Protein 5J1L (pdb70)

Organism: Helicobacter pylori (strain ATCC 700392 / 26695) (NCBI:txid85962)

Structure (mmCIF, N/CA/C/O backbone):
data_5J1L
#
_entry.id   5J1L
#
_cell.length_a   53.359
_cell.length_b   82.375
_cell.length_c   76.290
_cell.angle_alpha   90.00
_cell.angle_beta   106.03
_cell.angle_gamma   90.00
#
_symmetry.space_group_name_H-M   'P 1 21 1'
#
loop_
_entity.id
_entity.type
_entity.pdbx_description
1 polymer 'ToxR-activated gene (TagE)'
2 polymer 'ToxR-activated gene (TagE)'
3 non-polymer 'ZINC ION'
4 water water
#
loop_
_atom_site.group_PDB
_atom_site.id
_atom_site.type_symbol
_atom_site.label_atom_id
_atom_site.label_alt_id
_atom_site.label_comp_id
_atom_site.label_asym_id
_atom_site.label_entity_id
_atom_site.label_seq_id
_atom_site.pdbx_PDB_ins_code
_atom_site.Cartn_x
_atom_site.Cartn_y
_atom_site.Cartn_z
_atom_site.occupancy
_atom_site.B_iso_or_equiv
_atom_site.auth_seq_id
_atom_site.auth_comp_id
_atom_site.auth_asym_id
_atom_site.auth_atom_id
_atom_site.pdbx_PDB_model_num
ATOM 1 N N . GLY A 1 25 ? 25.260 11.583 287.006 1.00 71.23 129 GLY A N 1
ATOM 2 C CA . GLY A 1 25 ? 25.938 12.261 285.861 1.00 72.38 129 GLY A CA 1
ATOM 3 C C . GLY A 1 25 ? 27.113 11.468 285.317 1.00 74.89 129 GLY A C 1
ATOM 4 O O . GLY A 1 25 ? 26.975 10.288 284.965 1.00 74.23 129 GLY A O 1
ATOM 5 N N . LEU A 1 26 ? 28.270 12.127 285.234 1.00 75.25 130 LEU A N 1
ATOM 6 C CA . LEU A 1 26 ? 29.551 11.445 284.991 1.00 75.37 130 LEU A CA 1
ATOM 7 C C . LEU A 1 26 ? 29.808 10.398 286.079 1.00 73.47 130 LEU A C 1
ATOM 8 O O . LEU A 1 26 ? 30.388 9.340 285.808 1.00 72.48 130 LEU A O 1
ATOM 13 N N . GLN A 1 27 ? 29.368 10.731 287.297 1.00 69.71 131 GLN A N 1
ATOM 14 C CA . GLN A 1 27 ? 29.406 9.856 288.477 1.00 67.94 131 GLN A CA 1
ATOM 15 C C . GLN A 1 27 ? 28.977 8.427 288.132 1.00 63.84 131 GLN A C 1
ATOM 16 O O . GLN A 1 27 ? 29.734 7.489 288.357 1.00 63.38 131 GLN A O 1
ATOM 22 N N . LYS A 1 28 ? 27.787 8.293 287.543 1.00 56.66 132 LYS A N 1
ATOM 23 C CA . LYS A 1 28 ? 27.118 6.996 287.332 1.00 51.33 132 LYS A CA 1
ATOM 24 C C . LYS A 1 28 ? 27.932 5.981 286.536 1.00 44.56 132 LYS A C 1
ATOM 25 O O . LYS A 1 28 ? 28.215 4.886 287.005 1.00 38.77 132 LYS A O 1
ATOM 31 N N . SER A 1 29 ? 28.314 6.361 285.331 1.00 41.42 133 SER A N 1
ATOM 32 C CA . SER A 1 29 ? 29.060 5.483 284.446 1.00 37.69 133 SER A CA 1
ATOM 33 C C . SER A 1 29 ? 30.415 5.082 285.035 1.00 34.04 133 SER A C 1
ATOM 34 O O . SER A 1 29 ? 30.921 3.961 284.824 1.00 29.77 133 SER A O 1
ATOM 37 N N . PHE A 1 30 ? 30.999 6.020 285.764 1.00 31.20 134 PHE A N 1
ATOM 38 C CA . PHE A 1 30 ? 32.314 5.843 286.349 1.00 31.51 134 PHE A CA 1
ATOM 39 C C . PHE A 1 30 ? 32.257 4.737 287.408 1.00 29.32 134 PHE A C 1
ATOM 40 O O . PHE A 1 30 ? 33.066 3.801 287.406 1.00 29.60 134 PHE A O 1
ATOM 48 N N . ILE A 1 31 ? 31.253 4.836 288.263 1.00 28.40 135 ILE A N 1
ATOM 49 C CA . ILE A 1 31 ? 31.012 3.896 289.352 1.00 29.14 135 ILE A CA 1
ATOM 50 C C . ILE A 1 31 ? 30.736 2.492 288.833 1.00 27.24 135 ILE A C 1
ATOM 51 O O . ILE A 1 31 ? 31.138 1.507 289.456 1.00 23.72 135 ILE A O 1
ATOM 56 N N . MET A 1 32 ? 30.029 2.410 287.706 1.00 26.91 136 MET A N 1
ATOM 57 C CA . MET A 1 32 ? 29.677 1.135 287.095 1.00 27.38 136 MET A CA 1
ATOM 58 C C . MET A 1 32 ? 30.781 0.471 286.281 1.00 26.23 136 MET A C 1
ATOM 59 O O . MET A 1 32 ? 30.567 -0.638 285.792 1.00 26.86 136 MET A O 1
ATOM 64 N N . ARG A 1 33 ? 31.920 1.145 286.109 1.00 24.42 137 ARG A N 1
ATOM 65 C CA . ARG A 1 33 ? 33.120 0.511 285.594 1.00 26.31 137 ARG A CA 1
ATOM 66 C C . ARG A 1 33 ? 33.850 -0.271 286.675 1.00 26.36 137 ARG A C 1
ATOM 67 O O . ARG A 1 33 ? 34.530 -1.240 286.345 1.00 27.46 137 ARG A O 1
ATOM 75 N N . LEU A 1 34 ? 33.716 0.150 287.941 1.00 24.76 138 LEU A N 1
ATOM 76 C CA . LEU A 1 34 ? 34.541 -0.351 289.046 1.00 23.78 138 LEU A CA 1
ATOM 77 C C . LEU A 1 34 ? 33.840 -1.308 290.013 1.00 22.29 138 LEU A C 1
ATOM 78 O O . LEU A 1 34 ? 34.492 -2.098 290.674 1.00 20.81 138 LEU A O 1
ATOM 83 N N . ILE A 1 35 ? 32.520 -1.205 290.108 1.00 21.95 139 ILE A N 1
ATOM 84 C CA . ILE A 1 35 ? 31.722 -1.975 291.033 1.00 23.38 139 ILE A CA 1
ATOM 85 C C . ILE A 1 35 ? 30.861 -2.903 290.188 1.00 22.86 139 ILE A C 1
ATOM 86 O O . ILE A 1 35 ? 30.158 -2.419 289.304 1.00 23.97 139 ILE A O 1
ATOM 91 N N . PRO A 1 36 ? 30.864 -4.223 290.481 1.00 22.69 140 PRO A N 1
ATOM 92 C CA . PRO A 1 36 ? 30.165 -5.123 289.567 1.00 23.13 140 PRO A CA 1
ATOM 93 C C . PRO A 1 36 ? 28.708 -4.770 289.412 1.00 22.17 140 PRO A C 1
ATOM 94 O O . PRO A 1 36 ? 28.089 -4.344 290.366 1.00 23.83 140 PRO A O 1
ATOM 98 N N . ASN A 1 37 ? 28.197 -4.888 288.193 1.00 21.83 141 ASN A N 1
ATOM 99 C CA . ASN A 1 37 ? 26.778 -4.687 287.915 1.00 21.77 141 ASN A CA 1
ATOM 100 C C . ASN A 1 37 ? 26.390 -5.417 286.662 1.00 22.02 141 ASN A C 1
ATOM 101 O O . ASN A 1 37 ? 27.260 -5.782 285.877 1.00 21.39 141 ASN A O 1
ATOM 106 N N . ASP A 1 38 ? 25.083 -5.600 286.489 1.00 22.15 142 ASP A N 1
ATOM 107 C CA . ASP A 1 38 ? 24.492 -6.218 285.299 1.00 24.55 142 ASP A CA 1
ATOM 108 C C . ASP A 1 38 ? 24.688 -7.766 285.243 1.00 23.52 142 ASP A C 1
ATOM 109 O O . ASP A 1 38 ? 25.320 -8.370 286.122 1.00 23.47 142 ASP A O 1
ATOM 114 N N . TYR A 1 39 ? 24.078 -8.401 284.247 1.00 23.00 143 TYR A N 1
ATOM 115 C CA . TYR A 1 39 ? 24.243 -9.834 284.002 1.00 22.60 143 TYR A CA 1
ATOM 116 C C . TYR A 1 39 ? 25.525 -10.112 283.228 1.00 22.19 143 TYR A C 1
ATOM 117 O O . TYR A 1 39 ? 25.801 -9.446 282.220 1.00 21.67 143 TYR A O 1
ATOM 126 N N . PRO A 1 40 ? 26.311 -11.097 283.691 1.00 20.99 144 PRO A N 1
ATOM 127 C CA . PRO A 1 40 ? 27.537 -11.460 282.980 1.00 21.92 144 PRO A CA 1
ATOM 128 C C . PRO A 1 40 ? 27.354 -12.308 281.675 1.00 23.76 144 PRO A C 1
ATOM 129 O O . PRO A 1 40 ? 28.360 -12.702 281.068 1.00 25.87 144 PRO A O 1
ATOM 133 N N . LEU A 1 41 ? 26.113 -12.603 281.276 1.00 23.47 145 LEU A N 1
ATOM 134 C CA . LEU A 1 41 ? 25.790 -13.205 279.969 1.00 26.57 145 LEU A CA 1
ATOM 135 C C . LEU A 1 41 ? 24.873 -12.274 279.204 1.00 28.29 145 LEU A C 1
ATOM 136 O O . LEU A 1 41 ? 24.001 -11.631 279.796 1.00 29.16 145 LEU A O 1
ATOM 141 N N . GLU A 1 42 ? 25.033 -12.223 277.894 1.00 33.41 146 GLU A N 1
ATOM 142 C CA . GLU A 1 42 ? 24.283 -11.254 277.078 1.00 37.99 146 GLU A CA 1
ATOM 143 C C . GLU A 1 42 ? 22.753 -11.489 277.054 1.00 39.08 146 GLU A C 1
ATOM 144 O O . GLU A 1 42 ? 21.983 -10.531 277.184 1.00 38.57 146 GLU A O 1
ATOM 150 N N . SER A 1 43 ? 22.306 -12.740 276.912 1.00 37.78 147 SER A N 1
ATOM 151 C CA . SER A 1 43 ? 20.866 -13.001 276.743 1.00 39.04 147 SER A CA 1
ATOM 152 C C . SER A 1 43 ? 20.047 -12.710 278.000 1.00 40.54 147 SER A C 1
ATOM 153 O O . SER A 1 43 ? 18.832 -12.539 277.904 1.00 39.05 147 SER A O 1
ATOM 156 N N . TYR A 1 44 ? 20.702 -12.667 279.167 1.00 40.40 148 TYR A N 1
ATOM 157 C CA . TYR A 1 44 ? 20.055 -12.217 280.412 1.00 38.50 148 TYR A CA 1
ATOM 158 C C . TYR A 1 44 ? 19.967 -10.677 280.546 1.00 41.79 148 TYR A C 1
ATOM 159 O O . TYR A 1 44 ? 19.156 -10.172 281.338 1.00 38.43 148 TYR A O 1
ATOM 168 N N . ARG A 1 45 ? 20.803 -9.940 279.808 1.00 45.72 149 ARG A N 1
ATOM 169 C CA . ARG A 1 45 ? 20.666 -8.481 279.697 1.00 50.79 149 ARG A CA 1
ATOM 170 C C . ARG A 1 45 ? 19.525 -8.123 278.746 1.00 58.05 149 ARG A C 1
ATOM 171 O O . ARG A 1 45 ? 18.606 -7.406 279.142 1.00 63.58 149 ARG A O 1
ATOM 179 N N . ARG A 1 46 ? 19.599 -8.627 277.504 1.00 61.25 150 ARG A N 1
ATOM 180 C CA . ARG A 1 46 ? 18.551 -8.444 276.475 1.00 66.79 150 ARG A CA 1
ATOM 181 C C . ARG A 1 46 ? 17.129 -8.701 277.000 1.00 72.12 150 ARG A C 1
ATOM 182 O O . ARG A 1 46 ? 16.210 -7.935 276.701 1.00 75.75 150 ARG A O 1
ATOM 190 N N . VAL A 1 47 ? 16.967 -9.776 277.776 1.00 76.02 151 VAL A N 1
ATOM 191 C CA . VAL A 1 47 ? 15.699 -10.095 278.455 1.00 78.93 151 VAL A CA 1
ATOM 192 C C . VAL A 1 47 ? 15.382 -9.063 279.547 1.00 83.00 151 VAL A C 1
ATOM 193 O O . VAL A 1 47 ? 14.298 -8.482 279.548 1.00 86.36 151 VAL A O 1
ATOM 197 N N . SER A 1 48 ? 16.329 -8.851 280.466 1.00 86.05 152 SER A N 1
ATOM 198 C CA . SER A 1 48 ? 16.180 -7.887 281.581 1.00 85.89 152 SER A CA 1
ATOM 199 C C . SER A 1 48 ? 15.914 -6.437 281.152 1.00 87.31 152 SER A C 1
ATOM 200 O O . SER A 1 48 ? 15.325 -5.669 281.916 1.00 87.97 152 SER A O 1
ATOM 203 N N . ALA A 1 49 ? 16.369 -6.067 279.954 1.00 88.04 153 ALA A N 1
ATOM 204 C CA . ALA A 1 49 ? 16.127 -4.734 279.391 1.00 88.24 153 ALA A CA 1
ATOM 205 C C . ALA A 1 49 ? 14.651 -4.502 279.058 1.00 83.50 153 ALA A C 1
ATOM 206 O O . ALA A 1 49 ? 13.899 -5.447 278.820 1.00 80.76 153 ALA A O 1
ATOM 208 N N . VAL A 1 61 ? 17.136 -18.369 286.289 1.00 72.94 165 VAL A N 1
ATOM 209 C CA . VAL A 1 61 ? 17.808 -17.333 287.076 1.00 74.12 165 VAL A CA 1
ATOM 210 C C . VAL A 1 61 ? 17.625 -17.585 288.589 1.00 77.40 165 VAL A C 1
ATOM 211 O O . VAL A 1 61 ? 17.269 -16.673 289.339 1.00 82.92 165 VAL A O 1
ATOM 215 N N . LEU A 1 62 ? 17.890 -18.817 289.047 1.00 75.24 166 LEU A N 1
ATOM 216 C CA . LEU A 1 62 ? 17.647 -19.166 290.466 1.00 77.79 166 LEU A CA 1
ATOM 217 C C . LEU A 1 62 ? 18.855 -18.953 291.407 1.00 76.48 166 LEU A C 1
ATOM 218 O O . LEU A 1 62 ? 20.003 -19.268 291.082 1.00 66.04 166 LEU A O 1
ATOM 223 N N . HIS A 1 63 ? 18.543 -18.415 292.585 1.00 82.22 167 HIS A N 1
ATOM 224 C CA . HIS A 1 63 ? 19.508 -18.141 293.646 1.00 84.48 167 HIS A CA 1
ATOM 225 C C . HIS A 1 63 ? 20.094 -19.439 294.206 1.00 84.42 167 HIS A C 1
ATOM 226 O O . HIS A 1 63 ? 19.424 -20.471 294.249 1.00 80.41 167 HIS A O 1
ATOM 233 N N . ASN A 1 64 ? 21.350 -19.359 294.636 1.00 87.82 168 ASN A N 1
ATOM 234 C CA . ASN A 1 64 ? 22.035 -20.449 295.337 1.00 88.32 168 ASN A CA 1
ATOM 235 C C . ASN A 1 64 ? 21.996 -20.232 296.843 1.00 90.96 168 ASN A C 1
ATOM 236 O O . ASN A 1 64 ? 21.228 -19.420 297.359 1.00 90.61 168 ASN A O 1
ATOM 241 N N . HIS A 1 65 ? 22.798 -21.010 297.552 1.00 88.67 169 HIS A N 1
ATOM 242 C CA . HIS A 1 65 ? 23.094 -20.743 298.932 1.00 85.46 169 HIS A CA 1
ATOM 243 C C . HIS A 1 65 ? 24.631 -20.869 299.075 1.00 84.04 169 HIS A C 1
ATOM 244 O O . HIS A 1 65 ? 25.111 -21.838 299.684 1.00 79.50 169 HIS A O 1
ATOM 251 N N . THR A 1 66 ? 25.421 -19.927 298.516 1.00 76.64 170 THR A N 1
ATOM 252 C CA . THR A 1 66 ? 24.975 -18.641 297.901 1.00 71.77 170 THR A CA 1
ATOM 253 C C . THR A 1 66 ? 25.720 -18.250 296.608 1.00 65.75 170 THR A C 1
ATOM 254 O O . THR A 1 66 ? 26.859 -18.667 296.375 1.00 68.82 170 THR A O 1
ATOM 258 N N . GLY A 1 67 ? 25.065 -17.384 295.828 1.00 54.90 171 GLY A N 1
ATOM 259 C CA . GLY A 1 67 ? 25.440 -17.052 294.453 1.00 48.12 171 GLY A CA 1
ATOM 260 C C . GLY A 1 67 ? 24.237 -17.144 293.515 1.00 41.89 171 GLY A C 1
ATOM 261 O O . GLY A 1 67 ? 23.109 -17.316 293.964 1.00 39.64 171 GLY A O 1
ATOM 262 N N . LEU A 1 68 ? 24.480 -17.052 292.211 1.00 34.38 172 LEU A N 1
ATOM 263 C CA . LEU A 1 68 ? 23.426 -17.092 291.215 1.00 33.18 172 LEU A CA 1
ATOM 264 C C . LEU A 1 68 ? 23.764 -18.120 290.125 1.00 31.16 172 LEU A C 1
ATOM 265 O O . LEU A 1 68 ? 24.848 -18.065 289.556 1.00 32.95 172 LEU A O 1
ATOM 270 N N . ASP A 1 69 ? 22.863 -19.067 289.851 1.00 29.46 173 ASP A N 1
ATOM 271 C CA . ASP A 1 69 ? 23.018 -20.008 288.705 1.00 29.28 173 ASP A CA 1
ATOM 272 C C . ASP A 1 69 ? 22.200 -19.554 287.509 1.00 28.21 173 ASP A C 1
ATOM 273 O O . ASP A 1 69 ? 21.011 -19.319 287.639 1.00 30.23 173 ASP A O 1
ATOM 278 N N . LEU A 1 70 ? 22.832 -19.442 286.343 1.00 27.80 174 LEU A N 1
ATOM 279 C CA . LEU A 1 70 ? 22.161 -19.002 285.127 1.00 25.94 174 LEU A CA 1
ATOM 280 C C . LEU A 1 70 ? 22.329 -20.097 284.098 1.00 24.82 174 LEU A C 1
ATOM 281 O O . LEU A 1 70 ? 23.414 -20.290 283.556 1.00 25.24 174 LEU A O 1
ATOM 286 N N . SER A 1 71 ? 21.266 -20.836 283.832 1.00 25.02 175 SER A N 1
ATOM 287 C CA . SER A 1 71 ? 21.360 -21.941 282.910 1.00 26.06 175 SER A CA 1
ATOM 288 C C . SER A 1 71 ? 21.491 -21.428 281.471 1.00 25.05 175 SER A C 1
ATOM 289 O O . SER A 1 71 ? 20.868 -20.461 281.074 1.00 24.04 175 SER A O 1
ATOM 292 N N . THR A 1 72 ? 22.354 -22.075 280.716 1.00 24.28 176 THR A N 1
ATOM 293 C CA . THR A 1 72 ? 22.734 -21.600 279.402 1.00 24.53 176 THR A CA 1
ATOM 294 C C . THR A 1 72 ? 23.508 -22.728 278.706 1.00 23.40 176 THR A C 1
ATOM 295 O O . THR A 1 72 ? 24.157 -23.539 279.372 1.00 23.22 176 THR A O 1
ATOM 299 N N . ALA A 1 73 ? 23.417 -22.812 277.387 1.00 23.18 177 ALA A N 1
ATOM 300 C CA . ALA A 1 73 ? 24.187 -23.818 276.639 1.00 23.95 177 ALA A CA 1
ATOM 301 C C . ALA A 1 73 ? 25.712 -23.669 276.816 1.00 23.96 177 ALA A C 1
ATOM 302 O O . ALA A 1 73 ? 26.221 -22.588 277.141 1.00 25.00 177 ALA A O 1
ATOM 304 N N . ILE A 1 74 ? 26.427 -24.767 276.592 1.00 23.23 178 ILE A N 1
ATOM 305 C CA . ILE A 1 74 ? 27.894 -24.787 276.679 1.00 22.76 178 ILE A CA 1
ATOM 306 C C . ILE A 1 74 ? 28.488 -23.811 275.667 1.00 21.24 178 ILE A C 1
ATOM 307 O O . ILE A 1 74 ? 27.974 -23.650 274.586 1.00 21.52 178 ILE A O 1
ATOM 312 N N . ASN A 1 75 ? 29.572 -23.151 276.053 1.00 21.10 179 ASN A N 1
ATOM 313 C CA . ASN A 1 75 ? 30.210 -22.106 275.256 1.00 20.74 179 ASN A CA 1
ATOM 314 C C . ASN A 1 75 ? 29.394 -20.846 275.061 1.00 18.87 179 ASN A C 1
ATOM 315 O O . ASN A 1 75 ? 29.528 -20.223 274.059 1.00 18.60 179 ASN A O 1
ATOM 320 N N . THR A 1 76 ? 28.552 -20.462 276.021 1.00 18.60 180 THR A N 1
ATOM 321 C CA . THR A 1 76 ? 27.985 -19.123 276.010 1.00 18.39 180 THR A CA 1
ATOM 322 C C . THR A 1 76 ? 29.084 -18.138 276.506 1.00 18.01 180 THR A C 1
ATOM 323 O O . THR A 1 76 ? 29.779 -18.427 277.497 1.00 17.10 180 THR A O 1
ATOM 327 N N . PRO A 1 77 ? 29.269 -17.004 275.812 1.00 17.69 181 PRO A N 1
ATOM 328 C CA . PRO A 1 77 ? 30.341 -16.089 276.272 1.00 18.10 181 PRO A CA 1
ATOM 329 C C . PRO A 1 77 ? 30.082 -15.504 277.677 1.00 17.89 181 PRO A C 1
ATOM 330 O O . PRO A 1 77 ? 28.951 -15.249 278.005 1.00 17.93 181 PRO A O 1
ATOM 334 N N . VAL A 1 78 ? 31.116 -15.370 278.510 1.00 17.59 182 VAL A N 1
ATOM 335 C CA . VAL A 1 78 ? 30.983 -14.804 279.853 1.00 17.23 182 VAL A CA 1
ATOM 336 C C . VAL A 1 78 ? 31.808 -13.526 279.892 1.00 17.85 182 VAL A C 1
ATOM 337 O O . VAL A 1 78 ? 32.980 -13.507 279.491 1.00 17.83 182 VAL A O 1
ATOM 341 N N . TYR A 1 79 ? 31.180 -12.455 280.361 1.00 19.19 183 TYR A N 1
ATOM 342 C CA . TYR A 1 79 ? 31.779 -11.122 280.382 1.00 20.24 183 TYR A CA 1
ATOM 343 C C . TYR A 1 79 ? 31.994 -10.656 281.846 1.00 19.81 183 TYR A C 1
ATOM 344 O O . TYR A 1 79 ? 31.146 -10.902 282.729 1.00 19.86 183 TYR A O 1
ATOM 353 N N . ALA A 1 80 ? 33.102 -9.963 282.085 1.00 17.90 184 ALA A N 1
ATOM 354 C CA . ALA A 1 80 ? 33.346 -9.303 283.360 1.00 18.21 184 ALA A CA 1
ATOM 355 C C . ALA A 1 80 ? 32.300 -8.223 283.651 1.00 18.46 184 ALA A C 1
ATOM 356 O O . ALA A 1 80 ? 32.041 -7.337 282.820 1.00 18.50 184 ALA A O 1
ATOM 358 N N . SER A 1 81 ? 31.722 -8.275 284.843 1.00 19.77 185 SER A N 1
ATOM 359 C CA . SER A 1 81 ? 30.739 -7.267 285.259 1.00 21.48 185 SER A CA 1
ATOM 360 C C . SER A 1 81 ? 31.337 -5.929 285.736 1.00 20.72 185 SER A C 1
ATOM 361 O O . SER A 1 81 ? 30.584 -4.979 285.973 1.00 22.65 185 SER A O 1
ATOM 364 N N . ALA A 1 82 ? 32.668 -5.852 285.839 1.00 18.73 186 ALA A N 1
ATOM 365 C CA . ALA A 1 82 ? 33.402 -4.619 286.125 1.00 18.02 186 ALA A CA 1
ATOM 366 C C . ALA A 1 82 ? 34.889 -4.830 285.865 1.00 18.30 186 ALA A C 1
ATOM 367 O O . ALA A 1 82 ? 35.334 -5.957 285.716 1.00 17.46 186 ALA A O 1
ATOM 369 N N . SER A 1 83 ? 35.641 -3.726 285.820 1.00 17.79 187 SER A N 1
ATOM 370 C CA . SER A 1 83 ? 37.048 -3.757 285.516 1.00 17.86 187 SER A CA 1
ATOM 371 C C . SER A 1 83 ? 37.833 -4.206 286.717 1.00 18.19 187 SER A C 1
ATOM 372 O O . SER A 1 83 ? 37.366 -4.130 287.838 1.00 19.07 187 SER A O 1
ATOM 375 N N . GLY A 1 84 ? 39.043 -4.677 286.476 1.00 18.88 188 GLY A N 1
ATOM 376 C CA . GLY A 1 84 ? 39.814 -5.279 287.543 1.00 19.43 188 GLY A CA 1
ATOM 377 C C . GLY A 1 84 ? 40.986 -6.104 287.077 1.00 19.84 188 GLY A C 1
ATOM 378 O O . GLY A 1 84 ? 41.488 -5.944 285.969 1.00 20.88 188 GLY A O 1
ATOM 379 N N . VAL A 1 85 ? 41.441 -6.971 287.971 1.00 20.64 189 VAL A N 1
ATOM 380 C CA . VAL A 1 85 ? 42.529 -7.874 287.695 1.00 19.79 189 VAL A CA 1
ATOM 381 C C . VAL A 1 85 ? 41.971 -9.274 287.868 1.00 18.67 189 VAL A C 1
ATOM 382 O O . VAL A 1 85 ? 41.186 -9.510 288.779 1.00 19.42 189 VAL A O 1
ATOM 386 N N . VAL A 1 86 ? 42.389 -10.198 287.003 1.00 18.90 190 VAL A N 1
ATOM 387 C CA . VAL A 1 86 ? 42.118 -11.610 287.184 1.00 19.84 190 VAL A CA 1
ATOM 388 C C . VAL A 1 86 ? 42.961 -12.101 288.365 1.00 21.43 190 VAL A C 1
ATOM 389 O O . VAL A 1 86 ? 44.173 -12.262 288.263 1.00 21.34 190 VAL A O 1
ATOM 393 N N . GLY A 1 87 ? 42.307 -12.285 289.507 1.00 23.91 191 GLY A N 1
ATOM 394 C CA . GLY A 1 87 ? 42.963 -12.800 290.710 1.00 25.20 191 GLY A CA 1
ATOM 395 C C . GLY A 1 87 ? 43.307 -14.277 290.658 1.00 26.32 191 GLY A C 1
ATOM 396 O O . GLY A 1 87 ? 44.208 -14.730 291.353 1.00 26.22 191 GLY A O 1
ATOM 397 N N . LEU A 1 88 ? 42.576 -15.027 289.841 1.00 27.32 192 LEU A N 1
ATOM 398 C CA . LEU A 1 88 ? 42.748 -16.469 289.721 1.00 27.83 192 LEU A CA 1
ATOM 399 C C . LEU A 1 88 ? 41.955 -16.921 288.515 1.00 27.47 192 LEU A C 1
ATOM 400 O O . LEU A 1 88 ? 40.759 -16.645 288.424 1.00 28.74 192 LEU A O 1
ATOM 405 N N . ALA A 1 89 ? 42.647 -17.573 287.589 1.00 27.60 193 ALA A N 1
ATOM 406 C CA . ALA A 1 89 ? 42.061 -18.361 286.516 1.00 26.47 193 ALA A CA 1
ATOM 407 C C . ALA A 1 89 ? 42.497 -19.791 286.815 1.00 27.78 193 ALA A C 1
ATOM 408 O O . ALA A 1 89 ? 43.632 -20.162 286.514 1.00 29.24 193 ALA A O 1
ATOM 410 N N . SER A 1 90 ? 41.637 -20.573 287.462 1.00 26.80 194 SER A N 1
ATOM 411 C CA . SER A 1 90 ? 41.982 -21.922 287.884 1.00 26.56 194 SER A CA 1
ATOM 412 C C . SER A 1 90 ? 41.235 -23.012 287.065 1.00 27.64 194 SER A C 1
ATOM 413 O O . SER A 1 90 ? 40.010 -23.136 287.150 1.00 23.63 194 SER A O 1
ATOM 416 N N . LYS A 1 91 ? 42.008 -23.771 286.272 1.00 28.47 195 LYS A N 1
ATOM 417 C CA . LYS A 1 91 ? 41.519 -24.911 285.498 1.00 29.22 195 LYS A CA 1
ATOM 418 C C . LYS A 1 91 ? 41.624 -26.171 286.350 1.00 28.72 195 LYS A C 1
ATOM 419 O O . LYS A 1 91 ? 42.696 -26.767 286.466 1.00 28.49 195 LYS A O 1
ATOM 425 N N . GLY A 1 92 ? 40.519 -26.563 286.977 1.00 27.27 196 GLY A N 1
ATOM 426 C CA . GLY A 1 92 ? 40.577 -27.628 287.969 1.00 26.73 196 GLY A CA 1
ATOM 427 C C . GLY A 1 92 ? 39.232 -27.936 288.587 1.00 26.46 196 GLY A C 1
ATOM 428 O O . GLY A 1 92 ? 38.203 -27.434 288.122 1.00 25.34 196 GLY A O 1
ATOM 429 N N . TRP A 1 93 ? 39.242 -28.744 289.646 1.00 24.56 197 TRP A N 1
ATOM 430 C CA . TRP A 1 93 ? 38.005 -29.122 290.296 1.00 25.61 197 TRP A CA 1
ATOM 431 C C . TRP A 1 93 ? 37.459 -28.006 291.207 1.00 26.65 197 TRP A C 1
ATOM 432 O O . TRP A 1 93 ? 36.239 -27.870 291.329 1.00 24.36 197 TRP A O 1
ATOM 443 N N . ASN A 1 94 ? 38.374 -27.235 291.822 1.00 28.68 198 ASN A N 1
ATOM 444 C CA . ASN A 1 94 ? 38.069 -26.083 292.706 1.00 28.51 198 ASN A CA 1
ATOM 445 C C . ASN A 1 94 ? 36.849 -26.323 293.597 1.00 28.47 198 ASN A C 1
ATOM 446 O O . ASN A 1 94 ? 35.863 -25.576 293.564 1.00 29.02 198 ASN A O 1
ATOM 451 N N . GLY A 1 95 ? 36.908 -27.410 294.352 1.00 29.28 199 GLY A N 1
ATOM 452 C CA . GLY A 1 95 ? 35.844 -27.804 295.287 1.00 27.77 199 GLY A CA 1
ATOM 453 C C . GLY A 1 95 ? 34.471 -28.084 294.708 1.00 28.78 199 GLY A C 1
ATOM 454 O O . GLY A 1 95 ? 33.477 -28.043 295.434 1.00 30.52 199 GLY A O 1
ATOM 455 N N . GLY A 1 96 ? 34.395 -28.384 293.413 1.00 28.00 200 GLY A N 1
ATOM 456 C CA . GLY A 1 96 ? 33.115 -28.533 292.721 1.00 27.63 200 GLY A CA 1
ATOM 457 C C . GLY A 1 96 ? 32.701 -27.340 291.855 1.00 26.81 200 GLY A C 1
ATOM 458 O O . GLY A 1 96 ? 31.752 -27.459 291.097 1.00 26.16 200 GLY A O 1
ATOM 459 N N . TYR A 1 97 ? 33.426 -26.223 291.922 1.00 27.11 201 TYR A N 1
ATOM 460 C CA . TYR A 1 97 ? 33.175 -25.071 291.038 1.00 27.07 201 TYR A CA 1
ATOM 461 C C . TYR A 1 97 ? 33.528 -25.358 289.569 1.00 26.13 201 TYR A C 1
ATOM 462 O O . TYR A 1 97 ? 33.044 -24.665 288.659 1.00 23.11 201 TYR A O 1
ATOM 471 N N . GLY A 1 98 ? 34.404 -26.342 289.338 1.00 25.06 202 GLY A N 1
ATOM 472 C CA . GLY A 1 98 ? 34.963 -26.580 288.017 1.00 23.49 202 GLY A CA 1
ATOM 473 C C . GLY A 1 98 ? 35.883 -25.444 287.678 1.00 23.08 202 GLY A C 1
ATOM 474 O O . GLY A 1 98 ? 36.455 -24.837 288.587 1.00 21.67 202 GLY A O 1
ATOM 475 N N . ASN A 1 99 ? 36.003 -25.136 286.377 1.00 23.13 203 ASN A N 1
ATOM 476 C CA . ASN A 1 99 ? 36.845 -24.031 285.927 1.00 22.92 203 ASN A CA 1
ATOM 477 C C . ASN A 1 99 ? 36.291 -22.712 286.428 1.00 23.56 203 ASN A C 1
ATOM 478 O O . ASN A 1 99 ? 35.100 -22.411 286.287 1.00 23.83 203 ASN A O 1
ATOM 483 N N . LEU A 1 100 ? 37.184 -21.946 287.032 1.00 23.74 204 LEU A N 1
ATOM 484 C CA . LEU A 1 100 ? 36.843 -20.857 287.919 1.00 22.38 204 LEU A CA 1
ATOM 485 C C . LEU A 1 100 ? 37.685 -19.662 287.568 1.00 21.79 204 LEU A C 1
ATOM 486 O O . LEU A 1 100 ? 38.906 -19.785 287.437 1.00 22.87 204 LEU A O 1
ATOM 491 N N . ILE A 1 101 ? 37.034 -18.518 287.382 1.00 21.33 205 ILE A N 1
ATOM 492 C CA . ILE A 1 101 ? 37.715 -17.226 287.303 1.00 21.69 205 ILE A CA 1
ATOM 493 C C . ILE A 1 101 ? 37.270 -16.364 288.498 1.00 21.63 205 ILE A C 1
ATOM 494 O O . ILE A 1 101 ? 36.086 -16.262 288.785 1.00 20.75 205 ILE A O 1
ATOM 499 N N . LYS A 1 102 ? 38.241 -15.784 289.197 1.00 22.05 206 LYS A N 1
ATOM 500 C CA . LYS A 1 102 ? 38.008 -14.749 290.216 1.00 21.48 206 LYS A CA 1
ATOM 501 C C . LYS A 1 102 ? 38.531 -13.442 289.673 1.00 20.30 206 LYS A C 1
ATOM 502 O O . LYS A 1 102 ? 39.723 -13.335 289.320 1.00 18.12 206 LYS A O 1
ATOM 508 N N . VAL A 1 103 ? 37.637 -12.470 289.553 1.00 18.98 207 VAL A N 1
ATOM 509 C CA . VAL A 1 103 ? 38.049 -11.121 289.177 1.00 20.24 207 VAL A CA 1
ATOM 510 C C . VAL A 1 103 ? 38.034 -10.236 290.444 1.00 19.29 207 VAL A C 1
ATOM 511 O O . VAL A 1 103 ? 37.058 -10.209 291.160 1.00 17.76 207 VAL A O 1
ATOM 515 N N . PHE A 1 104 ? 39.140 -9.539 290.696 1.00 19.44 208 PHE A N 1
ATOM 516 C CA . PHE A 1 104 ? 39.265 -8.624 291.843 1.00 19.54 208 PHE A CA 1
ATOM 517 C C . PHE A 1 104 ? 39.017 -7.228 291.323 1.00 18.36 208 PHE A C 1
ATOM 518 O O . PHE A 1 104 ? 39.709 -6.759 290.418 1.00 18.48 208 PHE A O 1
ATOM 526 N N . HIS A 1 105 ? 38.016 -6.588 291.895 1.00 18.34 209 HIS A N 1
ATOM 527 C CA . HIS A 1 105 ? 37.623 -5.229 291.568 1.00 18.85 209 HIS A CA 1
ATOM 528 C C . HIS A 1 105 ? 38.119 -4.229 292.621 1.00 19.72 209 HIS A C 1
ATOM 529 O O . HIS A 1 105 ? 38.546 -4.619 293.720 1.00 20.17 209 HIS A O 1
ATOM 536 N N . PRO A 1 106 ? 38.108 -2.940 292.277 1.00 21.34 210 PRO A N 1
ATOM 537 C CA . PRO A 1 106 ? 38.463 -1.936 293.299 1.00 23.96 210 PRO A CA 1
ATOM 538 C C . PRO A 1 106 ? 37.570 -1.996 294.547 1.00 23.62 210 PRO A C 1
ATOM 539 O O . PRO A 1 106 ? 36.432 -2.448 294.457 1.00 21.86 210 PRO A O 1
ATOM 543 N N . PHE A 1 107 ? 38.146 -1.600 295.689 1.00 24.77 211 PHE A N 1
ATOM 544 C CA . PHE A 1 107 ? 37.428 -1.347 296.956 1.00 23.82 211 PHE A CA 1
ATOM 545 C C . PHE A 1 107 ? 36.804 -2.569 297.617 1.00 22.77 211 PHE A C 1
ATOM 546 O O . PHE A 1 107 ? 35.720 -2.497 298.185 1.00 22.67 211 PHE A O 1
ATOM 554 N N . GLY A 1 108 ? 37.493 -3.703 297.534 1.00 22.13 212 GLY A N 1
ATOM 555 C CA . GLY A 1 108 ? 37.050 -4.916 298.219 1.00 21.29 212 GLY A CA 1
ATOM 556 C C . GLY A 1 108 ? 36.067 -5.834 297.501 1.00 19.95 212 GLY A C 1
ATOM 557 O O . GLY A 1 108 ? 35.762 -6.896 298.029 1.00 20.65 212 GLY A O 1
ATOM 558 N N . PHE A 1 109 ? 35.566 -5.442 296.338 1.00 19.43 213 PHE A N 1
ATOM 559 C CA . PHE A 1 109 ? 34.680 -6.310 295.518 1.00 19.62 213 PHE A CA 1
ATOM 560 C C . PHE A 1 109 ? 35.384 -7.374 294.647 1.00 19.00 213 PHE A C 1
ATOM 561 O O . PHE A 1 109 ? 36.454 -7.134 294.065 1.00 16.54 213 PHE A O 1
ATOM 569 N N . LYS A 1 110 ? 34.752 -8.549 294.569 1.00 19.33 214 LYS A N 1
ATOM 570 C CA . LYS A 1 110 ? 35.209 -9.671 293.730 1.00 19.23 214 LYS A CA 1
ATOM 571 C C . LYS A 1 110 ? 34.028 -10.331 293.037 1.00 18.51 214 LYS A C 1
ATOM 572 O O . LYS A 1 110 ? 32.915 -10.361 293.597 1.00 16.98 214 LYS A O 1
ATOM 578 N N . THR A 1 111 ? 34.266 -10.840 291.825 1.00 17.92 215 THR A N 1
ATOM 579 C CA . THR A 1 111 ? 33.273 -11.655 291.139 1.00 19.18 215 THR A CA 1
ATOM 580 C C . THR A 1 111 ? 33.882 -13.011 290.837 1.00 19.09 215 THR A C 1
ATOM 581 O O . THR A 1 111 ? 35.070 -13.108 290.550 1.00 18.41 215 THR A O 1
ATOM 585 N N . TYR A 1 112 ? 33.070 -14.051 291.000 1.00 20.21 216 TYR A N 1
ATOM 586 C CA . TYR A 1 112 ? 33.444 -15.445 290.715 1.00 21.39 216 TYR A CA 1
ATOM 587 C C . TYR A 1 112 ? 32.618 -15.910 289.505 1.00 19.41 216 TYR A C 1
ATOM 588 O O . TYR A 1 112 ? 31.409 -15.620 289.415 1.00 17.55 216 TYR A O 1
ATOM 597 N N . TYR A 1 113 ? 33.268 -16.618 288.582 1.00 17.45 217 TYR A N 1
ATOM 598 C CA . TYR A 1 113 ? 32.609 -17.156 287.385 1.00 16.29 217 TYR A CA 1
ATOM 599 C C . TYR A 1 113 ? 33.048 -18.612 287.300 1.00 15.98 217 TYR A C 1
ATOM 600 O O . TYR A 1 113 ? 34.235 -18.881 287.135 1.00 14.63 217 TYR A O 1
ATOM 609 N N . ALA A 1 114 ? 32.096 -19.532 287.493 1.00 15.80 218 ALA A N 1
ATOM 610 C CA . ALA A 1 114 ? 32.371 -20.964 287.673 1.00 16.28 218 ALA A CA 1
ATOM 611 C C . ALA A 1 114 ? 31.613 -21.889 286.693 1.00 17.28 218 ALA A C 1
ATOM 612 O O . ALA A 1 114 ? 30.663 -21.466 286.047 1.00 17.79 218 ALA A O 1
ATOM 614 N N . HIS A 1 115 ? 32.057 -23.156 286.650 1.00 18.61 219 HIS A N 1
ATOM 615 C CA . HIS A 1 115 ? 31.606 -24.216 285.741 1.00 19.49 219 HIS A CA 1
ATOM 616 C C . HIS A 1 115 ? 31.942 -23.959 284.279 1.00 19.48 219 HIS A C 1
ATOM 617 O O . HIS A 1 115 ? 31.305 -24.491 283.387 1.00 19.78 219 HIS A O 1
ATOM 624 N N . LEU A 1 116 ? 32.974 -23.175 284.034 1.00 19.18 220 LEU A N 1
ATOM 625 C CA . LEU A 1 116 ? 33.311 -22.761 282.695 1.00 18.61 220 LEU A CA 1
ATOM 626 C C . LEU A 1 116 ? 33.871 -23.938 281.889 1.00 19.30 220 LEU A C 1
ATOM 627 O O . LEU A 1 116 ? 34.456 -24.881 282.456 1.00 17.18 220 LEU A O 1
ATOM 632 N N . ASN A 1 117 ? 33.647 -23.867 280.567 1.00 19.80 221 ASN A N 1
ATOM 633 C CA . ASN A 1 117 ? 34.172 -24.820 279.600 1.00 20.18 221 ASN A CA 1
ATOM 634 C C . ASN A 1 117 ? 35.604 -24.451 279.242 1.00 22.78 221 ASN A C 1
ATOM 635 O O . ASN A 1 117 ? 36.469 -25.333 279.162 1.00 22.86 221 ASN A O 1
ATOM 640 N N . LYS A 1 118 ? 35.828 -23.162 278.977 1.00 22.84 222 LYS A N 1
ATOM 641 C CA . LYS A 1 118 ? 37.175 -22.647 278.771 1.00 25.73 222 LYS A CA 1
ATOM 642 C C . LYS A 1 118 ? 37.350 -21.243 279.350 1.00 25.00 222 LYS A C 1
ATOM 643 O O . LYS A 1 118 ? 36.384 -20.511 279.581 1.00 22.93 222 LYS A O 1
ATOM 649 N N . ILE A 1 119 ? 38.599 -20.906 279.625 1.00 25.20 223 ILE A N 1
ATOM 650 C CA . ILE A 1 119 ? 38.959 -19.635 280.264 1.00 25.47 223 ILE A CA 1
ATOM 651 C C . ILE A 1 119 ? 39.916 -18.993 279.305 1.00 25.73 223 ILE A C 1
ATOM 652 O O . ILE A 1 119 ? 40.879 -19.628 278.896 1.00 27.11 223 ILE A O 1
ATOM 657 N N . VAL A 1 120 ? 39.664 -17.743 278.942 1.00 26.68 224 VAL A N 1
ATOM 658 C CA . VAL A 1 120 ? 40.508 -17.050 277.961 1.00 27.35 224 VAL A CA 1
ATOM 659 C C . VAL A 1 120 ? 41.348 -15.927 278.564 1.00 28.19 224 VAL A C 1
ATOM 660 O O . VAL A 1 120 ? 41.808 -15.057 277.843 1.00 28.38 224 VAL A O 1
ATOM 664 N N . VAL A 1 121 ? 41.549 -15.967 279.883 1.00 28.43 225 VAL A N 1
ATOM 665 C CA . VAL A 1 121 ? 42.413 -15.029 280.587 1.00 28.97 225 VAL A CA 1
ATOM 666 C C . VAL A 1 121 ? 43.353 -15.802 281.500 1.00 30.88 225 VAL A C 1
ATOM 667 O O . VAL A 1 121 ? 43.073 -16.947 281.853 1.00 29.53 225 VAL A O 1
ATOM 671 N N . LYS A 1 122 ? 44.469 -15.160 281.850 1.00 32.66 226 LYS A N 1
ATOM 672 C CA . LYS A 1 122 ? 45.472 -15.720 282.753 1.00 34.02 226 LYS A CA 1
ATOM 673 C C . LYS A 1 122 ? 45.452 -14.963 284.079 1.00 30.11 226 LYS A C 1
ATOM 674 O O . LYS A 1 122 ? 45.075 -13.789 284.121 1.00 28.05 226 LYS A O 1
ATOM 680 N N . THR A 1 123 ? 45.857 -15.641 285.152 1.00 27.55 227 THR A N 1
ATOM 681 C CA . THR A 1 123 ? 46.094 -15.000 286.449 1.00 27.10 227 THR A CA 1
ATOM 682 C C . THR A 1 123 ? 47.070 -13.817 286.297 1.00 26.20 227 THR A C 1
ATOM 683 O O . THR A 1 123 ? 48.129 -13.947 285.678 1.00 25.01 227 THR A O 1
ATOM 687 N N . GLY A 1 124 ? 46.670 -12.656 286.814 1.00 25.38 228 GLY A N 1
ATOM 688 C CA . GLY A 1 124 ? 47.461 -11.428 286.691 1.00 24.09 228 GLY A CA 1
ATOM 689 C C . GLY A 1 124 ? 47.119 -10.502 285.546 1.00 23.56 228 GLY A C 1
ATOM 690 O O . GLY A 1 124 ? 47.629 -9.390 285.490 1.00 24.45 228 GLY A O 1
ATOM 691 N N . GLU A 1 125 ? 46.255 -10.943 284.643 1.00 23.65 229 GLU A N 1
ATOM 692 C CA . GLU A 1 125 ? 45.765 -10.132 283.528 1.00 23.81 229 GLU A CA 1
ATOM 693 C C . GLU A 1 125 ? 44.740 -9.087 283.972 1.00 22.50 229 GLU A C 1
ATOM 694 O O . GLU A 1 125 ? 43.886 -9.359 284.818 1.00 21.63 229 GLU A O 1
ATOM 700 N N . PHE A 1 126 ? 44.799 -7.905 283.372 1.00 22.64 230 PHE A N 1
ATOM 701 C CA . PHE A 1 126 ? 43.863 -6.825 283.685 1.00 23.15 230 PHE A CA 1
ATOM 702 C C . PHE A 1 126 ? 42.751 -6.819 282.658 1.00 23.43 230 PHE A C 1
ATOM 703 O O . PHE A 1 126 ? 43.039 -6.911 281.477 1.00 23.34 230 PHE A O 1
ATOM 711 N N . VAL A 1 127 ? 41.501 -6.703 283.123 1.00 23.25 231 VAL A N 1
ATOM 712 C CA . VAL A 1 127 ? 40.332 -6.753 282.260 1.00 23.42 231 VAL A CA 1
ATOM 713 C C . VAL A 1 127 ? 39.427 -5.543 282.445 1.00 23.92 231 VAL A C 1
ATOM 714 O O . VAL A 1 127 ? 39.326 -4.987 283.536 1.00 22.87 231 VAL A O 1
ATOM 718 N N . LYS A 1 128 ? 38.745 -5.200 281.362 1.00 25.24 232 LYS A N 1
ATOM 719 C CA . LYS A 1 128 ? 37.709 -4.190 281.339 1.00 27.63 232 LYS A CA 1
ATOM 720 C C . LYS A 1 128 ? 36.349 -4.766 281.678 1.00 25.54 232 LYS A C 1
ATOM 721 O O . LYS A 1 128 ? 36.038 -5.894 281.317 1.00 23.06 232 LYS A O 1
ATOM 727 N N . LYS A 1 129 ? 35.526 -3.916 282.278 1.00 24.36 233 LYS A N 1
ATOM 728 C CA . LYS A 1 129 ? 34.072 -4.048 282.242 1.00 24.15 233 LYS A CA 1
ATOM 729 C C . LYS A 1 129 ? 33.602 -4.502 280.858 1.00 22.83 233 LYS A C 1
ATOM 730 O O . LYS A 1 129 ? 33.913 -3.862 279.870 1.00 22.75 233 LYS A O 1
ATOM 736 N N . GLY A 1 130 ? 32.872 -5.612 280.797 1.00 21.84 234 GLY A N 1
ATOM 737 C CA . GLY A 1 130 ? 32.321 -6.098 279.539 1.00 21.14 234 GLY A CA 1
ATOM 738 C C . GLY A 1 130 ? 33.244 -6.991 278.747 1.00 22.21 234 GLY A C 1
ATOM 739 O O . GLY A 1 130 ? 32.831 -7.517 277.719 1.00 25.07 234 GLY A O 1
ATOM 740 N N . GLN A 1 131 ? 34.480 -7.190 279.204 1.00 22.35 235 GLN A N 1
ATOM 741 C CA . GLN A 1 131 ? 35.458 -7.971 278.448 1.00 22.78 235 GLN A CA 1
ATOM 742 C C . GLN A 1 131 ? 35.180 -9.471 278.544 1.00 23.35 235 GLN A C 1
ATOM 743 O O . GLN A 1 131 ? 34.840 -9.970 279.627 1.00 20.87 235 GLN A O 1
ATOM 749 N N . LEU A 1 132 ? 35.391 -10.166 277.419 1.00 22.34 236 LEU A N 1
ATOM 750 C CA . LEU A 1 132 ? 35.276 -11.618 277.339 1.00 22.97 236 LEU A CA 1
ATOM 751 C C . LEU A 1 132 ? 36.309 -12.314 278.191 1.00 21.28 236 LEU A C 1
ATOM 752 O O . LEU A 1 132 ? 37.488 -12.182 277.940 1.00 23.97 236 LEU A O 1
ATOM 757 N N . ILE A 1 133 ? 35.884 -13.097 279.172 1.00 20.18 237 ILE A N 1
ATOM 758 C CA . ILE A 1 133 ? 36.860 -13.783 280.058 1.00 19.57 237 ILE A CA 1
ATOM 759 C C . ILE A 1 133 ? 36.829 -15.296 279.972 1.00 19.41 237 ILE A C 1
ATOM 760 O O . ILE A 1 133 ? 37.803 -15.957 280.392 1.00 19.34 237 ILE A O 1
ATOM 765 N N . GLY A 1 134 ? 35.757 -15.848 279.403 1.00 18.21 238 GLY A N 1
ATOM 766 C CA . GLY A 1 134 ? 35.537 -17.274 279.420 1.00 17.62 238 GLY A CA 1
ATOM 767 C C . GLY A 1 134 ? 34.295 -17.675 278.656 1.00 18.13 238 GLY A C 1
ATOM 768 O O . GLY A 1 134 ? 33.569 -16.837 278.128 1.00 17.50 238 GLY A O 1
ATOM 769 N N . TYR A 1 135 ? 34.073 -18.982 278.603 1.00 18.84 239 TYR A N 1
ATOM 770 C CA . TYR A 1 135 ? 32.918 -19.581 277.936 1.00 18.86 239 TYR A CA 1
ATOM 771 C C . TYR A 1 135 ? 32.254 -20.513 278.926 1.00 18.24 239 TYR A C 1
ATOM 772 O O . TYR A 1 135 ? 32.931 -21.302 279.601 1.00 17.08 239 TYR A O 1
ATOM 781 N N . SER A 1 136 ? 30.933 -20.379 279.050 1.00 17.48 240 SER A N 1
ATOM 782 C CA . SER A 1 136 ? 30.157 -21.160 280.010 1.00 17.69 240 SER A CA 1
ATOM 783 C C . SER A 1 136 ? 30.293 -22.685 279.752 1.00 17.33 240 SER A C 1
ATOM 784 O O . SER A 1 136 ? 30.556 -23.106 278.655 1.00 16.94 240 SER A O 1
ATOM 787 N N . GLY A 1 137 ? 30.081 -23.496 280.773 1.00 17.79 241 GLY A N 1
ATOM 788 C CA . GLY A 1 137 ? 30.179 -24.937 280.624 1.00 18.44 241 GLY A CA 1
ATOM 789 C C . GLY A 1 137 ? 29.399 -25.744 281.648 1.00 18.61 241 GLY A C 1
ATOM 790 O O . GLY A 1 137 ? 28.426 -25.292 282.233 1.00 17.88 241 GLY A O 1
ATOM 791 N N . ASN A 1 138 ? 29.878 -26.957 281.862 1.00 20.45 242 ASN A N 1
ATOM 792 C CA . ASN A 1 138 ? 29.262 -27.905 282.764 1.00 21.61 242 ASN A CA 1
ATOM 793 C C . ASN A 1 138 ? 30.333 -28.668 283.536 1.00 21.06 242 ASN A C 1
ATOM 794 O O . ASN A 1 138 ? 30.141 -29.837 283.863 1.00 22.50 242 ASN A O 1
ATOM 799 N N . THR A 1 139 ? 31.446 -27.998 283.834 1.00 20.35 243 THR A N 1
ATOM 800 C CA . THR A 1 139 ? 32.580 -28.604 284.507 1.00 19.90 243 THR A CA 1
ATOM 801 C C . THR A 1 139 ? 32.402 -28.530 286.001 1.00 23.15 243 THR A C 1
ATOM 802 O O . THR A 1 139 ? 31.614 -27.730 286.511 1.00 24.87 243 THR A O 1
ATOM 806 N N . GLY A 1 140 ? 33.159 -29.366 286.708 1.00 24.77 244 GLY A N 1
ATOM 807 C CA . GLY A 1 140 ? 33.000 -29.502 288.133 1.00 26.99 244 GLY A CA 1
ATOM 808 C C . GLY A 1 140 ? 31.688 -30.185 288.489 1.00 29.88 244 GLY A C 1
ATOM 809 O O . GLY A 1 140 ? 31.107 -30.925 287.705 1.00 31.04 244 GLY A O 1
ATOM 810 N N . MET A 1 141 ? 31.220 -29.888 289.684 1.00 33.77 245 MET A N 1
ATOM 811 C CA . MET A 1 141 ? 30.046 -30.494 290.265 1.00 38.16 245 MET A CA 1
ATOM 812 C C . MET A 1 141 ? 28.824 -29.722 289.746 1.00 36.84 245 MET A C 1
ATOM 813 O O . MET A 1 141 ? 28.412 -28.705 290.307 1.00 37.95 245 MET A O 1
ATOM 818 N N . SER A 1 142 ? 28.262 -30.203 288.648 1.00 34.01 246 SER A N 1
ATOM 819 C CA . SER A 1 142 ? 27.178 -29.501 287.990 1.00 35.63 246 SER A CA 1
ATOM 820 C C . SER A 1 142 ? 26.144 -30.484 287.450 1.00 37.92 246 SER A C 1
ATOM 821 O O . SER A 1 142 ? 26.505 -31.479 286.822 1.00 39.38 246 SER A O 1
ATOM 824 N N . THR A 1 143 ? 24.868 -30.192 287.691 1.00 39.67 247 THR A N 1
ATOM 825 C CA . THR A 1 143 ? 23.753 -31.058 287.263 1.00 42.94 247 THR A CA 1
ATOM 826 C C . THR A 1 143 ? 23.312 -30.826 285.817 1.00 41.73 247 THR A C 1
ATOM 827 O O . THR A 1 143 ? 22.519 -31.593 285.267 1.00 44.97 247 THR A O 1
ATOM 831 N N . GLY A 1 144 ? 23.805 -29.761 285.205 1.00 38.67 248 GLY A N 1
ATOM 832 C CA . GLY A 1 144 ? 23.339 -29.354 283.878 1.00 34.47 248 GLY A CA 1
ATOM 833 C C . GLY A 1 144 ? 24.024 -28.044 283.589 1.00 31.24 248 GLY A C 1
ATOM 834 O O . GLY A 1 144 ? 24.448 -27.375 284.521 1.00 29.98 248 GLY A O 1
ATOM 835 N N . PRO A 1 145 ? 24.145 -27.672 282.306 1.00 27.63 249 PRO A N 1
ATOM 836 C CA . PRO A 1 145 ? 25.053 -26.575 281.945 1.00 24.64 249 PRO A CA 1
ATOM 837 C C . PRO A 1 145 ? 24.560 -25.205 282.400 1.00 22.50 249 PRO A C 1
ATOM 838 O O . PRO A 1 145 ? 23.418 -24.846 282.138 1.00 20.90 249 PRO A O 1
ATOM 842 N N . HIS A 1 146 ? 25.431 -24.461 283.083 1.00 20.99 250 HIS A N 1
ATOM 843 C CA . HIS A 1 146 ? 25.098 -23.133 283.599 1.00 20.51 250 HIS A CA 1
ATOM 844 C C . HIS A 1 146 ? 26.306 -22.352 284.064 1.00 19.20 250 HIS A C 1
ATOM 845 O O . HIS A 1 146 ? 27.358 -22.905 284.353 1.00 19.11 250 HIS A O 1
ATOM 852 N N . LEU A 1 147 ? 26.142 -21.046 284.142 1.00 19.75 251 LEU A N 1
ATOM 853 C CA . LEU A 1 147 ? 27.126 -20.207 284.822 1.00 19.36 251 LEU A CA 1
ATOM 854 C C . LEU A 1 147 ? 26.745 -20.086 286.270 1.00 19.70 251 LEU A C 1
ATOM 855 O O . LEU A 1 147 ? 25.596 -19.822 286.583 1.00 21.67 251 LEU A O 1
ATOM 860 N N . HIS A 1 148 ? 27.712 -20.278 287.152 1.00 21.24 252 HIS A N 1
ATOM 861 C CA . HIS A 1 148 ? 27.565 -19.917 288.555 1.00 22.01 252 HIS A CA 1
ATOM 862 C C . HIS A 1 148 ? 28.322 -18.602 288.784 1.00 20.68 252 HIS A C 1
ATOM 863 O O . HIS A 1 148 ? 29.517 -18.516 288.536 1.00 19.66 252 HIS A O 1
ATOM 870 N N . TYR A 1 149 ? 27.592 -17.610 289.296 1.00 20.99 253 TYR A N 1
ATOM 871 C CA . TYR A 1 149 ? 28.067 -16.250 289.477 1.00 21.61 253 TYR A CA 1
ATOM 872 C C . TYR A 1 149 ? 27.920 -15.840 290.920 1.00 22.29 253 TYR A C 1
ATOM 873 O O . TYR A 1 149 ? 26.852 -15.995 291.500 1.00 23.33 253 TYR A O 1
ATOM 882 N N . GLU A 1 150 ? 28.994 -15.306 291.495 1.00 23.84 254 GLU A N 1
ATOM 883 C CA . GLU A 1 150 ? 28.952 -14.719 292.824 1.00 24.57 254 GLU A CA 1
ATOM 884 C C . GLU A 1 150 ? 29.528 -13.299 292.798 1.00 22.28 254 GLU A C 1
ATOM 885 O O . GLU A 1 150 ? 30.442 -13.011 292.053 1.00 19.02 254 GLU A O 1
ATOM 891 N N . VAL A 1 151 ? 28.973 -12.441 293.653 1.00 22.74 255 VAL A N 1
ATOM 892 C CA . VAL A 1 151 ? 29.604 -11.197 294.039 1.00 23.50 255 VAL A CA 1
ATOM 893 C C . VAL A 1 151 ? 29.996 -11.274 295.509 1.00 24.12 255 VAL A C 1
ATOM 894 O O . VAL A 1 151 ? 29.196 -11.639 296.346 1.00 24.87 255 VAL A O 1
ATOM 898 N N . ARG A 1 152 ? 31.228 -10.903 295.806 1.00 25.49 256 ARG A N 1
ATOM 899 C CA . ARG A 1 152 ? 31.731 -10.886 297.159 1.00 27.47 256 ARG A CA 1
ATOM 900 C C . ARG A 1 152 ? 32.240 -9.507 297.516 1.00 27.76 256 ARG A C 1
ATOM 901 O O . ARG A 1 152 ? 32.698 -8.759 296.642 1.00 26.75 256 ARG A O 1
ATOM 909 N N . PHE A 1 153 ? 32.128 -9.168 298.797 1.00 28.43 257 PHE A N 1
ATOM 910 C CA . PHE A 1 153 ? 32.739 -7.969 299.351 1.00 30.38 257 PHE A CA 1
ATOM 911 C C . PHE A 1 153 ? 33.622 -8.413 300.486 1.00 31.09 257 PHE A C 1
ATOM 912 O O . PHE A 1 153 ? 33.116 -8.917 301.468 1.00 32.17 257 PHE A O 1
ATOM 920 N N . LEU A 1 154 ? 34.931 -8.242 300.340 1.00 35.74 258 LEU A N 1
ATOM 921 C CA . LEU A 1 154 ? 35.928 -8.754 301.306 1.00 42.47 258 LEU A CA 1
ATOM 922 C C . LEU A 1 154 ? 35.753 -10.241 301.612 1.00 45.59 258 LEU A C 1
ATOM 923 O O . LEU A 1 154 ? 35.608 -10.644 302.770 1.00 49.76 258 LEU A O 1
ATOM 928 N N . ASP A 1 155 ? 35.719 -11.052 300.563 1.00 46.80 259 ASP A N 1
ATOM 929 C CA . ASP A 1 155 ? 35.582 -12.506 300.702 1.00 50.70 259 ASP A CA 1
ATOM 930 C C . ASP A 1 155 ? 34.268 -12.982 301.361 1.00 46.27 259 ASP A C 1
ATOM 931 O O . ASP A 1 155 ? 34.123 -14.163 301.648 1.00 47.56 259 ASP A O 1
ATOM 936 N N . GLN A 1 156 ? 33.313 -12.076 301.562 1.00 45.69 260 GLN A N 1
ATOM 937 C CA . GLN A 1 156 ? 32.005 -12.396 302.126 1.00 47.23 260 GLN A CA 1
ATOM 938 C C . GLN A 1 156 ? 30.992 -12.366 300.973 1.00 44.59 260 GLN A C 1
ATOM 939 O O . GLN A 1 156 ? 30.955 -11.378 300.223 1.00 36.84 260 GLN A O 1
ATOM 945 N N . PRO A 1 157 ? 30.166 -13.434 300.825 1.00 45.55 261 PRO A N 1
ATOM 946 C CA . PRO A 1 157 ? 29.122 -13.389 299.803 1.00 44.10 261 PRO A CA 1
ATOM 947 C C . PRO A 1 157 ? 28.038 -12.382 300.094 1.00 42.43 261 PRO A C 1
ATOM 948 O O . PRO A 1 157 ? 27.680 -12.172 301.253 1.00 44.81 261 PRO A O 1
ATOM 952 N N . ILE A 1 158 ? 27.535 -11.772 299.026 1.00 39.81 262 ILE A N 1
ATOM 953 C CA . ILE A 1 158 ? 26.430 -10.835 299.086 1.00 39.08 262 ILE A CA 1
ATOM 954 C C . ILE A 1 158 ? 25.493 -11.217 297.944 1.00 38.31 262 ILE A C 1
ATOM 955 O O . ILE A 1 158 ? 25.878 -11.949 297.046 1.00 38.81 262 ILE A O 1
ATOM 960 N N . ASN A 1 159 ? 24.253 -10.764 298.016 1.00 38.42 263 ASN A N 1
ATOM 961 C CA . ASN A 1 159 ? 23.233 -11.119 297.041 1.00 40.48 263 ASN A CA 1
ATOM 962 C C . ASN A 1 159 ? 23.625 -10.656 295.630 1.00 40.03 263 ASN A C 1
ATOM 963 O O . ASN A 1 159 ? 23.747 -9.460 295.391 1.00 40.73 263 ASN A O 1
ATOM 968 N N . PRO A 1 160 ? 23.814 -11.597 294.690 1.00 38.56 264 PRO A N 1
ATOM 969 C CA . PRO A 1 160 ? 24.153 -11.142 293.339 1.00 38.41 264 PRO A CA 1
ATOM 970 C C . PRO A 1 160 ? 23.017 -10.399 292.624 1.00 36.38 264 PRO A C 1
ATOM 971 O O . PRO A 1 160 ? 23.298 -9.514 291.809 1.00 32.51 264 PRO A O 1
ATOM 975 N N . MET A 1 161 ? 21.763 -10.736 292.933 1.00 35.41 265 MET A N 1
ATOM 976 C CA . MET A 1 161 ? 20.613 -10.086 292.280 1.00 38.96 265 MET A CA 1
ATOM 977 C C . MET A 1 161 ? 20.542 -8.576 292.499 1.00 35.23 265 MET A C 1
ATOM 978 O O . MET A 1 161 ? 20.013 -7.844 291.666 1.00 36.93 265 MET A O 1
ATOM 983 N N . SER A 1 162 ? 21.067 -8.119 293.625 1.00 32.78 266 SER A N 1
ATOM 984 C CA . SER A 1 162 ? 21.217 -6.695 293.887 1.00 31.71 266 SER A CA 1
ATOM 985 C C . SER A 1 162 ? 22.164 -5.983 292.923 1.00 28.72 266 SER A C 1
ATOM 986 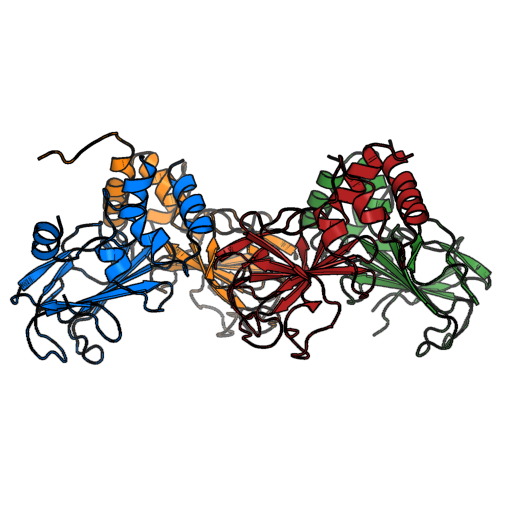O O . SER A 1 162 ? 22.003 -4.802 292.669 1.00 27.46 266 SER A O 1
ATOM 989 N N . PHE A 1 163 ? 23.142 -6.699 292.387 1.00 27.54 267 PHE A N 1
ATOM 990 C CA . PHE A 1 163 ? 24.080 -6.124 291.422 1.00 25.94 267 PHE A CA 1
ATOM 991 C C . PHE A 1 163 ? 23.688 -6.383 289.995 1.00 25.26 267 PHE A C 1
ATOM 992 O O . PHE A 1 163 ? 23.899 -5.516 289.139 1.00 27.06 267 PHE A O 1
ATOM 1000 N N . THR A 1 164 ? 23.095 -7.544 289.721 1.00 26.27 268 THR A N 1
ATOM 1001 C CA . THR A 1 164 ? 22.651 -7.854 288.361 1.00 27.20 268 THR A CA 1
ATOM 1002 C C . THR A 1 164 ? 21.525 -6.946 287.894 1.00 27.83 268 THR A C 1
ATOM 1003 O O . THR A 1 164 ? 21.535 -6.536 286.743 1.00 31.33 268 THR A O 1
ATOM 1007 N N . LYS A 1 165 ? 20.574 -6.636 288.775 1.00 30.61 269 LYS A N 1
ATOM 1008 C CA . LYS A 1 165 ? 19.453 -5.694 288.471 1.00 31.37 269 LYS A CA 1
ATOM 1009 C C . LYS A 1 165 ? 19.826 -4.213 288.636 1.00 31.29 269 LYS A C 1
ATOM 1010 O O . LYS A 1 165 ? 19.031 -3.331 288.354 1.00 30.73 269 LYS A O 1
ATOM 1016 N N . TRP A 1 166 ? 21.041 -3.945 289.099 1.00 31.91 270 TRP A N 1
ATOM 1017 C CA . TRP A 1 166 ? 21.605 -2.601 289.098 1.00 32.85 270 TRP A CA 1
ATOM 1018 C C . TRP A 1 166 ? 22.099 -2.216 287.703 1.00 33.21 270 TRP A C 1
ATOM 1019 O O . TRP A 1 166 ? 22.927 -2.927 287.107 1.00 33.31 270 TRP A O 1
ATOM 1030 N N . ASN A 1 167 ? 21.587 -1.092 287.202 1.00 33.99 271 ASN A N 1
ATOM 1031 C CA . ASN A 1 167 ? 21.899 -0.587 285.846 1.00 36.62 271 ASN A CA 1
ATOM 1032 C C . ASN A 1 167 ? 21.645 0.913 285.746 1.00 37.41 271 ASN A C 1
ATOM 1033 O O . ASN A 1 167 ? 21.176 1.526 286.696 1.00 35.05 271 ASN A O 1
ATOM 1038 N N . MET A 1 168 ? 21.937 1.498 284.589 1.00 44.55 272 MET A N 1
ATOM 1039 C CA . MET A 1 168 ? 21.893 2.957 284.428 1.00 47.48 272 MET A CA 1
ATOM 1040 C C . MET A 1 168 ? 20.518 3.558 284.714 1.00 46.74 272 MET A C 1
ATOM 1041 O O . MET A 1 168 ? 20.424 4.589 285.386 1.00 44.08 272 MET A O 1
ATOM 1046 N N . LYS A 1 169 ? 19.456 2.903 284.241 1.00 49.42 273 LYS A N 1
ATOM 1047 C CA . LYS A 1 169 ? 18.086 3.344 284.563 1.00 52.43 273 LYS A CA 1
ATOM 1048 C C . LYS A 1 169 ? 17.760 3.185 286.042 1.00 50.73 273 LYS A C 1
ATOM 1049 O O . LYS A 1 169 ? 17.366 4.145 286.699 1.00 46.31 273 LYS A O 1
ATOM 1055 N N . ASP A 1 170 ? 17.933 1.958 286.540 1.00 53.52 274 ASP A N 1
ATOM 1056 C CA . ASP A 1 170 ? 17.586 1.580 287.916 1.00 53.08 274 ASP A CA 1
ATOM 1057 C C . ASP A 1 170 ? 18.815 1.798 288.811 1.00 48.88 274 ASP A C 1
ATOM 1058 O O . ASP A 1 170 ? 19.329 0.850 289.416 1.00 44.69 274 ASP A O 1
ATOM 1063 N N . PHE A 1 171 ? 19.284 3.042 288.895 1.00 46.78 275 PHE A N 1
ATOM 1064 C CA . PHE A 1 171 ? 20.595 3.328 289.492 1.00 46.66 275 PHE A CA 1
ATOM 1065 C C . PHE A 1 171 ? 20.647 3.323 291.006 1.00 42.81 275 PHE A C 1
ATOM 1066 O O . PHE A 1 171 ? 21.664 2.968 291.561 1.00 38.05 275 PHE A O 1
ATOM 1074 N N . GLU A 1 172 ? 19.567 3.719 291.670 1.00 47.05 276 GLU A N 1
ATOM 1075 C CA . GLU A 1 172 ? 19.514 3.673 293.144 1.00 48.81 276 GLU A CA 1
ATOM 1076 C C . GLU A 1 172 ? 19.467 2.256 293.730 1.00 46.20 276 GLU A C 1
ATOM 1077 O O . GLU A 1 172 ? 19.832 2.048 294.891 1.00 45.06 276 GLU A O 1
ATOM 1083 N N . GLU A 1 173 ? 19.037 1.303 292.905 1.00 43.04 277 GLU A N 1
ATOM 1084 C CA . GLU A 1 173 ? 18.717 -0.066 293.313 1.00 44.31 277 GLU A CA 1
ATOM 1085 C C . GLU A 1 173 ? 19.758 -0.768 294.230 1.00 41.39 277 GLU A C 1
ATOM 1086 O O . GLU A 1 173 ? 19.369 -1.384 295.218 1.00 42.72 277 GLU A O 1
ATOM 1092 N N . VAL A 1 174 ? 21.053 -0.672 293.920 1.00 37.41 278 VAL A N 1
ATOM 1093 C CA . VAL A 1 174 ? 22.089 -1.335 294.732 1.00 36.31 278 VAL A CA 1
ATOM 1094 C C . VAL A 1 174 ? 22.261 -0.652 296.083 1.00 35.99 278 VAL A C 1
ATOM 1095 O O . VAL A 1 174 ? 22.596 -1.308 297.059 1.00 34.66 278 VAL A O 1
ATOM 1099 N N . PHE A 1 175 ? 22.034 0.660 296.124 1.00 36.82 279 PHE A N 1
ATOM 1100 C CA . PHE A 1 175 ? 22.088 1.435 297.375 1.00 38.93 279 PHE A CA 1
ATOM 1101 C C . PHE A 1 175 ? 20.852 1.166 298.236 1.00 40.25 279 PHE A C 1
ATOM 1102 O O . PHE A 1 175 ? 20.954 1.009 299.448 1.00 40.22 279 PHE A O 1
ATOM 1110 N N . ASN A 1 176 ? 19.690 1.120 297.587 1.00 45.37 280 ASN A N 1
ATOM 1111 C CA . ASN A 1 176 ? 18.427 0.712 298.219 1.00 48.38 280 ASN A CA 1
ATOM 1112 C C . ASN A 1 176 ? 18.466 -0.669 298.875 1.00 44.69 280 ASN A C 1
ATOM 1113 O O . ASN A 1 176 ? 18.085 -0.830 300.030 1.00 41.66 280 ASN A O 1
ATOM 1118 N N . LYS A 1 177 ? 18.913 -1.655 298.103 1.00 42.99 281 LYS A N 1
ATOM 1119 C CA . LYS A 1 177 ? 18.778 -3.065 298.467 1.00 43.81 281 LYS A CA 1
ATOM 1120 C C . LYS A 1 177 ? 19.969 -3.649 299.202 1.00 39.07 281 LYS A C 1
ATOM 1121 O O . LYS A 1 177 ? 19.832 -4.689 299.814 1.00 35.56 281 LYS A O 1
ATOM 1127 N N . GLU A 1 178 ? 21.116 -2.980 299.163 1.00 37.48 282 GLU A N 1
ATOM 1128 C CA . GLU A 1 178 ? 22.324 -3.475 299.811 1.00 38.90 282 GLU A CA 1
ATOM 1129 C C . GLU A 1 178 ? 22.867 -2.456 300.836 1.00 36.71 282 GLU A C 1
ATOM 1130 O O . GLU A 1 178 ? 23.852 -1.754 300.592 1.00 33.18 282 GLU A O 1
ATOM 1136 N N . ARG A 1 179 ? 22.202 -2.395 301.989 1.00 35.37 283 ARG A N 1
ATOM 1137 C CA . ARG A 1 179 ? 22.479 -1.385 303.019 1.00 34.79 283 ARG A CA 1
ATOM 1138 C C . ARG A 1 179 ? 23.714 -1.692 303.839 1.00 30.42 283 ARG A C 1
ATOM 1139 O O . ARG A 1 179 ? 24.283 -0.791 304.430 1.00 30.50 283 ARG A O 1
ATOM 1147 N N . SER A 1 180 ? 24.146 -2.946 303.860 1.00 28.00 284 SER A N 1
ATOM 1148 C CA . SER A 1 180 ? 25.284 -3.355 304.681 1.00 27.91 284 SER A CA 1
ATOM 1149 C C . SER A 1 180 ? 26.608 -2.814 304.178 1.00 27.18 284 SER A C 1
ATOM 1150 O O . SER A 1 180 ? 27.583 -2.807 304.916 1.00 24.93 284 SER A O 1
ATOM 1153 N N . ILE A 1 181 ? 26.643 -2.356 302.929 1.00 26.64 285 ILE A N 1
ATOM 1154 C CA . ILE A 1 181 ? 27.806 -1.660 302.398 1.00 26.39 285 ILE A CA 1
ATOM 1155 C C . ILE A 1 181 ? 27.696 -0.170 302.764 1.00 26.85 285 ILE A C 1
ATOM 1156 O O . ILE A 1 181 ? 26.634 0.439 302.624 1.00 25.05 285 ILE A O 1
ATOM 1161 N N . ARG A 1 182 ? 28.812 0.405 303.209 1.00 26.62 286 ARG A N 1
ATOM 1162 C CA . ARG A 1 182 ? 28.886 1.807 303.583 1.00 25.79 286 ARG A CA 1
ATOM 1163 C C . ARG A 1 182 ? 29.070 2.623 302.334 1.00 26.02 286 ARG A C 1
ATOM 1164 O O . ARG A 1 182 ? 30.160 3.140 302.086 1.00 25.18 286 ARG A O 1
ATOM 1172 N N . TRP A 1 183 ? 27.998 2.732 301.546 1.00 26.98 287 TRP A N 1
ATOM 1173 C CA . TRP A 1 183 ? 28.033 3.438 300.277 1.00 28.71 287 TRP A CA 1
ATOM 1174 C C . TRP A 1 183 ? 28.452 4.911 300.418 1.00 33.72 287 TRP A C 1
ATOM 1175 O O . TRP A 1 183 ? 29.092 5.449 299.513 1.00 33.99 287 TRP A O 1
ATOM 1186 N N . GLN A 1 184 ? 28.109 5.535 301.555 1.00 37.35 288 GLN A N 1
ATOM 1187 C CA . GLN A 1 184 ? 28.525 6.906 301.887 1.00 40.25 288 GLN A CA 1
ATOM 1188 C C . GLN A 1 184 ? 30.030 7.121 301.719 1.00 37.24 288 GLN A C 1
ATOM 1189 O O . GLN A 1 184 ? 30.448 7.989 300.976 1.00 38.29 288 GLN A O 1
ATOM 1195 N N . SER A 1 185 ? 30.834 6.355 302.453 1.00 35.29 289 SER A N 1
ATOM 1196 C CA . SER A 1 185 ? 32.278 6.448 302.334 1.00 34.44 289 SER A CA 1
ATOM 1197 C C . SER A 1 185 ? 32.705 6.142 300.898 1.00 34.01 289 SER A C 1
ATOM 1198 O O . SER A 1 185 ? 33.508 6.877 300.335 1.00 35.00 289 SER A O 1
ATOM 1201 N N . LEU A 1 186 ? 32.141 5.093 300.296 1.00 31.76 290 LEU A N 1
ATOM 1202 C CA . LEU A 1 186 ? 32.634 4.623 298.991 1.00 31.50 290 LEU A CA 1
ATOM 1203 C C . LEU A 1 186 ? 32.391 5.613 297.836 1.00 30.64 290 LEU A C 1
ATOM 1204 O O . LEU A 1 186 ? 33.321 5.936 297.076 1.00 26.78 290 LEU A O 1
ATOM 1209 N N . ILE A 1 187 ? 31.153 6.093 297.733 1.00 31.14 291 ILE A N 1
ATOM 1210 C CA . ILE A 1 187 ? 30.775 7.064 296.699 1.00 32.74 291 ILE A CA 1
ATOM 1211 C C . ILE A 1 187 ? 31.605 8.348 296.812 1.00 32.11 291 ILE A C 1
ATOM 1212 O O . ILE A 1 187 ? 32.090 8.870 295.807 1.00 32.78 291 ILE A O 1
ATOM 1217 N N . THR A 1 188 ? 31.775 8.841 298.027 1.00 31.58 292 THR A N 1
ATOM 1218 C CA . THR A 1 188 ? 32.596 10.026 298.246 1.00 35.73 292 THR A CA 1
ATOM 1219 C C . THR A 1 188 ? 34.028 9.822 297.754 1.00 33.70 292 THR A C 1
ATOM 1220 O O . THR A 1 188 ? 34.596 10.723 297.165 1.00 36.17 292 THR A O 1
ATOM 1224 N N . ILE A 1 189 ? 34.588 8.638 297.967 1.00 30.20 293 ILE A N 1
ATOM 1225 C CA . ILE A 1 189 ? 35.944 8.358 297.533 1.00 27.93 293 ILE A CA 1
ATOM 1226 C C . ILE A 1 189 ? 36.013 8.246 296.011 1.00 26.83 293 ILE A C 1
ATOM 1227 O O . ILE A 1 189 ? 36.947 8.768 295.404 1.00 22.65 293 ILE A O 1
ATOM 1232 N N . ILE A 1 190 ? 35.025 7.576 295.412 1.00 28.49 294 ILE A N 1
ATOM 1233 C CA . ILE A 1 190 ? 34.979 7.376 293.967 1.00 30.62 294 ILE A CA 1
ATOM 1234 C C . ILE A 1 190 ? 34.852 8.707 293.239 1.00 32.33 294 ILE A C 1
ATOM 1235 O O . ILE A 1 190 ? 35.513 8.910 292.222 1.00 31.72 294 ILE A O 1
ATOM 1240 N N . ASN A 1 191 ? 34.017 9.604 293.763 1.00 34.88 295 ASN A N 1
ATOM 1241 C CA . ASN A 1 191 ? 33.947 10.990 293.277 1.00 37.35 295 ASN A CA 1
ATOM 1242 C C . ASN A 1 191 ? 35.270 11.738 293.208 1.00 38.12 295 ASN A C 1
ATOM 1243 O O . ASN A 1 191 ? 35.546 12.412 292.211 1.00 39.93 295 ASN A O 1
ATOM 1248 N N . ARG A 1 192 ? 36.076 11.635 294.257 1.00 38.54 296 ARG A N 1
ATOM 1249 C CA . ARG A 1 192 ? 37.383 12.314 294.280 1.00 39.70 296 ARG A CA 1
ATOM 1250 C C . ARG A 1 192 ? 38.410 11.739 293.321 1.00 38.50 296 ARG A C 1
ATOM 1251 O O . ARG A 1 192 ? 39.431 12.370 293.096 1.00 40.22 296 ARG A O 1
ATOM 1259 N N . LEU A 1 193 ? 38.186 10.528 292.810 1.00 39.80 297 LEU A N 1
ATOM 1260 C CA . LEU A 1 193 ? 38.967 10.019 291.688 1.00 41.58 297 LEU A CA 1
ATOM 1261 C C . LEU A 1 193 ? 38.713 10.872 290.470 1.00 49.32 297 LEU A C 1
ATOM 1262 O O . LEU A 1 193 ? 39.657 11.317 289.812 1.00 53.37 297 LEU A O 1
ATOM 1267 N N . MET A 1 194 ? 37.424 11.075 290.176 1.00 57.47 298 MET A N 1
ATOM 1268 C CA . MET A 1 194 ? 36.972 11.846 289.004 1.00 63.40 298 MET A CA 1
ATOM 1269 C C . MET A 1 194 ? 37.705 13.179 288.858 1.00 67.15 298 MET A C 1
ATOM 1270 O O . MET A 1 194 ? 38.059 13.564 287.751 1.00 76.20 298 MET A O 1
ATOM 1275 N N . GLN A 1 195 ? 37.928 13.868 289.977 1.00 71.59 299 GLN A N 1
ATOM 1276 C CA . GLN A 1 195 ? 38.824 15.028 290.026 1.00 69.57 299 GLN A CA 1
ATOM 1277 C C . GLN A 1 195 ? 40.264 14.607 289.830 1.00 68.77 299 GLN A C 1
ATOM 1278 O O . GLN A 1 195 ? 40.817 14.763 288.749 1.00 73.51 299 GLN A O 1
ATOM 1284 N N . ASN B 2 4 ? 53.053 6.794 274.758 1.00 57.59 123 ASN B N 1
ATOM 1285 C CA . ASN B 2 4 ? 52.773 7.962 275.646 1.00 60.10 123 ASN B CA 1
ATOM 1286 C C . ASN B 2 4 ? 51.299 8.014 276.088 1.00 58.35 123 ASN B C 1
ATOM 1287 O O . ASN B 2 4 ? 50.381 7.910 275.266 1.00 61.70 123 ASN B O 1
ATOM 1292 N N . LEU B 2 5 ? 51.106 8.206 277.392 1.00 53.26 124 LEU B N 1
ATOM 1293 C CA . LEU B 2 5 ? 49.798 8.153 278.058 1.00 48.17 124 LEU B CA 1
ATOM 1294 C C . LEU B 2 5 ? 49.243 9.559 278.242 1.00 44.65 124 LEU B C 1
ATOM 1295 O O . LEU B 2 5 ? 49.998 10.517 278.291 1.00 48.66 124 LEU B O 1
ATOM 1300 N N . ASN B 2 6 ? 47.929 9.691 278.331 1.00 45.02 125 ASN B N 1
ATOM 1301 C CA . ASN B 2 6 ? 47.322 11.001 278.629 1.00 45.23 125 ASN B CA 1
ATOM 1302 C C . ASN B 2 6 ? 47.364 11.303 280.139 1.00 45.18 125 ASN B C 1
ATOM 1303 O O . ASN B 2 6 ? 47.684 10.431 280.947 1.00 46.88 125 ASN B O 1
ATOM 1308 N N . LEU B 2 7 ? 47.049 12.540 280.506 1.00 43.00 126 LEU B N 1
ATOM 1309 C CA . LEU B 2 7 ? 47.175 12.991 281.894 1.00 44.73 126 LEU B CA 1
ATOM 1310 C C . LEU B 2 7 ? 46.142 12.351 282.828 1.00 40.36 126 LEU B C 1
ATOM 1311 O O . LEU B 2 7 ? 46.405 12.167 284.008 1.00 41.11 126 LEU B O 1
ATOM 1316 N N . ALA B 2 8 ? 44.972 12.028 282.290 1.00 37.69 127 ALA B N 1
ATOM 1317 C CA . ALA B 2 8 ? 43.906 11.412 283.054 1.00 34.67 127 ALA B CA 1
ATOM 1318 C C . ALA B 2 8 ? 44.270 9.973 283.456 1.00 34.73 127 ALA B C 1
ATOM 1319 O O . ALA B 2 8 ? 43.992 9.560 284.567 1.00 34.48 127 ALA B O 1
ATOM 1321 N N . GLN B 2 9 ? 44.883 9.227 282.542 1.00 34.64 128 GLN B N 1
ATOM 1322 C CA . GLN B 2 9 ? 45.374 7.895 282.825 1.00 34.88 128 GLN B CA 1
ATOM 1323 C C . GLN B 2 9 ? 46.406 7.962 283.933 1.00 35.62 128 GLN B C 1
ATOM 1324 O O . GLN B 2 9 ? 46.413 7.132 284.849 1.00 34.28 128 GLN B O 1
ATOM 1330 N N . LYS B 2 10 ? 47.311 8.927 283.810 1.00 35.31 129 LYS B N 1
ATOM 1331 C CA . LYS B 2 10 ? 48.405 9.088 284.759 1.00 34.43 129 LYS B CA 1
ATOM 1332 C C . LYS B 2 10 ? 47.868 9.409 286.135 1.00 31.92 129 LYS B C 1
ATOM 1333 O O . LYS B 2 10 ? 48.234 8.757 287.107 1.00 30.74 129 LYS B O 1
ATOM 1339 N N . HIS B 2 11 ? 46.985 10.392 286.196 1.00 30.45 130 HIS B N 1
ATOM 1340 C CA . HIS B 2 11 ? 46.350 10.785 287.442 1.00 31.99 130 HIS B CA 1
ATOM 1341 C C . HIS B 2 11 ? 45.559 9.637 288.106 1.00 31.09 130 HIS B C 1
ATOM 1342 O O . HIS B 2 11 ? 45.686 9.422 289.298 1.00 29.71 130 HIS B O 1
ATOM 1349 N N . LEU B 2 12 ? 44.752 8.909 287.329 1.00 29.83 131 LEU B N 1
ATOM 1350 C CA . LEU B 2 12 ? 43.949 7.816 287.859 1.00 26.77 131 LEU B CA 1
ATOM 1351 C C . LEU B 2 12 ? 44.832 6.716 288.439 1.00 24.06 131 LEU B C 1
ATOM 1352 O O . LEU B 2 12 ? 44.576 6.206 289.532 1.00 21.69 131 LEU B O 1
ATOM 1357 N N . ALA B 2 13 ? 45.883 6.380 287.704 1.00 23.15 132 ALA B N 1
ATOM 1358 C CA . ALA B 2 13 ? 46.876 5.401 288.132 1.00 23.10 132 ALA B CA 1
ATOM 1359 C C . ALA B 2 13 ? 47.518 5.745 289.463 1.00 23.00 132 ALA B C 1
ATOM 1360 O O . ALA B 2 13 ? 47.664 4.885 290.337 1.00 23.56 132 ALA B O 1
ATOM 1362 N N . LEU B 2 14 ? 47.875 7.010 289.613 1.00 23.06 133 LEU B N 1
ATOM 1363 C CA . LEU B 2 14 ? 48.477 7.502 290.844 1.00 23.22 133 LEU B CA 1
ATOM 1364 C C . LEU B 2 14 ? 47.495 7.646 292.004 1.00 23.42 133 LEU B C 1
ATOM 1365 O O . LEU B 2 14 ? 47.940 7.813 293.135 1.00 23.62 133 LEU B O 1
ATOM 1370 N N . MET B 2 15 ? 46.192 7.573 291.752 1.00 22.97 134 MET B N 1
ATOM 1371 C CA . MET B 2 15 ? 45.215 7.433 292.840 1.00 24.03 134 MET B CA 1
ATOM 1372 C C . MET B 2 15 ? 45.027 5.978 293.327 1.00 22.17 134 MET B C 1
ATOM 1373 O O . MET B 2 15 ? 44.799 5.752 294.508 1.00 23.19 134 MET B O 1
ATOM 1378 N N . LEU B 2 16 ? 45.104 5.014 292.412 1.00 21.73 135 LEU B N 1
ATOM 1379 C CA . LEU B 2 16 ? 44.667 3.629 292.653 1.00 20.69 135 LEU B CA 1
ATOM 1380 C C . LEU B 2 16 ? 45.787 2.630 292.960 1.00 20.33 135 LEU B C 1
ATOM 1381 O O . LEU B 2 16 ? 45.539 1.574 293.557 1.00 19.34 135 LEU B O 1
ATOM 1386 N N . ILE B 2 17 ? 47.001 2.954 292.529 1.00 20.14 136 ILE B N 1
ATOM 1387 C CA . ILE B 2 17 ? 48.167 2.072 292.671 1.00 20.90 136 ILE B CA 1
ATOM 1388 C C . ILE B 2 17 ? 49.230 2.748 293.574 1.00 20.47 136 ILE B C 1
ATOM 1389 O O . ILE B 2 17 ? 49.559 3.911 293.372 1.00 18.45 136 ILE B O 1
ATOM 1394 N N . PRO B 2 18 ? 49.789 2.006 294.537 1.00 20.37 137 PRO B N 1
ATOM 1395 C CA . PRO B 2 18 ? 50.688 2.646 295.474 1.00 21.21 137 PRO B CA 1
ATOM 1396 C C . PRO B 2 18 ? 51.797 3.440 294.809 1.00 22.10 137 PRO B C 1
ATOM 1397 O O . PRO B 2 18 ? 52.395 2.988 293.851 1.00 22.00 137 PRO B O 1
ATOM 1401 N N . ASN B 2 19 ? 52.001 4.652 295.310 1.00 22.14 138 ASN B N 1
ATOM 1402 C CA . ASN B 2 19 ? 53.046 5.521 294.816 1.00 22.85 138 ASN B CA 1
ATOM 1403 C C . ASN B 2 19 ? 53.393 6.533 295.883 1.00 22.73 138 ASN B C 1
ATOM 1404 O O . ASN B 2 19 ? 52.551 6.879 296.751 1.00 20.90 138 ASN B O 1
ATOM 1409 N N . GLY B 2 20 ? 54.609 7.046 295.778 1.00 21.50 139 GLY B N 1
ATOM 1410 C CA . GLY B 2 20 ? 55.016 8.173 296.591 1.00 21.68 139 GLY B CA 1
ATOM 1411 C C . GLY B 2 20 ? 55.544 7.716 297.913 1.00 22.27 139 GLY B C 1
ATOM 1412 O O . GLY B 2 20 ? 55.844 6.523 298.081 1.00 22.32 139 GLY B O 1
ATOM 1413 N N . MET B 2 21 ? 55.649 8.671 298.849 1.00 23.42 140 MET B N 1
ATOM 1414 C CA . MET B 2 21 ? 56.291 8.461 300.142 1.00 23.60 140 MET B CA 1
ATOM 1415 C C . MET B 2 21 ? 55.230 8.249 301.210 1.00 21.84 140 MET B C 1
ATOM 1416 O O . MET B 2 21 ? 54.447 9.128 301.464 1.00 22.87 140 MET B O 1
ATOM 1421 N N . PRO B 2 22 ? 55.201 7.082 301.843 1.00 19.76 141 PRO B N 1
ATOM 1422 C CA . PRO B 2 22 ? 54.203 6.880 302.893 1.00 19.09 141 PRO B CA 1
ATOM 1423 C C . PRO B 2 22 ? 54.642 7.482 304.242 1.00 19.08 141 PRO B C 1
ATOM 1424 O O . PRO B 2 22 ? 53.829 7.591 305.132 1.00 17.44 141 PRO B O 1
ATOM 1428 N N . ILE B 2 23 ? 55.913 7.882 304.357 1.00 19.21 142 ILE B N 1
ATOM 1429 C CA . ILE B 2 23 ? 56.419 8.604 305.507 1.00 19.91 142 ILE B CA 1
ATOM 1430 C C . ILE B 2 23 ? 57.270 9.782 304.988 1.00 21.33 142 ILE B C 1
ATOM 1431 O O . ILE B 2 23 ? 58.049 9.639 304.024 1.00 20.37 142 ILE B O 1
ATOM 1436 N N . LYS B 2 24 ? 57.129 10.940 305.619 1.00 21.79 143 LYS B N 1
ATOM 1437 C CA . LYS B 2 24 ? 57.761 12.161 305.092 1.00 23.78 143 LYS B CA 1
ATOM 1438 C C . LYS B 2 24 ? 59.113 12.478 305.715 1.00 24.35 143 LYS B C 1
ATOM 1439 O O . LYS B 2 24 ? 59.978 13.028 305.027 1.00 25.19 143 LYS B O 1
ATOM 1445 N N . THR B 2 25 ? 59.292 12.129 306.994 1.00 22.70 144 THR B N 1
ATOM 1446 C CA . THR B 2 25 ? 60.554 12.337 307.705 1.00 21.93 144 THR B CA 1
ATOM 1447 C C . THR B 2 25 ? 61.253 10.982 307.934 1.00 21.05 144 THR B C 1
ATOM 1448 O O . THR B 2 25 ? 60.734 10.077 308.584 1.00 21.63 144 THR B O 1
ATOM 1452 N N . TYR B 2 26 ? 62.432 10.852 307.372 1.00 19.16 145 TYR B N 1
ATOM 1453 C CA . TYR B 2 26 ? 63.229 9.659 307.544 1.00 18.35 145 TYR B CA 1
ATOM 1454 C C . TYR B 2 26 ? 64.629 10.093 307.239 1.00 17.68 145 TYR B C 1
ATOM 1455 O O . TYR B 2 26 ? 64.819 11.033 306.493 1.00 16.74 145 TYR B O 1
ATOM 1464 N N . SER B 2 27 ? 65.596 9.388 307.785 1.00 18.28 146 SER B N 1
ATOM 1465 C CA . SER B 2 27 ? 66.981 9.712 307.579 1.00 19.70 146 SER B CA 1
ATOM 1466 C C . SER B 2 27 ? 67.665 8.759 306.626 1.00 19.50 146 SER B C 1
ATOM 1467 O O . SER B 2 27 ? 68.775 9.046 306.164 1.00 19.30 146 SER B O 1
ATOM 1470 N N . ALA B 2 28 ? 67.043 7.621 306.324 1.00 19.34 147 ALA B N 1
ATOM 1471 C CA . ALA B 2 28 ? 67.624 6.702 305.361 1.00 19.39 147 ALA B CA 1
ATOM 1472 C C . ALA B 2 28 ? 66.605 5.665 304.932 1.00 19.97 147 ALA B C 1
ATOM 1473 O O . ALA B 2 28 ? 65.641 5.422 305.647 1.00 19.40 147 ALA B O 1
ATOM 1475 N N . ILE B 2 29 ? 66.847 5.077 303.755 1.00 20.17 148 ILE B N 1
ATOM 1476 C CA . ILE B 2 29 ? 66.024 4.028 303.157 1.00 21.54 148 ILE B CA 1
ATOM 1477 C C . ILE B 2 29 ? 66.949 2.869 302.857 1.00 23.10 148 ILE B C 1
ATOM 1478 O O . ILE B 2 29 ? 67.997 3.046 302.267 1.00 26.15 148 ILE B O 1
ATOM 1483 N N . LYS B 2 30 ? 66.518 1.684 303.220 1.00 24.02 149 LYS B N 1
ATOM 1484 C CA . LYS B 2 30 ? 67.375 0.528 303.273 1.00 27.53 149 LYS B CA 1
ATOM 1485 C C . LYS B 2 30 ? 66.498 -0.688 302.905 1.00 25.30 149 LYS B C 1
ATOM 1486 O O . LYS B 2 30 ? 65.402 -0.808 303.426 1.00 22.29 149 LYS B O 1
ATOM 1492 N N . PRO B 2 31 ? 66.963 -1.569 301.987 1.00 24.89 150 PRO B N 1
ATOM 1493 C CA . PRO B 2 31 ? 66.215 -2.823 301.754 1.00 23.95 150 PRO B CA 1
ATOM 1494 C C . PRO B 2 31 ? 66.206 -3.712 302.999 1.00 23.56 150 PRO B C 1
ATOM 1495 O O . PRO B 2 31 ? 67.243 -3.867 303.685 1.00 24.68 150 PRO B O 1
ATOM 1499 N N . THR B 2 32 ? 65.052 -4.281 303.303 1.00 22.37 151 THR B N 1
ATOM 1500 C CA . THR B 2 32 ? 64.906 -5.129 304.485 1.00 23.94 151 THR B CA 1
ATOM 1501 C C . THR B 2 32 ? 65.753 -6.421 304.374 1.00 25.85 151 THR B C 1
ATOM 1502 O O . THR B 2 32 ? 66.109 -7.049 305.372 1.00 24.06 151 THR B O 1
ATOM 1506 N N . LYS B 2 33 ? 66.055 -6.790 303.135 1.00 30.44 152 LYS B N 1
ATOM 1507 C CA . LYS B 2 33 ? 67.073 -7.791 302.798 1.00 35.65 152 LYS B CA 1
ATOM 1508 C C . LYS B 2 33 ? 68.414 -7.677 303.561 1.00 35.83 152 LYS B C 1
ATOM 1509 O O . LYS B 2 33 ? 69.075 -8.693 303.762 1.00 36.04 152 LYS B O 1
ATOM 1515 N N . GLU B 2 34 ? 68.798 -6.462 303.977 1.00 36.29 153 GLU B N 1
ATOM 1516 C CA . GLU B 2 34 ? 70.081 -6.196 304.635 1.00 37.94 153 GLU B CA 1
ATOM 1517 C C . GLU B 2 34 ? 70.075 -6.307 306.173 1.00 38.09 153 GLU B C 1
ATOM 1518 O O . GLU B 2 34 ? 71.132 -6.178 306.799 1.00 36.14 153 GLU B O 1
ATOM 1524 N N . ARG B 2 35 ? 68.910 -6.535 306.787 1.00 35.30 154 ARG B N 1
ATOM 1525 C CA . ARG B 2 35 ? 68.846 -6.835 308.230 1.00 33.83 154 ARG B CA 1
ATOM 1526 C C . ARG B 2 35 ? 68.093 -8.148 308.519 1.00 33.56 154 ARG B C 1
ATOM 1527 O O . ARG B 2 35 ? 67.520 -8.780 307.624 1.00 35.42 154 ARG B O 1
ATOM 1535 N N . ASN B 2 36 ? 68.070 -8.529 309.783 1.00 33.40 155 ASN B N 1
ATOM 1536 C CA . ASN B 2 36 ? 67.325 -9.705 310.199 1.00 37.02 155 ASN B CA 1
ATOM 1537 C C . ASN B 2 36 ? 65.838 -9.479 309.971 1.00 35.77 155 ASN B C 1
ATOM 1538 O O . ASN B 2 36 ? 65.249 -8.499 310.480 1.00 36.27 155 ASN B O 1
ATOM 1543 N N . HIS B 2 37 ? 65.250 -10.373 309.186 1.00 31.22 156 HIS B N 1
ATOM 1544 C CA . HIS B 2 37 ? 63.895 -10.203 308.745 1.00 31.44 156 HIS B CA 1
ATOM 1545 C C . HIS B 2 37 ? 62.965 -10.314 309.965 1.00 31.55 156 HIS B C 1
ATOM 1546 O O . HIS B 2 37 ? 63.237 -11.108 310.862 1.00 29.92 156 HIS B O 1
ATOM 1553 N N . PRO B 2 38 ? 61.885 -9.507 310.025 1.00 29.97 157 PRO B N 1
ATOM 1554 C CA . PRO B 2 38 ? 61.112 -9.488 311.264 1.00 30.63 157 PRO B CA 1
ATOM 1555 C C . PRO B 2 38 ? 60.490 -10.827 311.720 1.00 31.35 157 PRO B C 1
ATOM 1556 O O . PRO B 2 38 ? 60.405 -11.075 312.926 1.00 30.38 157 PRO B O 1
ATOM 1560 N N . ILE B 2 39 ? 60.023 -11.627 310.767 1.00 33.60 158 ILE B N 1
ATOM 1561 C CA . ILE B 2 39 ? 59.523 -13.004 310.991 1.00 36.42 158 ILE B CA 1
ATOM 1562 C C . ILE B 2 39 ? 60.614 -14.083 310.837 1.00 37.20 158 ILE B C 1
ATOM 1563 O O . ILE B 2 39 ? 60.900 -14.808 311.774 1.00 39.80 158 ILE B O 1
ATOM 1568 N N . LYS B 2 40 ? 61.211 -14.202 309.657 1.00 40.53 159 LYS B N 1
ATOM 1569 C CA . LYS B 2 40 ? 62.270 -15.203 309.411 1.00 41.09 159 LYS B CA 1
ATOM 1570 C C . LYS B 2 40 ? 63.568 -15.026 310.211 1.00 42.22 159 LYS B C 1
ATOM 1571 O O . LYS B 2 40 ? 64.349 -15.967 310.315 1.00 44.91 159 LYS B O 1
ATOM 1577 N N . LYS B 2 41 ? 63.794 -13.835 310.765 1.00 43.80 160 LYS B N 1
ATOM 1578 C CA . LYS B 2 41 ? 64.916 -13.547 311.681 1.00 46.01 160 LYS B CA 1
ATOM 1579 C C . LYS B 2 41 ? 66.326 -13.763 311.094 1.00 46.85 160 LYS B C 1
ATOM 1580 O O . LYS B 2 41 ? 67.299 -13.920 311.843 1.00 49.44 160 LYS B O 1
ATOM 1586 N N . ILE B 2 42 ? 66.430 -13.700 309.763 1.00 44.49 161 ILE B N 1
ATOM 1587 C CA . ILE B 2 42 ? 67.718 -13.740 309.064 1.00 43.78 161 ILE B CA 1
ATOM 1588 C C . ILE B 2 42 ? 67.788 -12.703 307.939 1.00 42.61 161 ILE B C 1
ATOM 1589 O O . ILE B 2 42 ? 66.763 -12.205 307.449 1.00 42.97 161 ILE B O 1
ATOM 1594 N N . LYS B 2 43 ? 69.019 -12.395 307.551 1.00 41.36 162 LYS B N 1
ATOM 1595 C CA . LYS B 2 43 ? 69.316 -11.522 306.424 1.00 43.13 162 LYS B CA 1
ATOM 1596 C C . LYS B 2 43 ? 69.021 -12.198 305.089 1.00 41.29 162 LYS B C 1
ATOM 1597 O O . LYS B 2 43 ? 68.856 -13.416 305.012 1.00 40.86 162 LYS B O 1
ATOM 1603 N N . GLY B 2 44 ? 68.932 -11.379 304.047 1.00 41.82 163 GLY B N 1
ATOM 1604 C CA . GLY B 2 44 ? 68.798 -11.858 302.674 1.00 43.63 163 GLY B CA 1
ATOM 1605 C C . GLY B 2 44 ? 67.402 -12.206 302.175 1.00 44.14 163 GLY B C 1
ATOM 1606 O O . GLY B 2 44 ? 67.276 -12.762 301.080 1.00 47.21 163 GLY B O 1
ATOM 1607 N N . VAL B 2 45 ? 66.355 -11.865 302.928 1.00 41.25 164 VAL B N 1
ATOM 1608 C CA . VAL B 2 45 ? 64.980 -12.123 302.481 1.00 40.66 164 VAL B CA 1
ATOM 1609 C C . VAL B 2 45 ? 64.420 -10.911 301.700 1.00 42.71 164 VAL B C 1
ATOM 1610 O O . VAL B 2 45 ? 64.383 -9.795 302.218 1.00 40.50 164 VAL B O 1
ATOM 1614 N N . GLU B 2 46 ? 63.975 -11.154 300.465 1.00 42.91 165 GLU B N 1
ATOM 1615 C CA . GLU B 2 46 ? 63.415 -10.121 299.582 1.00 43.81 165 GLU B CA 1
ATOM 1616 C C . GLU B 2 46 ? 62.067 -9.662 300.141 1.00 38.73 165 GLU B C 1
ATOM 1617 O O . GLU B 2 46 ? 61.073 -10.383 300.022 1.00 38.45 165 GLU B O 1
ATOM 1623 N N . SER B 2 47 ? 62.029 -8.470 300.732 1.00 32.64 166 SER B N 1
ATOM 1624 C CA . SER B 2 47 ? 60.940 -8.143 301.652 1.00 31.87 166 SER B CA 1
ATOM 1625 C C . SER B 2 47 ? 60.601 -6.672 301.807 1.00 29.19 166 SER B C 1
ATOM 1626 O O . SER B 2 47 ? 60.127 -6.285 302.862 1.00 34.47 166 SER B O 1
ATOM 1629 N N . GLY B 2 48 ? 60.754 -5.877 300.752 1.00 24.34 167 GLY B N 1
ATOM 1630 C CA . GLY B 2 48 ? 60.417 -4.474 300.804 1.00 22.68 167 GLY B CA 1
ATOM 1631 C C . GLY B 2 48 ? 61.511 -3.645 301.445 1.00 21.84 167 GLY B C 1
ATOM 1632 O O . GLY B 2 48 ? 62.685 -4.031 301.435 1.00 21.05 167 GLY B O 1
ATOM 1633 N N . ILE B 2 49 ? 61.133 -2.509 302.022 1.00 21.16 168 ILE B N 1
ATOM 1634 C CA . ILE B 2 49 ? 62.118 -1.541 302.511 1.00 20.61 168 ILE B CA 1
ATOM 1635 C C . ILE B 2 49 ? 61.865 -1.081 303.928 1.00 19.89 168 ILE B C 1
ATOM 1636 O O . ILE B 2 49 ? 60.758 -1.258 304.460 1.00 18.55 168 ILE B O 1
ATOM 1641 N N . ASP B 2 50 ? 62.910 -0.488 304.520 1.00 18.61 169 ASP B N 1
ATOM 1642 C CA . ASP B 2 50 ? 62.826 0.170 305.814 1.00 19.67 169 ASP B CA 1
ATOM 1643 C C . ASP B 2 50 ? 63.205 1.644 305.691 1.00 19.15 169 ASP B C 1
ATOM 1644 O O . ASP B 2 50 ? 64.257 1.957 305.104 1.00 18.61 169 ASP B O 1
ATOM 1649 N N . PHE B 2 51 ? 62.384 2.506 306.297 1.00 17.11 170 PHE B N 1
ATOM 1650 C CA . PHE B 2 51 ? 62.688 3.927 306.475 1.00 17.43 170 PHE B CA 1
ATOM 1651 C C . PHE B 2 51 ? 63.186 4.127 307.892 1.00 16.55 170 PHE B C 1
ATOM 1652 O O . PHE B 2 51 ? 62.448 3.922 308.831 1.00 16.81 170 PHE B O 1
ATOM 1660 N N . ILE B 2 52 ? 64.420 4.547 308.072 1.00 17.01 171 ILE B N 1
ATOM 1661 C CA . ILE B 2 52 ? 64.886 4.867 309.415 1.00 18.16 171 ILE B CA 1
ATOM 1662 C C . ILE B 2 52 ? 64.331 6.234 309.788 1.00 18.16 171 ILE B C 1
ATOM 1663 O O . ILE B 2 52 ? 64.631 7.229 309.155 1.00 18.79 171 ILE B O 1
ATOM 1668 N N . ALA B 2 53 ? 63.479 6.270 310.800 1.00 18.31 172 ALA B N 1
ATOM 1669 C CA . ALA B 2 53 ? 62.666 7.459 311.046 1.00 18.35 172 ALA B CA 1
ATOM 1670 C C . ALA B 2 53 ? 62.334 7.598 312.499 1.00 17.77 172 ALA B C 1
ATOM 1671 O O . ALA B 2 53 ? 62.246 6.603 313.198 1.00 17.14 172 ALA B O 1
ATOM 1673 N N . PRO B 2 54 ? 62.096 8.847 312.950 1.00 18.58 173 PRO B N 1
ATOM 1674 C CA . PRO B 2 54 ? 61.811 9.031 314.372 1.00 18.52 173 PRO B CA 1
ATOM 1675 C C . PRO B 2 54 ? 60.462 8.450 314.754 1.00 18.81 173 PRO B C 1
ATOM 1676 O O . PRO B 2 54 ? 59.548 8.432 313.941 1.00 18.10 173 PRO B O 1
ATOM 1680 N N . LEU B 2 55 ? 60.388 7.949 315.980 1.00 19.53 174 LEU B N 1
ATOM 1681 C CA . LEU B 2 55 ? 59.159 7.517 316.617 1.00 20.25 174 LEU B CA 1
ATOM 1682 C C . LEU B 2 55 ? 58.051 8.540 316.489 1.00 19.56 174 LEU B C 1
ATOM 1683 O O . LEU B 2 55 ? 58.279 9.709 316.633 1.00 19.61 174 LEU B O 1
ATOM 1688 N N . ASN B 2 56 ? 56.837 8.066 316.242 1.00 19.28 175 ASN B N 1
ATOM 1689 C CA . ASN B 2 56 ? 55.679 8.916 316.037 1.00 18.94 175 ASN B CA 1
ATOM 1690 C C . ASN B 2 56 ? 55.805 9.895 314.877 1.00 18.70 175 ASN B C 1
ATOM 1691 O O . ASN B 2 56 ? 55.444 11.066 314.994 1.00 20.62 175 ASN B O 1
ATOM 1696 N N . THR B 2 57 ? 56.303 9.409 313.754 1.00 16.78 176 THR B N 1
ATOM 1697 C CA . THR B 2 57 ? 56.158 10.139 312.513 1.00 16.21 176 THR B CA 1
ATOM 1698 C C . THR B 2 57 ? 54.885 9.619 311.833 1.00 15.80 176 THR B C 1
ATOM 1699 O O . THR B 2 57 ? 54.644 8.395 311.830 1.00 16.05 176 THR B O 1
ATOM 1703 N N . PRO B 2 58 ? 54.042 10.537 311.294 1.00 15.35 177 PRO B N 1
ATOM 1704 C CA . PRO B 2 58 ? 52.825 10.039 310.630 1.00 15.06 177 PRO B CA 1
ATOM 1705 C C . PRO B 2 58 ? 53.115 9.241 309.355 1.00 13.83 177 PRO B C 1
ATOM 1706 O O . PRO B 2 58 ? 54.061 9.500 308.640 1.00 13.37 177 PRO B O 1
ATOM 1710 N N . VAL B 2 59 ? 52.278 8.252 309.132 1.00 13.26 178 VAL B N 1
ATOM 1711 C CA . VAL B 2 59 ? 52.384 7.328 308.020 1.00 13.41 178 VAL B CA 1
ATOM 1712 C C . VAL B 2 59 ? 51.081 7.509 307.285 1.00 13.59 178 VAL B C 1
ATOM 1713 O O . VAL B 2 59 ? 50.007 7.566 307.931 1.00 12.81 178 VAL B O 1
ATOM 1717 N N . TYR B 2 60 ? 51.180 7.579 305.962 1.00 14.25 179 TYR B N 1
ATOM 1718 C CA . TYR B 2 60 ? 50.048 7.870 305.098 1.00 15.40 179 TYR B CA 1
ATOM 1719 C C . TYR B 2 60 ? 49.872 6.771 304.093 1.00 16.21 179 TYR B C 1
ATOM 1720 O O . TYR B 2 60 ? 50.865 6.205 303.615 1.00 16.35 179 TYR B O 1
ATOM 1729 N N . ALA B 2 61 ? 48.619 6.517 303.733 1.00 16.35 180 ALA B N 1
ATOM 1730 C CA . ALA B 2 61 ? 48.267 5.546 302.697 1.00 16.74 180 ALA B CA 1
ATOM 1731 C C . ALA B 2 61 ? 48.772 5.941 301.319 1.00 16.68 180 ALA B C 1
ATOM 1732 O O . ALA B 2 61 ? 48.514 7.036 300.843 1.00 16.80 180 ALA B O 1
ATOM 1734 N N . SER B 2 62 ? 49.472 5.033 300.656 1.00 17.59 181 SER B N 1
ATOM 1735 C CA . SER B 2 62 ? 50.089 5.365 299.372 1.00 18.59 181 SER B CA 1
ATOM 1736 C C . SER B 2 62 ? 49.166 5.268 298.139 1.00 17.44 181 SER B C 1
ATOM 1737 O O . SER B 2 62 ? 49.592 5.562 297.021 1.00 16.76 181 SER B O 1
ATOM 1740 N N . ALA B 2 63 ? 47.902 4.905 298.360 1.00 16.35 182 ALA B N 1
ATOM 1741 C CA . ALA B 2 63 ? 46.895 4.846 297.304 1.00 16.23 182 ALA B CA 1
ATOM 1742 C C . ALA B 2 63 ? 45.528 4.542 297.939 1.00 16.18 182 ALA B C 1
ATOM 1743 O O . ALA B 2 63 ? 45.464 4.033 299.056 1.00 14.57 182 ALA B O 1
ATOM 1745 N N . ASP B 2 64 ? 44.459 4.850 297.209 1.00 16.60 183 ASP B N 1
ATOM 1746 C CA . ASP B 2 64 ? 43.096 4.473 297.596 1.00 17.31 183 ASP B CA 1
ATOM 1747 C C . ASP B 2 64 ? 42.987 2.983 297.842 1.00 16.82 183 ASP B C 1
ATOM 1748 O O . ASP B 2 64 ? 43.700 2.203 297.219 1.00 18.23 183 ASP B O 1
ATOM 1753 N N . GLY B 2 65 ? 42.082 2.581 298.723 1.00 15.85 184 GLY B N 1
ATOM 1754 C CA . GLY B 2 65 ? 41.899 1.189 298.992 1.00 16.21 184 GLY B CA 1
ATOM 1755 C C . GLY B 2 65 ? 40.920 0.874 300.096 1.00 16.80 184 GLY B C 1
ATOM 1756 O O . GLY B 2 65 ? 40.022 1.666 300.391 1.00 16.78 184 GLY B O 1
ATOM 1757 N N . ILE B 2 66 ? 41.093 -0.324 300.659 1.00 17.27 185 ILE B N 1
ATOM 1758 C CA . ILE B 2 66 ? 40.390 -0.787 301.846 1.00 17.55 185 ILE B CA 1
ATOM 1759 C C . ILE B 2 66 ? 41.359 -1.534 302.757 1.00 16.87 185 ILE B C 1
ATOM 1760 O O . ILE B 2 66 ? 42.201 -2.299 302.304 1.00 16.33 185 ILE B O 1
ATOM 1765 N N . VAL B 2 67 ? 41.220 -1.331 304.057 1.00 17.13 186 VAL B N 1
ATOM 1766 C CA . VAL B 2 67 ? 42.065 -2.001 305.042 1.00 17.40 186 VAL B CA 1
ATOM 1767 C C . VAL B 2 67 ? 41.578 -3.428 305.219 1.00 19.73 186 VAL B C 1
ATOM 1768 O O . VAL B 2 67 ? 40.419 -3.647 305.560 1.00 20.11 186 VAL B O 1
ATOM 1772 N N . ASP B 2 68 ? 42.440 -4.410 304.999 1.00 21.90 187 ASP B N 1
ATOM 1773 C CA . ASP B 2 68 ? 42.004 -5.777 305.243 1.00 25.71 187 ASP B CA 1
ATOM 1774 C C . ASP B 2 68 ? 42.584 -6.437 306.488 1.00 26.18 187 ASP B C 1
ATOM 1775 O O . ASP B 2 68 ? 42.088 -7.485 306.876 1.00 29.75 187 ASP B O 1
ATOM 1780 N N . PHE B 2 69 ? 43.587 -5.832 307.122 1.00 25.04 188 PHE B N 1
ATOM 1781 C CA . PHE B 2 69 ? 44.227 -6.439 308.268 1.00 25.54 188 PHE B CA 1
ATOM 1782 C C . PHE B 2 69 ? 44.950 -5.383 309.083 1.00 22.31 188 PHE B C 1
ATOM 1783 O O . PHE B 2 69 ? 45.620 -4.519 308.530 1.00 22.04 188 PHE B O 1
ATOM 1791 N N . VAL B 2 70 ? 44.795 -5.467 310.397 1.00 20.30 189 VAL B N 1
ATOM 1792 C CA . VAL B 2 70 ? 45.443 -4.598 311.363 1.00 19.70 189 VAL B CA 1
ATOM 1793 C C . VAL B 2 70 ? 45.923 -5.464 312.538 1.00 20.28 189 VAL B C 1
ATOM 1794 O O . VAL B 2 70 ? 45.221 -6.384 312.960 1.00 19.16 189 VAL B O 1
ATOM 1798 N N . LYS B 2 71 ? 47.118 -5.171 313.048 1.00 20.86 190 LYS B N 1
ATOM 1799 C CA . LYS B 2 71 ? 47.562 -5.663 314.341 1.00 22.66 190 LYS B CA 1
ATOM 1800 C C . LYS B 2 71 ? 47.845 -4.429 315.174 1.00 22.86 190 LYS B C 1
ATOM 1801 O O . LYS B 2 71 ? 48.477 -3.483 314.696 1.00 21.57 190 LYS B O 1
ATOM 1807 N N . THR B 2 72 ? 47.341 -4.441 316.399 1.00 23.34 191 THR B N 1
ATOM 1808 C CA . THR B 2 72 ? 47.702 -3.476 317.424 1.00 26.38 191 THR B CA 1
ATOM 1809 C C . THR B 2 72 ? 48.104 -4.237 318.697 1.00 26.86 191 THR B C 1
ATOM 1810 O O . THR B 2 72 ? 47.941 -5.464 318.789 1.00 26.83 191 THR B O 1
ATOM 1814 N N . ASN B 2 73 ? 48.642 -3.499 319.657 1.00 28.78 192 ASN B N 1
ATOM 1815 C CA . ASN B 2 73 ? 49.114 -4.064 320.924 1.00 32.64 192 ASN B CA 1
ATOM 1816 C C . ASN B 2 73 ? 50.047 -5.276 320.745 1.00 33.61 192 ASN B C 1
ATOM 1817 O O . ASN B 2 73 ? 50.044 -6.202 321.562 1.00 37.23 192 ASN B O 1
ATOM 1822 N N . SER B 2 74 ? 50.842 -5.269 319.678 1.00 31.01 193 SER B N 1
ATOM 1823 C CA . SER B 2 74 ? 51.733 -6.377 319.369 1.00 32.21 193 SER B CA 1
ATOM 1824 C C . SER B 2 74 ? 53.166 -5.937 319.600 1.00 33.37 193 SER B C 1
ATOM 1825 O O . SER B 2 74 ? 53.529 -4.782 319.319 1.00 35.22 193 SER B O 1
ATOM 1828 N N . ASN B 2 75 ? 53.992 -6.847 320.094 1.00 31.28 194 ASN B N 1
ATOM 1829 C CA . ASN B 2 75 ? 55.401 -6.565 320.170 1.00 33.25 194 ASN B CA 1
ATOM 1830 C C . ASN B 2 75 ? 56.244 -7.735 319.702 1.00 31.64 194 ASN B C 1
ATOM 1831 O O . ASN B 2 75 ? 57.296 -7.988 320.270 1.00 33.68 194 ASN B O 1
ATOM 1836 N N . VAL B 2 76 ? 55.805 -8.413 318.633 1.00 29.15 195 VAL B N 1
ATOM 1837 C CA . VAL B 2 76 ? 56.575 -9.501 318.015 1.00 29.10 195 VAL B CA 1
ATOM 1838 C C . VAL B 2 76 ? 56.483 -9.440 316.493 1.00 27.25 195 VAL B C 1
ATOM 1839 O O . VAL B 2 76 ? 55.463 -9.005 315.949 1.00 28.73 195 VAL B O 1
ATOM 1843 N N . GLY B 2 77 ? 57.543 -9.867 315.807 1.00 23.35 196 GLY B N 1
ATOM 1844 C CA . GLY B 2 77 ? 57.549 -9.946 314.355 1.00 22.87 196 GLY B CA 1
ATOM 1845 C C . GLY B 2 77 ? 57.443 -8.602 313.650 1.00 22.60 196 GLY B C 1
ATOM 1846 O O . GLY B 2 77 ? 58.294 -7.726 313.830 1.00 20.72 196 GLY B O 1
ATOM 1847 N N . TYR B 2 78 ? 56.392 -8.438 312.840 1.00 22.67 197 TYR B N 1
ATOM 1848 C CA . TYR B 2 78 ? 56.088 -7.129 312.225 1.00 21.72 197 TYR B CA 1
ATOM 1849 C C . TYR B 2 78 ? 55.651 -6.066 313.240 1.00 18.49 197 TYR B C 1
ATOM 1850 O O . TYR B 2 78 ? 55.709 -4.913 312.925 1.00 17.02 197 TYR B O 1
ATOM 1859 N N . GLY B 2 79 ? 55.243 -6.447 314.451 1.00 17.09 198 GLY B N 1
ATOM 1860 C CA . GLY B 2 79 ? 54.703 -5.494 315.422 1.00 16.50 198 GLY B CA 1
ATOM 1861 C C . GLY B 2 79 ? 53.350 -4.940 314.992 1.00 16.96 198 GLY B C 1
ATOM 1862 O O . GLY B 2 79 ? 52.578 -5.610 314.331 1.00 17.35 198 GLY B O 1
ATOM 1863 N N . ASN B 2 80 ? 53.048 -3.706 315.367 1.00 17.58 199 ASN B N 1
ATOM 1864 C CA . ASN B 2 80 ? 51.805 -3.079 314.899 1.00 17.64 199 ASN B CA 1
ATOM 1865 C C . ASN B 2 80 ? 51.849 -2.801 313.415 1.00 17.33 199 ASN B C 1
ATOM 1866 O O . ASN B 2 80 ? 52.866 -2.349 312.889 1.00 15.99 199 ASN B O 1
ATOM 1871 N N . LEU B 2 81 ? 50.764 -3.156 312.736 1.00 17.68 200 LEU B N 1
ATOM 1872 C CA . LEU B 2 81 ? 50.739 -3.034 311.302 1.00 18.37 200 LEU B CA 1
ATOM 1873 C C . LEU B 2 81 ? 49.384 -2.656 310.705 1.00 17.95 200 LEU B C 1
ATOM 1874 O O . LEU B 2 81 ? 48.341 -2.793 311.334 1.00 16.83 200 LEU B O 1
ATOM 1879 N N . VAL B 2 82 ? 49.450 -2.177 309.456 1.00 17.96 201 VAL B N 1
ATOM 1880 C CA . VAL B 2 82 ? 48.288 -1.962 308.605 1.00 17.40 201 VAL B CA 1
ATOM 1881 C C . VAL B 2 82 ? 48.586 -2.565 307.243 1.00 17.25 201 VAL B C 1
ATOM 1882 O O . VAL B 2 82 ? 49.685 -2.397 306.731 1.00 16.86 201 VAL B O 1
ATOM 1886 N N . ARG B 2 83 ? 47.620 -3.303 306.689 1.00 17.45 202 ARG B N 1
ATOM 1887 C CA . ARG B 2 83 ? 47.633 -3.725 305.294 1.00 18.32 202 ARG B CA 1
ATOM 1888 C C . ARG B 2 83 ? 46.421 -3.171 304.545 1.00 17.26 202 ARG B C 1
ATOM 1889 O O . ARG B 2 83 ? 45.280 -3.348 304.973 1.00 16.70 202 ARG B O 1
ATOM 1897 N N . ILE B 2 84 ? 46.703 -2.521 303.424 1.00 16.51 203 ILE B N 1
ATOM 1898 C CA . ILE B 2 84 ? 45.706 -1.956 302.541 1.00 16.78 203 ILE B CA 1
ATOM 1899 C C . ILE B 2 84 ? 45.681 -2.729 301.212 1.00 17.25 203 ILE B C 1
ATOM 1900 O O . ILE B 2 84 ? 46.725 -2.989 300.578 1.00 15.78 203 ILE B O 1
ATOM 1905 N N . GLU B 2 85 ? 44.471 -3.089 300.812 1.00 18.64 204 GLU B N 1
ATOM 1906 C CA . GLU B 2 85 ? 44.229 -3.706 299.525 1.00 20.14 204 GLU B CA 1
ATOM 1907 C C . GLU B 2 85 ? 43.871 -2.586 298.596 1.00 17.45 204 GLU B C 1
ATOM 1908 O O . GLU B 2 85 ? 42.970 -1.822 298.890 1.00 16.02 204 GLU B O 1
ATOM 1914 N N . HIS B 2 86 ? 44.582 -2.498 297.479 1.00 15.96 205 HIS B N 1
ATOM 1915 C CA . HIS B 2 86 ? 44.332 -1.479 296.464 1.00 16.44 205 HIS B CA 1
ATOM 1916 C C . HIS B 2 86 ? 43.618 -2.082 295.251 1.00 17.90 205 HIS B C 1
ATOM 1917 O O . HIS B 2 86 ? 43.366 -3.299 295.194 1.00 19.72 205 HIS B O 1
ATOM 1924 N N . ALA B 2 87 ? 43.328 -1.255 294.265 1.00 18.42 206 ALA B N 1
ATOM 1925 C CA . ALA B 2 87 ? 42.780 -1.773 293.008 1.00 19.85 206 ALA B CA 1
ATOM 1926 C C . ALA B 2 87 ? 43.859 -2.538 292.201 1.00 21.13 206 ALA B C 1
ATOM 1927 O O . ALA B 2 87 ? 45.078 -2.373 292.416 1.00 19.59 206 ALA B O 1
ATOM 1929 N N . PHE B 2 88 ? 43.368 -3.384 291.291 1.00 21.05 207 PHE B N 1
ATOM 1930 C CA . PHE B 2 88 ? 44.180 -4.118 290.322 1.00 21.77 207 PHE B CA 1
ATOM 1931 C C . PHE B 2 88 ? 45.240 -5.043 290.953 1.00 19.59 207 PHE B C 1
ATOM 1932 O O . PHE B 2 88 ? 46.317 -5.226 290.406 1.00 20.51 207 PHE B O 1
ATOM 1940 N N . GLY B 2 89 ? 44.916 -5.634 292.092 1.00 17.53 208 GLY B N 1
ATOM 1941 C CA . GLY B 2 89 ? 45.764 -6.649 292.700 1.00 17.64 208 GLY B CA 1
ATOM 1942 C C . GLY B 2 89 ? 46.922 -6.186 293.578 1.00 17.63 208 GLY B C 1
ATOM 1943 O O . GLY B 2 89 ? 47.587 -7.004 294.194 1.00 16.99 208 GLY B O 1
ATOM 1944 N N . PHE B 2 90 ? 47.142 -4.879 293.670 1.00 17.50 209 PHE B N 1
ATOM 1945 C CA . PHE B 2 90 ? 48.192 -4.350 294.521 1.00 17.44 209 PHE B CA 1
ATOM 1946 C C . PHE B 2 90 ? 47.789 -4.281 295.974 1.00 16.75 209 PHE B C 1
ATOM 1947 O O . PHE B 2 90 ? 46.629 -4.062 296.292 1.00 16.09 209 PHE B O 1
ATOM 1955 N N . SER B 2 91 ? 48.774 -4.427 296.844 1.00 16.31 210 SER B N 1
ATOM 1956 C CA . SER B 2 91 ? 48.602 -4.149 298.264 1.00 16.84 210 SER B CA 1
ATOM 1957 C C . SER B 2 91 ? 49.826 -3.449 298.833 1.00 16.38 210 SER B C 1
ATOM 1958 O O . SER B 2 91 ? 50.925 -3.515 298.254 1.00 16.29 210 SER B O 1
ATOM 1961 N N . SER B 2 92 ? 49.613 -2.721 299.932 1.00 16.52 211 SER B N 1
ATOM 1962 C CA . SER B 2 92 ? 50.709 -2.084 300.690 1.00 15.81 211 SER B CA 1
ATOM 1963 C C . SER B 2 92 ? 50.621 -2.457 302.149 1.00 16.05 211 SER B C 1
ATOM 1964 O O . SER B 2 92 ? 49.517 -2.598 302.693 1.00 16.27 211 SER B O 1
ATOM 1967 N N . ILE B 2 93 ? 51.785 -2.671 302.773 1.00 16.41 212 ILE B N 1
ATOM 1968 C CA . ILE B 2 93 ? 51.883 -2.997 304.188 1.00 16.31 212 ILE B CA 1
ATOM 1969 C C . ILE B 2 93 ? 52.802 -2.018 304.905 1.00 15.00 212 ILE B C 1
ATOM 1970 O O . ILE B 2 93 ? 53.798 -1.562 304.334 1.00 16.05 212 ILE B O 1
ATOM 1975 N N . TYR B 2 94 ? 52.449 -1.700 306.145 1.00 13.60 213 TYR B N 1
ATOM 1976 C CA . TYR B 2 94 ? 53.091 -0.686 306.957 1.00 13.34 213 TYR B CA 1
ATOM 1977 C C . TYR B 2 94 ? 53.244 -1.278 308.361 1.00 13.96 213 TYR B C 1
ATOM 1978 O O . TYR B 2 94 ? 52.252 -1.574 309.017 1.00 13.17 213 TYR B O 1
ATOM 1987 N N . THR B 2 95 ? 54.478 -1.371 308.838 1.00 14.07 214 THR B N 1
ATOM 1988 C CA . THR B 2 95 ? 54.849 -2.249 309.946 1.00 15.01 214 THR B CA 1
ATOM 1989 C C . THR B 2 95 ? 55.754 -1.516 310.974 1.00 14.79 214 THR B C 1
ATOM 1990 O O . THR B 2 95 ? 56.391 -0.520 310.636 1.00 13.98 214 THR B O 1
ATOM 1994 N N . HIS B 2 96 ? 55.811 -2.058 312.198 1.00 14.25 215 HIS B N 1
ATOM 1995 C CA . HIS B 2 96 ? 56.558 -1.516 313.335 1.00 15.49 215 HIS B CA 1
ATOM 1996 C C . HIS B 2 96 ? 55.962 -0.248 313.916 1.00 15.73 215 HIS B C 1
ATOM 1997 O O . HIS B 2 96 ? 56.639 0.475 314.660 1.00 15.80 215 HIS B O 1
ATOM 2004 N N . LEU B 2 97 ? 54.684 -0.028 313.629 1.00 15.03 216 LEU B N 1
ATOM 2005 C CA . LEU B 2 97 ? 53.987 1.181 314.020 1.00 14.66 216 LEU B CA 1
ATOM 2006 C C . LEU B 2 97 ? 53.875 1.285 315.543 1.00 15.61 216 LEU B C 1
ATOM 2007 O O . LEU B 2 97 ? 53.865 0.281 316.241 1.00 15.54 216 LEU B O 1
ATOM 2012 N N . ASP B 2 98 ? 53.866 2.513 316.048 1.00 17.11 217 ASP B N 1
ATOM 2013 C CA . ASP B 2 98 ? 53.637 2.783 317.454 1.00 18.91 217 ASP B CA 1
ATOM 2014 C C . ASP B 2 98 ? 52.139 2.909 317.730 1.00 19.50 217 ASP B C 1
ATOM 2015 O O . ASP B 2 98 ? 51.668 2.551 318.814 1.00 22.06 217 ASP B O 1
ATOM 2020 N N . HIS B 2 99 ? 51.397 3.432 316.759 1.00 18.36 218 HIS B N 1
ATOM 2021 C CA . HIS B 2 99 ? 49.957 3.603 316.882 1.00 18.13 218 HIS B CA 1
ATOM 2022 C C . HIS B 2 99 ? 49.310 3.375 315.502 1.00 16.94 218 HIS B C 1
ATOM 2023 O O . HIS B 2 99 ? 49.879 3.722 314.462 1.00 15.63 218 HIS B O 1
ATOM 2030 N N . VAL B 2 100 ? 48.144 2.746 315.514 1.00 15.70 219 VAL B N 1
ATOM 2031 C CA . VAL B 2 100 ? 47.339 2.560 314.336 1.00 15.60 219 VAL B CA 1
ATOM 2032 C C . VAL B 2 100 ? 46.074 3.410 314.491 1.00 15.90 219 VAL B C 1
ATOM 2033 O O . VAL B 2 100 ? 45.431 3.392 315.533 1.00 14.39 219 VAL B O 1
ATOM 2037 N N . ASN B 2 101 ? 45.728 4.118 313.425 1.00 16.36 220 ASN B N 1
ATOM 2038 C CA . ASN B 2 101 ? 44.575 4.993 313.394 1.00 17.35 220 ASN B CA 1
ATOM 2039 C C . ASN B 2 101 ? 43.338 4.437 312.689 1.00 16.96 220 ASN B C 1
ATOM 2040 O O . ASN B 2 101 ? 42.248 4.971 312.920 1.00 17.67 220 ASN B O 1
ATOM 2045 N N . VAL B 2 102 ? 43.496 3.405 311.855 1.00 15.73 221 VAL B N 1
ATOM 2046 C CA . VAL B 2 102 ? 42.381 2.853 311.076 1.00 16.40 221 VAL B CA 1
ATOM 2047 C C . VAL B 2 102 ? 41.970 1.461 311.547 1.00 17.19 221 VAL B C 1
ATOM 2048 O O . VAL B 2 102 ? 42.721 0.778 312.251 1.00 17.81 221 VAL B O 1
ATOM 2052 N N . GLN B 2 103 ? 40.761 1.064 311.146 1.00 17.11 222 GLN B N 1
ATOM 2053 C CA . GLN B 2 103 ? 40.162 -0.218 311.494 1.00 17.02 222 GLN B CA 1
ATOM 2054 C C . GLN B 2 103 ? 40.039 -1.138 310.265 1.00 17.15 222 GLN B C 1
ATOM 2055 O O . GLN B 2 103 ? 39.900 -0.660 309.163 1.00 16.35 222 GLN B O 1
ATOM 2061 N N . PRO B 2 104 ? 40.059 -2.464 310.467 1.00 17.81 223 PRO B N 1
ATOM 2062 C CA . PRO B 2 104 ? 39.787 -3.351 309.342 1.00 18.97 223 PRO B CA 1
ATOM 2063 C C . PRO B 2 104 ? 38.443 -3.088 308.663 1.00 19.86 223 PRO B C 1
ATOM 2064 O O . PRO B 2 104 ? 37.475 -2.713 309.313 1.00 19.15 223 PRO B O 1
ATOM 2068 N N . LYS B 2 105 ? 38.413 -3.290 307.354 1.00 20.71 224 LYS B N 1
ATOM 2069 C CA . LYS B 2 105 ? 37.227 -3.105 306.509 1.00 20.97 224 LYS B CA 1
ATOM 2070 C C . LYS B 2 105 ? 36.870 -1.652 306.197 1.00 19.81 224 LYS B C 1
ATOM 2071 O O . LYS B 2 105 ? 35.935 -1.437 305.450 1.00 18.91 224 LYS B O 1
ATOM 2077 N N . SER B 2 106 ? 37.621 -0.665 306.701 1.00 19.95 225 SER B N 1
ATOM 2078 C CA . SER B 2 106 ? 37.345 0.757 306.390 1.00 19.53 225 SER B CA 1
ATOM 2079 C C . SER B 2 106 ? 37.898 1.109 305.019 1.00 19.67 225 SER B C 1
ATOM 2080 O O . SER B 2 106 ? 39.020 0.656 304.667 1.00 19.19 225 SER B O 1
ATOM 2083 N N . PHE B 2 107 ? 37.179 1.950 304.273 1.00 18.79 226 PHE B N 1
ATOM 2084 C CA . PHE B 2 107 ? 37.714 2.468 303.008 1.00 20.09 226 PHE B CA 1
ATOM 2085 C C . PHE B 2 107 ? 38.790 3.496 303.293 1.00 20.59 226 PHE B C 1
ATOM 2086 O O . PHE B 2 107 ? 38.745 4.144 304.320 1.00 21.45 226 PHE B O 1
ATOM 2094 N N . ILE B 2 108 ? 39.756 3.618 302.388 1.00 20.26 227 ILE B N 1
ATOM 2095 C CA . ILE B 2 108 ? 40.927 4.450 302.586 1.00 20.68 227 ILE B CA 1
ATOM 2096 C C . ILE B 2 108 ? 41.116 5.323 301.359 1.00 20.08 227 ILE B C 1
ATOM 2097 O O . ILE B 2 108 ? 40.978 4.830 300.237 1.00 19.35 227 ILE B O 1
ATOM 2102 N N . GLN B 2 109 ? 41.470 6.589 301.579 1.00 19.76 228 GLN B N 1
ATOM 2103 C CA . GLN B 2 109 ? 41.857 7.508 300.497 1.00 21.15 228 GLN B CA 1
ATOM 2104 C C . GLN B 2 109 ? 43.356 7.685 300.490 1.00 19.19 228 GLN B C 1
ATOM 2105 O O . GLN B 2 109 ? 43.980 7.645 301.552 1.00 18.11 228 GLN B O 1
ATOM 2111 N N . LYS B 2 110 ? 43.925 7.911 299.305 1.00 18.29 229 LYS B N 1
ATOM 2112 C CA . LYS B 2 110 ? 45.345 8.204 299.174 1.00 18.98 229 LYS B CA 1
ATOM 2113 C C . LYS B 2 110 ? 45.678 9.414 300.010 1.00 19.12 229 LYS B C 1
ATOM 2114 O O . LYS B 2 110 ? 44.927 10.390 299.995 1.00 18.82 229 LYS B O 1
ATOM 2120 N N . GLY B 2 111 ? 46.790 9.338 300.743 1.00 18.76 230 GLY B N 1
ATOM 2121 C CA . GLY B 2 111 ? 47.235 10.432 301.626 1.00 19.04 230 GLY B CA 1
ATOM 2122 C C . GLY B 2 111 ? 46.556 10.522 302.987 1.00 19.03 230 GLY B C 1
ATOM 2123 O O . GLY B 2 111 ? 46.889 11.374 303.804 1.00 21.21 230 GLY B O 1
ATOM 2124 N N . GLN B 2 112 ? 45.632 9.628 303.257 1.00 19.09 231 GLN B N 1
ATOM 2125 C CA . GLN B 2 112 ? 44.978 9.571 304.537 1.00 19.76 231 GLN B CA 1
ATOM 2126 C C . GLN B 2 112 ? 45.939 8.999 305.585 1.00 19.05 231 GLN B C 1
ATOM 2127 O O . GLN B 2 112 ? 46.657 8.040 305.305 1.00 17.77 231 GLN B O 1
ATOM 2133 N N . LEU B 2 113 ? 45.915 9.572 306.791 1.00 18.33 232 LEU B N 1
ATOM 2134 C CA . LEU B 2 113 ? 46.700 9.067 307.913 1.00 18.45 232 LEU B CA 1
ATOM 2135 C C . LEU B 2 113 ? 46.221 7.691 308.364 1.00 18.62 232 LEU B C 1
ATOM 2136 O O . LEU B 2 113 ? 45.026 7.486 308.634 1.00 18.35 232 LEU B O 1
ATOM 2141 N N . ILE B 2 114 ? 47.148 6.743 308.461 1.00 17.57 233 ILE B N 1
ATOM 2142 C CA . ILE B 2 114 ? 46.791 5.388 308.888 1.00 17.25 233 ILE B CA 1
ATOM 2143 C C . ILE B 2 114 ? 47.432 4.930 310.194 1.00 15.99 233 ILE B C 1
ATOM 2144 O O . ILE B 2 114 ? 47.015 3.907 310.768 1.00 15.04 233 ILE B O 1
ATOM 2149 N N . GLY B 2 115 ? 48.384 5.709 310.691 1.00 14.29 234 GLY B N 1
ATOM 2150 C CA . GLY B 2 115 ? 49.134 5.336 311.856 1.00 13.86 234 GLY B CA 1
ATOM 2151 C C . GLY B 2 115 ? 50.323 6.245 312.071 1.00 14.17 234 GLY B C 1
ATOM 2152 O O . GLY B 2 115 ? 50.493 7.270 311.373 1.00 14.31 234 GLY B O 1
ATOM 2153 N N . TYR B 2 116 ? 51.141 5.865 313.046 1.00 14.39 235 TYR B N 1
ATOM 2154 C CA . TYR B 2 116 ? 52.351 6.574 313.384 1.00 15.37 235 TYR B CA 1
ATOM 2155 C C . TYR B 2 116 ? 53.451 5.570 313.553 1.00 14.80 235 TYR B C 1
ATOM 2156 O O . TYR B 2 116 ? 53.221 4.535 314.168 1.00 13.44 235 TYR B O 1
ATOM 2165 N N . SER B 2 117 ? 54.640 5.903 313.040 1.00 13.87 236 SER B N 1
ATOM 2166 C CA . SER B 2 117 ? 55.774 4.991 313.071 1.00 13.94 236 SER B CA 1
ATOM 2167 C C . SER B 2 117 ? 56.281 4.758 314.483 1.00 14.74 236 SER B C 1
ATOM 2168 O O . SER B 2 117 ? 56.125 5.616 315.387 1.00 14.83 236 SER B O 1
ATOM 2171 N N . GLY B 2 118 ? 56.901 3.594 314.663 1.00 14.34 237 GLY B N 1
ATOM 2172 C CA . GLY B 2 118 ? 57.417 3.191 315.940 1.00 14.65 237 GLY B CA 1
ATOM 2173 C C . GLY B 2 118 ? 58.595 2.256 315.845 1.00 15.49 237 GLY B C 1
ATOM 2174 O O . GLY B 2 118 ? 59.397 2.348 314.938 1.00 14.06 237 GLY B O 1
ATOM 2175 N N . LYS B 2 119 ? 58.699 1.377 316.834 1.00 18.07 238 LYS B N 1
ATOM 2176 C CA . LYS B 2 119 ? 59.736 0.368 316.883 1.00 21.32 238 LYS B CA 1
ATOM 2177 C C . LYS B 2 119 ? 59.188 -0.973 317.354 1.00 21.01 238 LYS B C 1
ATOM 2178 O O . LYS B 2 119 ? 59.955 -1.804 317.875 1.00 24.42 238 LYS B O 1
ATOM 2184 N N . SER B 2 120 ? 57.896 -1.209 317.139 1.00 17.95 239 SER B N 1
ATOM 2185 C CA . SER B 2 120 ? 57.231 -2.407 317.671 1.00 16.49 239 SER B CA 1
ATOM 2186 C C . SER B 2 120 ? 57.605 -3.644 316.861 1.00 16.06 239 SER B C 1
ATOM 2187 O O . SER B 2 120 ? 57.746 -3.574 315.643 1.00 16.07 239 SER B O 1
ATOM 2190 N N . GLY B 2 121 ? 57.726 -4.790 317.535 1.00 16.30 240 GLY B N 1
ATOM 2191 C CA . GLY B 2 121 ? 58.100 -6.052 316.893 1.00 16.22 240 GLY B CA 1
ATOM 2192 C C . GLY B 2 121 ? 59.617 -6.159 316.740 1.00 16.78 240 GLY B C 1
ATOM 2193 O O . GLY B 2 121 ? 60.376 -5.445 317.380 1.00 14.85 240 GLY B O 1
ATOM 2194 N N . ASN B 2 122 ? 60.052 -7.051 315.872 1.00 18.61 241 ASN B N 1
ATOM 2195 C CA . ASN B 2 122 ? 61.473 -7.251 315.604 1.00 21.06 241 ASN B CA 1
ATOM 2196 C C . ASN B 2 122 ? 61.911 -6.156 314.623 1.00 19.54 241 ASN B C 1
ATOM 2197 O O . ASN B 2 122 ? 62.127 -6.405 313.440 1.00 18.92 241 ASN B O 1
ATOM 2202 N N . SER B 2 123 ? 62.010 -4.935 315.141 1.00 18.65 242 SER B N 1
ATOM 2203 C CA . SER B 2 123 ? 62.255 -3.748 314.326 1.00 19.68 242 SER B CA 1
ATOM 2204 C C . SER B 2 123 ? 63.747 -3.395 314.176 1.00 20.35 242 SER B C 1
ATOM 2205 O O . SER B 2 123 ? 64.133 -2.829 313.167 1.00 18.21 242 SER B O 1
ATOM 2208 N N . GLY B 2 124 ? 64.558 -3.735 315.184 1.00 22.07 243 GLY B N 1
ATOM 2209 C CA . GLY B 2 124 ? 65.959 -3.307 315.245 1.00 22.86 243 GLY B CA 1
ATOM 2210 C C . GLY B 2 124 ? 66.129 -1.798 315.482 1.00 22.66 243 GLY B C 1
ATOM 2211 O O . GLY B 2 124 ? 67.163 -1.229 315.114 1.00 23.02 243 GLY B O 1
ATOM 2212 N N . GLY B 2 125 ? 65.141 -1.172 316.122 1.00 20.70 244 GLY B N 1
ATOM 2213 C CA . GLY B 2 125 ? 65.110 0.282 316.308 1.00 21.62 244 GLY B CA 1
ATOM 2214 C C . GLY B 2 125 ? 63.956 0.968 315.571 1.00 21.18 244 GLY B C 1
ATOM 2215 O O . GLY B 2 125 ? 63.161 0.329 314.890 1.00 21.43 244 GLY B O 1
ATOM 2216 N N . GLU B 2 126 ? 63.902 2.280 315.683 1.00 21.16 245 GLU B N 1
ATOM 2217 C CA . GLU B 2 126 ? 62.794 3.086 315.158 1.00 21.84 245 GLU B CA 1
ATOM 2218 C C . GLU B 2 126 ? 62.852 3.129 313.642 1.00 19.92 245 GLU B C 1
ATOM 2219 O O . GLU B 2 126 ? 63.853 3.518 313.071 1.00 19.58 245 GLU B O 1
ATOM 2225 N N . LYS B 2 127 ? 61.795 2.651 313.009 1.00 18.71 246 LYS B N 1
ATOM 2226 C CA . LYS B 2 127 ? 61.704 2.605 311.546 1.00 17.90 246 LYS B CA 1
ATOM 2227 C C . LYS B 2 127 ? 60.289 2.268 311.087 1.00 17.40 246 LYS B C 1
ATOM 2228 O O . LYS B 2 127 ? 59.528 1.611 311.828 1.00 17.40 246 LYS B O 1
ATOM 2234 N N . LEU B 2 128 ? 59.955 2.690 309.873 1.00 15.47 247 LEU B N 1
ATOM 2235 C CA . LEU B 2 128 ? 58.801 2.150 309.185 1.00 14.95 247 LEU B CA 1
ATOM 2236 C C . LEU B 2 128 ? 59.275 1.075 308.218 1.00 15.33 247 LEU B C 1
ATOM 2237 O O . LEU B 2 128 ? 60.086 1.350 307.352 1.00 14.45 247 LEU B O 1
ATOM 2242 N N . HIS B 2 129 ? 58.729 -0.128 308.347 1.00 16.24 248 HIS B N 1
ATOM 2243 C CA . HIS B 2 129 ? 58.858 -1.136 307.320 1.00 17.11 248 HIS B CA 1
ATOM 2244 C C . HIS B 2 129 ? 57.687 -1.081 306.324 1.00 16.90 248 HIS B C 1
ATOM 2245 O O . HIS B 2 129 ? 56.528 -1.053 306.721 1.00 16.29 248 HIS B O 1
ATOM 2252 N N . TYR B 2 130 ? 58.017 -1.136 305.031 1.00 16.88 249 TYR B N 1
ATOM 2253 C CA . TYR B 2 130 ? 57.073 -0.927 303.968 1.00 16.98 249 TYR B CA 1
ATOM 2254 C C . TYR B 2 130 ? 57.230 -1.950 302.825 1.00 18.27 249 TYR B C 1
ATOM 2255 O O . TYR B 2 130 ? 58.338 -2.189 302.347 1.00 17.00 249 TYR B O 1
ATOM 2264 N N . GLU B 2 131 ? 56.106 -2.528 302.386 1.00 18.55 250 GLU B N 1
ATOM 2265 C CA . GLU B 2 131 ? 56.100 -3.431 301.215 1.00 19.88 250 GLU B CA 1
ATOM 2266 C C . GLU B 2 131 ? 55.005 -3.037 300.254 1.00 19.20 250 GLU B C 1
ATOM 2267 O O . GLU B 2 131 ? 53.956 -2.523 300.660 1.00 18.53 250 GLU B O 1
ATOM 2273 N N . VAL B 2 132 ? 55.273 -3.256 298.974 1.00 19.98 251 VAL B N 1
ATOM 2274 C CA . VAL B 2 132 ? 54.266 -3.154 297.926 1.00 21.64 251 VAL B CA 1
ATOM 2275 C C . VAL B 2 132 ? 54.209 -4.532 297.276 1.00 22.16 251 VAL B C 1
ATOM 2276 O O . VAL B 2 132 ? 55.243 -5.049 296.867 1.00 23.06 251 VAL B O 1
ATOM 2280 N N . ARG B 2 133 ? 53.015 -5.132 297.218 1.00 22.86 252 ARG B N 1
ATOM 2281 C CA . ARG B 2 133 ? 52.821 -6.433 296.556 1.00 22.11 252 ARG B CA 1
ATOM 2282 C C . ARG B 2 133 ? 51.820 -6.368 295.411 1.00 20.49 252 ARG B C 1
ATOM 2283 O O . ARG B 2 133 ? 50.997 -5.482 295.359 1.00 17.59 252 ARG B O 1
ATOM 2291 N N . PHE B 2 134 ? 51.959 -7.307 294.479 1.00 20.12 253 PHE B N 1
ATOM 2292 C CA . PHE B 2 134 ? 51.011 -7.541 293.406 1.00 20.21 253 PHE B CA 1
ATOM 2293 C C . PHE B 2 134 ? 50.627 -8.995 293.516 1.00 21.25 253 PHE B C 1
ATOM 2294 O O . PHE B 2 134 ? 51.497 -9.870 293.488 1.00 21.38 253 PHE B O 1
ATOM 2302 N N . LEU B 2 135 ? 49.324 -9.231 293.658 1.00 21.66 254 LEU B N 1
ATOM 2303 C CA . LEU B 2 135 ? 48.740 -10.521 294.001 1.00 22.73 254 LEU B CA 1
ATOM 2304 C C . LEU B 2 135 ? 49.580 -11.311 294.981 1.00 23.52 254 LEU B C 1
ATOM 2305 O O . LEU B 2 135 ? 49.849 -12.495 294.776 1.00 23.53 254 LEU B O 1
ATOM 2310 N N . GLY B 2 136 ? 49.982 -10.640 296.053 1.00 24.17 255 GLY B N 1
ATOM 2311 C CA . GLY B 2 136 ? 50.772 -11.252 297.106 1.00 25.39 255 GLY B CA 1
ATOM 2312 C C . GLY B 2 136 ? 52.267 -11.353 296.852 1.00 27.08 255 GLY B C 1
ATOM 2313 O O . GLY B 2 136 ? 53.010 -11.660 297.775 1.00 28.90 255 GLY B O 1
ATOM 2314 N N . LYS B 2 137 ? 52.721 -11.088 295.630 1.00 28.43 256 LYS B N 1
ATOM 2315 C CA . LYS B 2 137 ? 54.144 -11.170 295.303 1.00 30.88 256 LYS B CA 1
ATOM 2316 C C . LYS B 2 137 ? 54.918 -9.885 295.566 1.00 28.67 256 LYS B C 1
ATOM 2317 O O . LYS B 2 137 ? 54.495 -8.790 295.188 1.00 26.15 256 LYS B O 1
ATOM 2323 N N . ILE B 2 138 ? 56.067 -10.041 296.217 1.00 28.23 257 ILE B N 1
ATOM 2324 C CA . ILE B 2 138 ? 56.883 -8.913 296.647 1.00 28.47 257 ILE B CA 1
ATOM 2325 C C . ILE B 2 138 ? 57.501 -8.185 295.451 1.00 27.82 257 ILE B C 1
ATOM 2326 O O . ILE B 2 138 ? 58.066 -8.820 294.573 1.00 29.60 257 ILE B O 1
ATOM 2331 N N . LEU B 2 139 ? 57.330 -6.861 295.407 1.00 25.19 258 LEU B N 1
ATOM 2332 C CA . LEU B 2 139 ? 57.902 -6.006 294.372 1.00 26.35 258 LEU B CA 1
ATOM 2333 C C . LEU B 2 139 ? 59.058 -5.144 294.917 1.00 27.48 258 LEU B C 1
ATOM 2334 O O . LEU B 2 139 ? 59.360 -5.172 296.108 1.00 27.23 258 LEU B O 1
ATOM 2339 N N . ASP B 2 140 ? 59.697 -4.390 294.020 1.00 29.87 259 ASP B N 1
ATOM 2340 C CA . ASP B 2 140 ? 60.716 -3.387 294.370 1.00 30.82 259 ASP B CA 1
ATOM 2341 C C . ASP B 2 140 ? 60.011 -2.077 294.724 1.00 27.72 259 ASP B C 1
ATOM 2342 O O . ASP B 2 140 ? 59.701 -1.297 293.846 1.00 25.93 259 ASP B O 1
ATOM 2347 N N . ALA B 2 141 ? 59.786 -1.869 296.025 1.00 26.81 260 ALA B N 1
ATOM 2348 C CA . ALA B 2 141 ? 59.090 -0.684 296.575 1.00 25.31 260 ALA B CA 1
ATOM 2349 C C . ALA B 2 141 ? 59.686 0.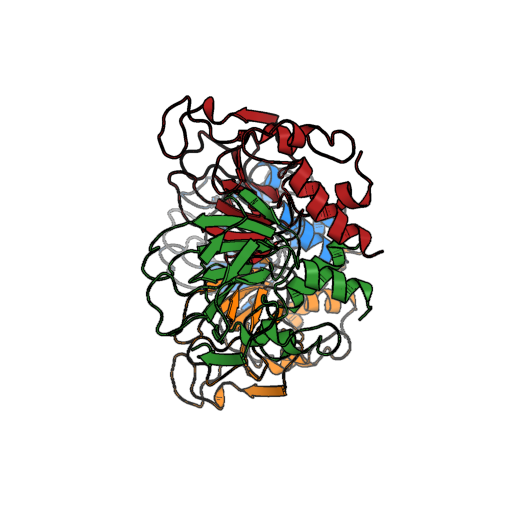659 296.172 1.00 25.14 260 ALA B C 1
ATOM 2350 O O . ALA B 2 141 ? 58.953 1.620 296.003 1.00 24.57 260 ALA B O 1
ATOM 2352 N N . GLN B 2 142 ? 61.003 0.716 295.998 1.00 27.81 261 GLN B N 1
ATOM 2353 C CA . GLN B 2 142 ? 61.699 1.950 295.602 1.00 29.35 261 GLN B CA 1
ATOM 2354 C C . GLN B 2 142 ? 61.242 2.473 294.249 1.00 28.62 261 GLN B C 1
ATOM 2355 O O . GLN B 2 142 ? 61.078 3.680 294.082 1.00 30.68 261 GLN B O 1
ATOM 2361 N N . LYS B 2 143 ? 60.941 1.572 293.319 1.00 28.04 262 LYS B N 1
ATOM 2362 C CA . LYS B 2 143 ? 60.341 1.962 292.035 1.00 28.79 262 LYS B CA 1
ATOM 2363 C C . LYS B 2 143 ? 58.985 2.665 292.196 1.00 26.49 262 LYS B C 1
ATOM 2364 O O . LYS B 2 143 ? 58.638 3.529 291.376 1.00 24.98 262 LYS B O 1
ATOM 2370 N N . PHE B 2 144 ? 58.239 2.299 293.244 1.00 24.51 263 PHE B N 1
ATOM 2371 C CA . PHE B 2 144 ? 56.945 2.927 293.562 1.00 23.69 263 PHE B CA 1
ATOM 2372 C C . PHE B 2 144 ? 57.103 4.223 2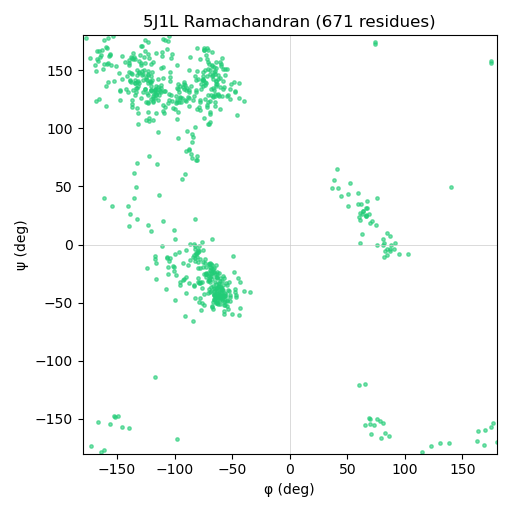94.350 1.00 23.22 263 PHE B C 1
ATOM 2373 O O . PHE B 2 144 ? 56.360 5.164 294.131 1.00 22.38 263 PHE B O 1
ATOM 2381 N N . LEU B 2 145 ? 58.101 4.294 295.223 1.00 25.01 264 LEU B N 1
ATOM 2382 C CA . LEU B 2 145 ? 58.425 5.538 295.922 1.00 26.34 264 LEU B CA 1
ATOM 2383 C C . LEU B 2 145 ? 58.753 6.699 294.997 1.00 26.64 264 LEU B C 1
ATOM 2384 O O . LEU B 2 145 ? 58.262 7.827 295.179 1.00 26.20 264 LEU B O 1
ATOM 2389 N N . ALA B 2 146 ? 59.589 6.393 294.012 1.00 27.55 265 ALA B N 1
ATOM 2390 C CA . ALA B 2 146 ? 60.070 7.361 293.028 1.00 28.03 265 ALA B CA 1
ATOM 2391 C C . ALA B 2 146 ? 59.075 7.685 291.905 1.00 28.55 265 ALA B C 1
ATOM 2392 O O . ALA B 2 146 ? 59.381 8.496 291.037 1.00 30.19 265 ALA B O 1
ATOM 2394 N N . TRP B 2 147 ? 57.901 7.055 291.908 1.00 28.86 266 TRP B N 1
ATOM 2395 C CA . TRP B 2 147 ? 56.905 7.193 290.836 1.00 28.62 266 TRP B CA 1
ATOM 2396 C C . TRP B 2 147 ? 55.995 8.374 291.098 1.00 29.40 266 TRP B C 1
ATOM 2397 O O . TRP B 2 147 ? 55.423 8.470 292.174 1.00 31.24 266 TRP B O 1
ATOM 2408 N N . ASP B 2 148 ? 55.867 9.285 290.135 1.00 31.92 267 ASP B N 1
ATOM 2409 C CA . ASP B 2 148 ? 54.907 10.404 290.231 1.00 35.39 267 ASP B CA 1
ATOM 2410 C C . ASP B 2 148 ? 54.636 11.016 288.839 1.00 37.18 267 ASP B C 1
ATOM 2411 O O . ASP B 2 148 ? 55.251 10.595 287.866 1.00 34.12 267 ASP B O 1
ATOM 2416 N N . LEU B 2 149 ? 53.728 11.992 288.756 1.00 39.10 268 LEU B N 1
ATOM 2417 C CA . LEU B 2 149 ? 53.352 12.635 287.474 1.00 43.45 268 LEU B CA 1
ATOM 2418 C C . LEU B 2 149 ? 54.510 13.071 286.583 1.00 43.64 268 LEU B C 1
ATOM 2419 O O . LEU B 2 149 ? 54.404 12.955 285.369 1.00 44.28 268 LEU B O 1
ATOM 2424 N N . ASP B 2 150 ? 55.585 13.590 287.175 1.00 43.97 269 ASP B N 1
ATOM 2425 C CA . ASP B 2 150 ? 56.753 14.060 286.404 1.00 47.53 269 ASP B CA 1
ATOM 2426 C C . ASP B 2 150 ? 57.771 12.957 286.101 1.00 43.97 269 ASP B C 1
ATOM 2427 O O . ASP B 2 150 ? 58.663 13.155 285.282 1.00 43.90 269 ASP B O 1
ATOM 2432 N N . HIS B 2 151 ? 57.651 11.814 286.772 1.00 41.09 270 HIS B N 1
ATOM 2433 C CA . HIS B 2 151 ? 58.597 10.707 286.634 1.00 40.23 270 HIS B CA 1
ATOM 2434 C C . HIS B 2 151 ? 57.837 9.396 286.506 1.00 37.06 270 HIS B C 1
ATOM 2435 O O . HIS B 2 151 ? 57.973 8.473 287.326 1.00 36.52 270 HIS B O 1
ATOM 2442 N N . PHE B 2 152 ? 57.040 9.326 285.444 1.00 35.77 271 PHE B N 1
ATOM 2443 C CA . PHE B 2 152 ? 56.054 8.267 285.293 1.00 34.52 271 PHE B CA 1
ATOM 2444 C C . PHE B 2 152 ? 56.595 6.893 284.893 1.00 35.79 271 PHE B C 1
ATOM 2445 O O . PHE B 2 152 ? 55.891 5.897 285.050 1.00 36.72 271 PHE B O 1
ATOM 2453 N N . GLN B 2 153 ? 57.838 6.830 284.430 1.00 35.26 272 GLN B N 1
ATOM 2454 C CA . GLN B 2 153 ? 58.468 5.561 284.034 1.00 35.42 272 GLN B CA 1
ATOM 2455 C C . GLN B 2 153 ? 58.843 4.640 285.165 1.00 33.04 272 GLN B C 1
ATOM 2456 O O . GLN B 2 153 ? 59.012 3.430 284.963 1.00 33.87 272 GLN B O 1
ATOM 2462 N N . SER B 2 154 ? 59.062 5.214 286.334 1.00 32.01 273 SER B N 1
ATOM 2463 C CA . SER B 2 154 ? 59.748 4.509 287.404 1.00 29.79 273 SER B CA 1
ATOM 2464 C C . SER B 2 154 ? 59.097 3.156 287.761 1.00 27.58 273 SER B C 1
ATOM 2465 O O . SER B 2 154 ? 59.765 2.118 287.772 1.00 26.78 273 SER B O 1
ATOM 2468 N N . ALA B 2 155 ? 57.801 3.151 288.036 1.00 25.88 274 ALA B N 1
ATOM 2469 C CA . ALA B 2 155 ? 57.141 1.888 288.419 1.00 26.62 274 ALA B CA 1
ATOM 2470 C C . ALA B 2 155 ? 56.949 0.963 287.201 1.00 27.25 274 ALA B C 1
ATOM 2471 O O . ALA B 2 155 ? 56.918 -0.256 287.350 1.00 27.01 274 ALA B O 1
ATOM 2473 N N . LEU B 2 156 ? 56.888 1.528 285.999 1.00 28.39 275 LEU B N 1
ATOM 2474 C CA . LEU B 2 156 ? 56.708 0.717 284.791 1.00 31.71 275 LEU B CA 1
ATOM 2475 C C . LEU B 2 156 ? 57.900 -0.251 284.571 1.00 33.33 275 LEU B C 1
ATOM 2476 O O . LEU B 2 156 ? 57.755 -1.281 283.936 1.00 34.04 275 LEU B O 1
ATOM 2481 N N . GLU B 2 157 ? 59.058 0.084 285.128 1.00 36.72 276 GLU B N 1
ATOM 2482 C CA . GLU B 2 157 ? 60.215 -0.820 285.191 1.00 37.11 276 GLU B CA 1
ATOM 2483 C C . GLU B 2 157 ? 60.008 -2.120 285.969 1.00 38.41 276 GLU B C 1
ATOM 2484 O O . GLU B 2 157 ? 60.747 -3.078 285.734 1.00 37.09 276 GLU B O 1
ATOM 2490 N N . GLU B 2 158 ? 59.072 -2.162 286.921 1.00 39.15 277 GLU B N 1
ATOM 2491 C CA . GLU B 2 158 ? 58.777 -3.422 287.627 1.00 41.78 277 GLU B CA 1
ATOM 2492 C C . GLU B 2 158 ? 57.717 -4.173 286.816 1.00 40.89 277 GLU B C 1
ATOM 2493 O O . GLU B 2 158 ? 56.526 -4.115 287.116 1.00 37.93 277 GLU B O 1
ATOM 2499 N N . ASN B 2 159 ? 58.180 -4.880 285.783 1.00 42.65 278 ASN B N 1
ATOM 2500 C CA . ASN B 2 159 ? 57.303 -5.503 284.776 1.00 44.18 278 ASN B CA 1
ATOM 2501 C C . ASN B 2 159 ? 57.422 -7.039 284.630 1.00 43.67 278 ASN B C 1
ATOM 2502 O O . ASN B 2 159 ? 56.880 -7.614 283.692 1.00 45.06 278 ASN B O 1
ATOM 2507 N N . LYS B 2 160 ? 58.113 -7.691 285.556 1.00 41.19 279 LYS B N 1
ATOM 2508 C CA . LYS B 2 160 ? 58.270 -9.138 285.533 1.00 44.67 279 LYS B CA 1
ATOM 2509 C C . LYS B 2 160 ? 56.918 -9.858 285.686 1.00 46.20 279 LYS B C 1
ATOM 2510 O O . LYS B 2 160 ? 56.652 -10.804 284.946 1.00 45.15 279 LYS B O 1
ATOM 2516 N N . PHE B 2 161 ? 56.084 -9.415 286.636 1.00 44.94 280 PHE B N 1
ATOM 2517 C CA . PHE B 2 161 ? 54.758 -10.024 286.885 1.00 43.38 280 PHE B CA 1
ATOM 2518 C C . PHE B 2 161 ? 53.603 -9.194 286.341 1.00 39.14 280 PHE B C 1
ATOM 2519 O O . PHE B 2 161 ? 52.461 -9.673 286.324 1.00 39.10 280 PHE B O 1
ATOM 2527 N N . ILE B 2 162 ? 53.888 -7.952 285.941 1.00 33.83 281 ILE B N 1
ATOM 2528 C CA . ILE B 2 162 ? 52.862 -6.947 285.698 1.00 33.48 281 ILE B CA 1
ATOM 2529 C C . ILE B 2 162 ? 52.926 -6.517 284.247 1.00 34.58 281 ILE B C 1
ATOM 2530 O O . ILE B 2 162 ? 53.992 -6.087 283.773 1.00 35.53 281 ILE B O 1
ATOM 2535 N N . GLU B 2 163 ? 51.780 -6.606 283.569 1.00 36.00 282 GLU B N 1
ATOM 2536 C CA . GLU B 2 163 ? 51.648 -6.170 282.186 1.00 37.33 282 GLU B CA 1
ATOM 2537 C C . GLU B 2 163 ? 51.074 -4.767 282.162 1.00 33.09 282 GLU B C 1
ATOM 2538 O O . GLU B 2 163 ? 49.856 -4.565 282.155 1.00 31.31 282 GLU B O 1
ATOM 2544 N N . TRP B 2 164 ? 51.981 -3.798 282.160 1.00 30.66 283 TRP B N 1
ATOM 2545 C CA . TRP B 2 164 ? 51.627 -2.417 282.333 1.00 28.63 283 TRP B CA 1
ATOM 2546 C C . TRP B 2 164 ? 50.815 -1.864 281.185 1.00 27.75 283 TRP B C 1
ATOM 2547 O O . TRP B 2 164 ? 49.923 -1.063 281.417 1.00 26.06 283 TRP B O 1
ATOM 2558 N N . LYS B 2 165 ? 51.088 -2.295 279.953 1.00 30.64 284 LYS B N 1
ATOM 2559 C CA . LYS B 2 165 ? 50.313 -1.791 278.784 1.00 32.18 284 LYS B CA 1
ATOM 2560 C C . LYS B 2 165 ? 48.840 -2.182 278.900 1.00 28.92 284 LYS B C 1
ATOM 2561 O O . LYS B 2 165 ? 47.964 -1.379 278.653 1.00 27.93 284 LYS B O 1
ATOM 2567 N N . ASN B 2 166 ? 48.617 -3.427 279.288 1.00 27.83 285 ASN B N 1
ATOM 2568 C CA . ASN B 2 166 ? 47.294 -3.994 279.551 1.00 29.96 285 ASN B CA 1
ATOM 2569 C C . ASN B 2 166 ? 46.557 -3.181 280.626 1.00 28.56 285 ASN B C 1
ATOM 2570 O O . ASN B 2 166 ? 45.400 -2.840 280.469 1.00 27.61 285 ASN B O 1
ATOM 2575 N N . LEU B 2 167 ? 47.265 -2.826 281.688 1.00 27.59 286 LEU B N 1
ATOM 2576 C CA . LEU B 2 167 ? 46.705 -1.999 282.740 1.00 27.41 286 LEU B CA 1
ATOM 2577 C C . LEU B 2 167 ? 46.255 -0.626 282.239 1.00 27.68 286 LEU B C 1
ATOM 2578 O O . LEU B 2 167 ? 45.150 -0.157 282.581 1.00 24.73 286 LEU B O 1
ATOM 2583 N N . PHE B 2 168 ? 47.097 0.016 281.427 1.00 28.06 287 PHE B N 1
ATOM 2584 C CA . PHE B 2 168 ? 46.777 1.358 280.913 1.00 28.32 287 PHE B CA 1
ATOM 2585 C C . PHE B 2 168 ? 45.684 1.338 279.840 1.00 27.57 287 PHE B C 1
ATOM 2586 O O . PHE B 2 168 ? 44.930 2.293 279.734 1.00 27.26 287 PHE B O 1
ATOM 2594 N N . TRP B 2 169 ? 45.554 0.239 279.100 1.00 28.08 288 TRP B N 1
ATOM 2595 C CA . TRP B 2 169 ? 44.389 0.024 278.221 1.00 29.41 288 TRP B CA 1
ATOM 2596 C C . TRP B 2 169 ? 43.087 -0.059 279.038 1.00 27.42 288 TRP B C 1
ATOM 2597 O O . TRP B 2 169 ? 42.110 0.614 278.724 1.00 28.39 288 TRP B O 1
ATOM 2608 N N . VAL B 2 170 ? 43.075 -0.845 280.108 1.00 25.75 289 VAL B N 1
ATOM 2609 C CA . VAL B 2 170 ? 41.912 -0.846 281.040 1.00 25.54 289 VAL B CA 1
ATOM 2610 C C . VAL B 2 170 ? 41.638 0.544 281.626 1.00 26.08 289 VAL B C 1
ATOM 2611 O O . VAL B 2 170 ? 40.474 0.973 281.719 1.00 25.28 289 VAL B O 1
ATOM 2615 N N . LEU B 2 171 ? 42.703 1.246 282.029 1.00 27.16 290 LEU B N 1
ATOM 2616 C CA . LEU B 2 171 ? 42.554 2.605 282.558 1.00 28.06 290 LEU B CA 1
ATOM 2617 C C . LEU B 2 171 ? 42.030 3.554 281.500 1.00 29.68 290 LEU B C 1
ATOM 2618 O O . LEU B 2 171 ? 41.216 4.425 281.816 1.00 30.05 290 LEU B O 1
ATOM 2623 N N . GLU B 2 172 ? 42.471 3.376 280.254 1.00 32.57 291 GLU B N 1
ATOM 2624 C CA . GLU B 2 172 ? 41.977 4.192 279.151 1.00 36.37 291 GLU B CA 1
ATOM 2625 C C . GLU B 2 172 ? 40.466 4.017 278.975 1.00 34.76 291 GLU B C 1
ATOM 2626 O O . GLU B 2 172 ? 39.785 4.996 278.692 1.00 36.51 291 GLU B O 1
ATOM 2632 N N . ASP B 2 173 ? 39.944 2.796 279.147 1.00 31.79 292 ASP B N 1
ATOM 2633 C CA . ASP B 2 173 ? 38.490 2.564 279.082 1.00 32.33 292 ASP B CA 1
ATOM 2634 C C . ASP B 2 173 ? 37.705 3.307 280.191 1.00 32.76 292 ASP B C 1
ATOM 2635 O O . ASP B 2 173 ? 36.548 3.658 280.007 1.00 33.23 292 ASP B O 1
ATOM 2640 N N . ILE B 2 174 ? 38.340 3.552 281.332 1.00 32.32 293 ILE B N 1
ATOM 2641 C CA . ILE B 2 174 ? 37.724 4.334 282.404 1.00 32.53 293 ILE B CA 1
ATOM 2642 C C . ILE B 2 174 ? 37.775 5.858 282.131 1.00 33.56 293 ILE B C 1
ATOM 2643 O O . ILE B 2 174 ? 36.754 6.559 282.244 1.00 31.40 293 ILE B O 1
ATOM 2648 N N . VAL B 2 175 ? 38.949 6.366 281.771 1.00 35.40 294 VAL B N 1
ATOM 2649 C CA . VAL B 2 175 ? 39.118 7.821 281.562 1.00 38.55 294 VAL B CA 1
ATOM 2650 C C . VAL B 2 175 ? 38.406 8.354 280.311 1.00 38.61 294 VAL B C 1
ATOM 2651 O O . VAL B 2 175 ? 38.012 9.516 280.296 1.00 36.75 294 VAL B O 1
ATOM 2655 N N . GLN B 2 176 ? 38.223 7.490 279.305 1.00 40.97 295 GLN B N 1
ATOM 2656 C CA . GLN B 2 176 ? 37.291 7.709 278.170 1.00 46.08 295 GLN B CA 1
ATOM 2657 C C . GLN B 2 176 ? 35.953 8.358 278.553 1.00 45.56 295 GLN B C 1
ATOM 2658 O O . GLN B 2 176 ? 35.432 9.208 277.841 1.00 45.25 295 GLN B O 1
ATOM 2664 N N . LEU B 2 177 ? 35.409 7.944 279.688 1.00 47.23 296 LEU B N 1
ATOM 2665 C CA . LEU B 2 177 ? 34.070 8.336 280.116 1.00 51.55 296 LEU B CA 1
ATOM 2666 C C . LEU B 2 177 ? 33.927 9.806 280.515 1.00 56.22 296 LEU B C 1
ATOM 2667 O O . LEU B 2 177 ? 32.808 10.315 280.558 1.00 55.50 296 LEU B O 1
ATOM 2672 N N . GLN B 2 178 ? 35.041 10.476 280.819 1.00 61.22 297 GLN B N 1
ATOM 2673 C CA . GLN B 2 178 ? 35.035 11.934 281.084 1.00 66.80 297 GLN B CA 1
ATOM 2674 C C . GLN B 2 178 ? 34.671 12.787 279.854 1.00 64.94 297 GLN B C 1
ATOM 2675 O O . GLN B 2 178 ? 34.260 13.936 280.000 1.00 62.18 297 GLN B O 1
ATOM 2681 N N . GLU B 2 179 ? 34.819 12.221 278.658 1.00 68.03 298 GLU B N 1
ATOM 2682 C CA . GLU B 2 179 ? 34.198 12.782 277.449 1.00 70.50 298 GLU B CA 1
ATOM 2683 C C . GLU B 2 179 ? 32.698 12.463 277.491 1.00 67.54 298 GLU B C 1
ATOM 2684 O O . GLU B 2 179 ? 32.321 11.347 277.830 1.00 71.16 298 GLU B O 1
ATOM 2690 N N . HIS B 2 180 ? 31.860 13.441 277.149 1.00 68.03 299 HIS B N 1
ATOM 2691 C CA . HIS B 2 180 ? 30.393 13.350 277.330 1.00 68.39 299 HIS B CA 1
ATOM 2692 C C . HIS B 2 180 ? 29.661 12.634 276.162 1.00 69.85 299 HIS B C 1
ATOM 2693 O O . HIS B 2 180 ? 29.195 13.279 275.213 1.00 64.68 299 HIS B O 1
ATOM 2700 N N . VAL B 2 181 ? 29.557 11.302 276.279 1.00 74.17 300 VAL B N 1
ATOM 2701 C CA . VAL B 2 181 ? 29.090 10.362 275.220 1.00 76.20 300 VAL B CA 1
ATOM 2702 C C . VAL B 2 181 ? 28.176 9.267 275.889 1.00 77.01 300 VAL B C 1
ATOM 2703 O O . VAL B 2 181 ? 27.599 9.582 276.940 1.00 72.85 300 VAL B O 1
ATOM 2707 N N . ASP B 2 182 ? 27.928 8.043 275.371 1.00 81.94 301 ASP B N 1
ATOM 2708 C CA . ASP B 2 182 ? 27.981 7.526 273.975 1.00 81.15 301 ASP B CA 1
ATOM 2709 C C . ASP B 2 182 ? 26.826 6.474 273.922 1.00 79.45 301 ASP B C 1
ATOM 2710 O O . ASP B 2 182 ? 25.878 6.565 274.707 1.00 78.67 301 ASP B O 1
ATOM 2715 N N . LYS B 2 183 ? 26.903 5.512 272.992 1.00 82.63 302 LYS B N 1
ATOM 2716 C CA . LYS B 2 183 ? 26.149 4.228 273.022 1.00 84.28 302 LYS B CA 1
ATOM 2717 C C . LYS B 2 183 ? 24.657 4.330 272.655 1.00 81.37 302 LYS B C 1
ATOM 2718 O O . LYS B 2 183 ? 23.816 3.656 273.260 1.00 82.79 302 LYS B O 1
ATOM 2724 N N . ASP B 2 184 ? 24.335 5.148 271.653 1.00 78.88 303 ASP B N 1
ATOM 2725 C CA . ASP B 2 184 ? 22.956 5.261 271.152 1.00 78.20 303 ASP B CA 1
ATOM 2726 C C . ASP B 2 184 ? 22.746 4.403 269.892 1.00 75.93 303 ASP B C 1
ATOM 2727 O O . ASP B 2 184 ? 23.252 4.719 268.811 1.00 73.53 303 ASP B O 1
ATOM 2732 N N . ALA B 2 185 ? 22.001 3.310 270.067 1.00 75.18 304 ALA B N 1
ATOM 2733 C CA . ALA B 2 185 ? 21.648 2.400 268.980 1.00 75.08 304 ALA B CA 1
ATOM 2734 C C . ALA B 2 185 ? 20.548 3.043 268.142 1.00 74.88 304 ALA B C 1
ATOM 2735 O O . ALA B 2 185 ? 19.397 3.116 268.565 1.00 73.82 304 ALA B O 1
ATOM 2737 N N . ILE C 1 23 ? 53.887 29.077 316.905 1.00 83.40 127 ILE C N 1
ATOM 2738 C CA . ILE C 1 23 ? 54.913 30.133 316.621 1.00 82.35 127 ILE C CA 1
ATOM 2739 C C . ILE C 1 23 ? 54.663 31.399 317.465 1.00 80.58 127 ILE C C 1
ATOM 2740 O O . ILE C 1 23 ? 55.596 31.908 318.081 1.00 82.79 127 ILE C O 1
ATOM 2745 N N . THR C 1 24 ? 53.421 31.889 317.507 1.00 79.01 128 THR C N 1
ATOM 2746 C CA . THR C 1 24 ? 53.099 33.149 318.216 1.00 76.36 128 THR C CA 1
ATOM 2747 C C . THR C 1 24 ? 53.096 33.000 319.734 1.00 73.22 128 THR C C 1
ATOM 2748 O O . THR C 1 24 ? 53.086 31.890 320.258 1.00 76.40 128 THR C O 1
ATOM 2752 N N . GLY C 1 25 ? 53.082 34.139 320.423 1.00 68.04 129 GLY C N 1
ATOM 2753 C CA . GLY C 1 25 ? 53.025 34.183 321.878 1.00 61.55 129 GLY C CA 1
ATOM 2754 C C . GLY C 1 25 ? 51.699 33.707 322.444 1.00 59.83 129 GLY C C 1
ATOM 2755 O O . GLY C 1 25 ? 51.685 33.020 323.463 1.00 54.49 129 GLY C O 1
ATOM 2756 N N . LEU C 1 26 ? 50.593 34.075 321.787 1.00 57.38 130 LEU C N 1
ATOM 2757 C CA . LEU C 1 26 ? 49.236 33.710 322.240 1.00 58.64 130 LEU C CA 1
ATOM 2758 C C . LEU C 1 26 ? 48.995 32.197 322.169 1.00 54.44 130 LEU C C 1
ATOM 2759 O O . LEU C 1 26 ? 48.460 31.614 323.112 1.00 53.46 130 LEU C O 1
ATOM 2764 N N . GLN C 1 27 ? 49.357 31.591 321.040 1.00 50.21 131 GLN C N 1
ATOM 2765 C CA . GLN C 1 27 ? 49.238 30.139 320.843 1.00 49.25 131 GLN C CA 1
ATOM 2766 C C . GLN C 1 27 ? 49.945 29.347 321.936 1.00 45.50 131 GLN C C 1
ATOM 2767 O O . GLN C 1 27 ? 49.368 28.414 322.499 1.00 41.25 131 GLN C O 1
ATOM 2773 N N . LYS C 1 28 ? 51.182 29.742 322.229 1.00 40.74 132 LYS C N 1
ATOM 2774 C CA . LYS C 1 28 ? 51.989 29.094 323.245 1.00 39.36 132 LYS C CA 1
ATOM 2775 C C . LYS C 1 28 ? 51.273 29.120 324.589 1.00 36.94 132 LYS C C 1
ATOM 2776 O O . LYS C 1 28 ? 51.175 28.099 325.258 1.00 33.68 132 LYS C O 1
ATOM 2782 N N . SER C 1 29 ? 50.793 30.300 324.969 1.00 34.47 133 SER C N 1
ATOM 2783 C CA . SER C 1 29 ? 50.138 30.504 326.262 1.00 37.08 133 SER C CA 1
ATOM 2784 C C . SER C 1 29 ? 48.817 29.751 326.396 1.00 31.47 133 SER C C 1
ATOM 2785 O O . SER C 1 29 ? 48.546 29.194 327.441 1.00 31.79 133 SER C O 1
ATOM 2788 N N . PHE C 1 30 ? 48.014 29.775 325.338 1.00 28.47 134 PHE C N 1
ATOM 2789 C CA . PHE C 1 30 ? 46.803 28.961 325.186 1.00 27.46 134 PHE C CA 1
ATOM 2790 C C . PHE C 1 30 ? 47.102 27.453 325.337 1.00 26.68 134 PHE C C 1
ATOM 2791 O O . PHE C 1 30 ? 46.446 26.759 326.112 1.00 25.24 134 PHE C O 1
ATOM 2799 N N . ILE C 1 31 ? 48.124 26.970 324.633 1.00 25.38 135 ILE C N 1
ATOM 2800 C CA . ILE C 1 31 ? 48.571 25.585 324.783 1.00 25.57 135 ILE C CA 1
ATOM 2801 C C . ILE C 1 31 ? 48.973 25.263 326.222 1.00 23.79 135 ILE C C 1
ATOM 2802 O O . ILE C 1 31 ? 48.675 24.182 326.718 1.00 22.25 135 ILE C O 1
ATOM 2807 N N . MET C 1 32 ? 49.620 26.201 326.894 1.00 23.60 136 MET C N 1
ATOM 2808 C CA . MET C 1 32 ? 50.031 25.983 328.272 1.00 25.43 136 MET C CA 1
ATOM 2809 C C . MET C 1 32 ? 48.947 26.154 329.345 1.00 24.76 136 MET C C 1
ATOM 2810 O O . MET C 1 32 ? 49.187 25.844 330.496 1.00 23.35 136 MET C O 1
ATOM 2815 N N . ARG C 1 33 ? 47.766 26.607 328.970 1.00 24.85 137 ARG C N 1
ATOM 2816 C CA . ARG C 1 33 ? 46.608 26.510 329.858 1.00 27.26 137 ARG C CA 1
ATOM 2817 C C . ARG C 1 33 ? 45.933 25.133 329.818 1.00 24.81 137 ARG C C 1
ATOM 2818 O O . ARG C 1 33 ? 45.128 24.830 330.688 1.00 24.14 137 ARG C O 1
ATOM 2826 N N . LEU C 1 34 ? 46.259 24.321 328.818 1.00 24.03 138 LEU C N 1
ATOM 2827 C CA . LEU C 1 34 ? 45.582 23.040 328.568 1.00 23.20 138 LEU C CA 1
ATOM 2828 C C . LEU C 1 34 ? 46.405 21.800 328.909 1.00 21.62 138 LEU C C 1
ATOM 2829 O O . LEU C 1 34 ? 45.854 20.821 329.400 1.00 21.67 138 LEU C O 1
ATOM 2834 N N . ILE C 1 35 ? 47.705 21.850 328.636 1.00 20.07 139 ILE C N 1
ATOM 2835 C CA . ILE C 1 35 ? 48.597 20.734 328.830 1.00 19.97 139 ILE C CA 1
ATOM 2836 C C . ILE C 1 35 ? 49.497 21.052 330.004 1.00 19.49 139 ILE C C 1
ATOM 2837 O O . ILE C 1 35 ? 50.070 22.121 330.036 1.00 19.53 139 ILE C O 1
ATOM 2842 N N . PRO C 1 36 ? 49.663 20.114 330.958 1.00 19.81 140 PRO C N 1
ATOM 2843 C CA . PRO C 1 36 ? 50.511 20.388 332.114 1.00 20.36 140 PRO C CA 1
ATOM 2844 C C . PRO C 1 36 ? 51.899 20.904 331.765 1.00 21.00 140 PRO C C 1
ATOM 2845 O O . PRO C 1 36 ? 52.534 20.389 330.852 1.00 22.52 140 PRO C O 1
ATOM 2849 N N . ASN C 1 37 ? 52.353 21.886 332.521 1.00 21.94 141 ASN C N 1
ATOM 2850 C CA . ASN C 1 37 ? 53.658 22.499 332.333 1.00 24.62 141 ASN C CA 1
ATOM 2851 C C . ASN C 1 37 ? 54.096 23.259 333.586 1.00 26.23 141 ASN C C 1
ATOM 2852 O O . ASN C 1 37 ? 53.259 23.676 334.403 1.00 26.44 141 ASN C O 1
ATOM 2857 N N . ASP C 1 38 ? 55.413 23.411 333.718 1.00 28.25 142 ASP C N 1
ATOM 2858 C CA . ASP C 1 38 ? 56.070 24.110 334.833 1.00 30.83 142 ASP C CA 1
ATOM 2859 C C . ASP C 1 38 ? 56.054 23.301 336.141 1.00 30.46 142 ASP C C 1
ATOM 2860 O O . ASP C 1 38 ? 55.465 22.221 336.210 1.00 27.61 142 ASP C O 1
ATOM 2865 N N . TYR C 1 39 ? 56.759 23.801 337.153 1.00 31.62 143 TYR C N 1
ATOM 2866 C CA . TYR C 1 39 ? 56.792 23.163 338.469 1.00 33.04 143 TYR C CA 1
ATOM 2867 C C . TYR C 1 39 ? 55.532 23.578 339.24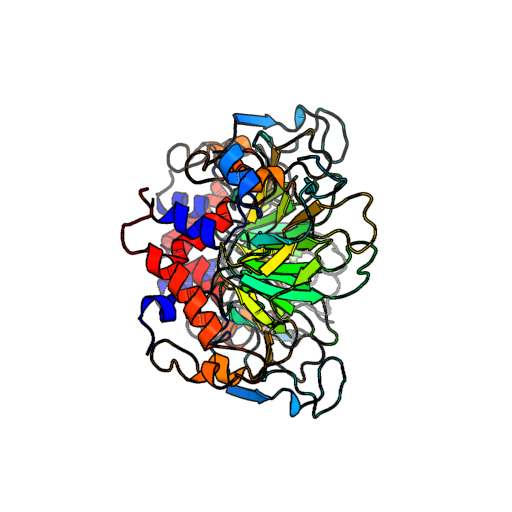8 1.00 33.11 143 TYR C C 1
ATOM 2868 O O . TYR C 1 39 ? 55.204 24.758 339.285 1.00 35.34 143 TYR C O 1
ATOM 2877 N N . PRO C 1 40 ? 54.807 22.617 339.852 1.00 31.75 144 PRO C N 1
ATOM 2878 C CA . PRO C 1 40 ? 53.536 22.986 340.524 1.00 34.52 144 PRO C CA 1
ATOM 2879 C C . PRO C 1 40 ? 53.638 23.563 341.966 1.00 35.63 144 PRO C C 1
ATOM 2880 O O . PRO C 1 40 ? 52.652 23.585 342.679 1.00 36.98 144 PRO C O 1
ATOM 2884 N N . LEU C 1 41 ? 54.793 24.096 342.339 1.00 39.87 145 LEU C N 1
ATOM 2885 C CA . LEU C 1 41 ? 55.114 24.471 343.707 1.00 43.85 145 LEU C CA 1
ATOM 2886 C C . LEU C 1 41 ? 55.556 25.938 343.730 1.00 46.32 145 LEU C C 1
ATOM 2887 O O . LEU C 1 41 ? 56.045 26.454 342.728 1.00 41.27 145 LEU C O 1
ATOM 2892 N N . GLU C 1 42 ? 55.412 26.574 344.897 1.00 52.44 146 GLU C N 1
ATOM 2893 C CA . GLU C 1 42 ? 55.953 27.914 345.148 1.00 54.37 146 GLU C CA 1
ATOM 2894 C C . GLU C 1 42 ? 57.467 27.919 344.910 1.00 52.23 146 GLU C C 1
ATOM 2895 O O . GLU C 1 42 ? 57.980 28.761 344.186 1.00 55.66 146 GLU C O 1
ATOM 2901 N N . SER C 1 43 ? 58.165 26.984 345.544 1.00 48.09 147 SER C N 1
ATOM 2902 C CA . SER C 1 43 ? 59.517 26.585 345.128 1.00 49.13 147 SER C CA 1
ATOM 2903 C C . SER C 1 43 ? 59.810 25.229 345.758 1.00 45.51 147 SER C C 1
ATOM 2904 O O . SER C 1 43 ? 58.936 24.637 346.401 1.00 46.08 147 SER C O 1
ATOM 2907 N N . TYR C 1 44 ? 61.028 24.741 345.550 1.00 41.57 148 TYR C N 1
ATOM 2908 C CA . TYR C 1 44 ? 61.465 23.431 346.042 1.00 40.15 148 TYR C CA 1
ATOM 2909 C C . TYR C 1 44 ? 62.990 23.470 346.183 1.00 38.63 148 TYR C C 1
ATOM 2910 O O . TYR C 1 44 ? 63.648 24.239 345.476 1.00 34.52 148 TYR C O 1
ATOM 2919 N N . ARG C 1 45 ? 63.539 22.642 347.069 1.00 40.37 149 ARG C N 1
ATOM 2920 C CA . ARG C 1 45 ? 64.986 22.593 347.282 1.00 47.23 149 ARG C CA 1
ATOM 2921 C C . ARG C 1 45 ? 65.698 21.882 346.147 1.00 48.65 149 ARG C C 1
ATOM 2922 O O . ARG C 1 45 ? 66.649 22.421 345.580 1.00 52.51 149 ARG C O 1
ATOM 2930 N N . ARG C 1 46 ? 65.240 20.679 345.814 1.00 51.48 150 ARG C N 1
ATOM 2931 C CA . ARG C 1 46 ? 65.787 19.938 344.670 1.00 51.63 150 ARG C CA 1
ATOM 2932 C C . ARG C 1 46 ? 64.842 18.841 344.152 1.00 49.35 150 ARG C C 1
ATOM 2933 O O . ARG C 1 46 ? 63.825 18.526 344.782 1.00 44.55 150 ARG C O 1
ATOM 2941 N N . VAL C 1 47 ? 65.194 18.271 342.996 1.00 49.48 151 VAL C N 1
ATOM 2942 C CA . VAL C 1 47 ? 64.619 16.997 342.553 1.00 51.20 151 VAL C CA 1
ATOM 2943 C C . VAL C 1 47 ? 65.253 15.909 343.402 1.00 51.57 151 VAL C C 1
ATOM 2944 O O . VAL C 1 47 ? 66.445 15.623 343.256 1.00 54.38 151 VAL C O 1
ATOM 2948 N N . SER C 1 48 ? 64.470 15.326 344.302 1.00 51.49 152 SER C N 1
ATOM 2949 C CA . SER C 1 48 ? 64.969 14.266 345.188 1.00 53.41 152 SER C CA 1
ATOM 2950 C C . SER C 1 48 ? 64.847 12.846 344.595 1.00 53.41 152 SER C C 1
ATOM 2951 O O . SER C 1 48 ? 65.498 11.928 345.083 1.00 57.18 152 SER C O 1
ATOM 2954 N N . ALA C 1 49 ? 64.020 12.674 343.560 1.00 53.24 153 ALA C N 1
ATOM 2955 C CA . ALA C 1 49 ? 63.912 11.399 342.832 1.00 50.86 153 ALA C CA 1
ATOM 2956 C C . ALA C 1 49 ? 63.313 11.593 341.435 1.00 47.61 153 ALA C C 1
ATOM 2957 O O . ALA C 1 49 ? 62.176 12.056 341.296 1.00 42.74 153 ALA C O 1
ATOM 2959 N N . ALA C 1 50 ? 64.081 11.241 340.408 1.00 46.85 154 ALA C N 1
ATOM 2960 C CA . ALA C 1 50 ? 63.599 11.284 339.020 1.00 48.59 154 ALA C CA 1
ATOM 2961 C C . ALA C 1 50 ? 62.572 10.168 338.726 1.00 47.77 154 ALA C C 1
ATOM 2962 O O . ALA C 1 50 ? 62.367 9.255 339.526 1.00 45.52 154 ALA C O 1
ATOM 2964 N N . PHE C 1 51 ? 61.930 10.276 337.570 1.00 50.75 155 PHE C N 1
ATOM 2965 C CA . PHE C 1 51 ? 61.024 9.246 337.048 1.00 51.41 155 PHE C CA 1
ATOM 2966 C C . PHE C 1 51 ? 61.796 8.043 336.492 1.00 54.27 155 PHE C C 1
ATOM 2967 O O . PHE C 1 51 ? 62.894 8.208 335.957 1.00 50.76 155 PHE C O 1
ATOM 2975 N N . ASN C 1 52 ? 61.197 6.850 336.604 1.00 60.85 156 ASN C N 1
ATOM 2976 C CA . ASN C 1 52 ? 61.758 5.598 336.058 1.00 64.46 156 ASN C CA 1
ATOM 2977 C C . ASN C 1 52 ? 60.863 4.978 334.981 1.00 63.91 156 ASN C C 1
ATOM 2978 O O . ASN C 1 52 ? 60.342 3.866 335.137 1.00 61.83 156 ASN C O 1
ATOM 2983 N N . ASN C 1 64 ? 60.264 1.519 338.051 1.00 65.17 168 ASN C N 1
ATOM 2984 C CA . ASN C 1 64 ? 59.082 1.402 338.914 1.00 67.46 168 ASN C CA 1
ATOM 2985 C C . ASN C 1 64 ? 58.619 2.649 339.732 1.00 66.67 168 ASN C C 1
ATOM 2986 O O . ASN C 1 64 ? 57.528 2.614 340.330 1.00 71.58 168 ASN C O 1
ATOM 2991 N N . HIS C 1 65 ? 59.419 3.724 339.774 1.00 58.39 169 HIS C N 1
ATOM 2992 C CA . HIS C 1 65 ? 58.960 5.026 340.302 1.00 53.57 169 HIS C CA 1
ATOM 2993 C C . HIS C 1 65 ? 58.137 5.861 339.298 1.00 50.31 169 HIS C C 1
ATOM 2994 O O . HIS C 1 65 ? 58.657 6.335 338.283 1.00 47.35 169 HIS C O 1
ATOM 3001 N N . THR C 1 66 ? 56.875 6.095 339.649 1.00 48.00 170 THR C N 1
ATOM 3002 C CA . THR C 1 66 ? 55.862 6.599 338.718 1.00 47.92 170 THR C CA 1
ATOM 3003 C C . THR C 1 66 ? 55.778 8.132 338.563 1.00 46.07 170 THR C C 1
ATOM 3004 O O . THR C 1 66 ? 54.945 8.621 337.800 1.00 46.42 170 THR C O 1
ATOM 3008 N N . GLY C 1 67 ? 56.625 8.889 339.258 1.00 43.32 171 GLY C N 1
ATOM 3009 C CA . GLY C 1 67 ? 56.576 10.338 339.181 1.00 41.35 171 GLY C CA 1
ATOM 3010 C C . GLY C 1 67 ? 57.899 11.016 339.458 1.00 41.29 171 GLY C C 1
ATOM 3011 O O . GLY C 1 67 ? 58.977 10.498 339.140 1.00 40.38 171 GLY C O 1
ATOM 3012 N N . LEU C 1 68 ? 57.796 12.200 340.040 1.00 38.35 172 LEU C N 1
ATOM 3013 C CA . LEU C 1 68 ? 58.930 13.068 340.260 1.00 38.43 172 LEU C CA 1
ATOM 3014 C C . LEU C 1 68 ? 58.765 13.616 341.657 1.00 38.69 172 LEU C C 1
ATOM 3015 O O . LEU C 1 68 ? 57.711 14.168 341.976 1.00 38.70 172 LEU C O 1
ATOM 3020 N N . ASP C 1 69 ? 59.784 13.421 342.498 1.00 39.21 173 ASP C N 1
ATOM 3021 C CA . ASP C 1 69 ? 59.786 13.943 343.873 1.00 40.66 173 ASP C CA 1
ATOM 3022 C C . ASP C 1 69 ? 60.511 15.281 343.968 1.00 38.97 173 ASP C C 1
ATOM 3023 O O . ASP C 1 69 ? 61.678 15.413 343.534 1.00 35.54 173 ASP C O 1
ATOM 3028 N N . LEU C 1 70 ? 59.803 16.250 344.551 1.00 36.53 174 LEU C N 1
ATOM 3029 C CA . LEU C 1 70 ? 60.260 17.626 344.672 1.00 37.57 174 LEU C CA 1
ATOM 3030 C C . LEU C 1 70 ? 60.344 17.957 346.150 1.00 37.14 174 LEU C C 1
ATOM 3031 O O . LEU C 1 70 ? 59.322 18.100 346.820 1.00 35.02 174 LEU C O 1
ATOM 3036 N N . SER C 1 71 ? 61.576 18.054 346.646 1.00 37.94 175 SER C N 1
ATOM 3037 C CA . SER C 1 71 ? 61.843 18.225 348.073 1.00 41.29 175 SER C CA 1
ATOM 3038 C C . SER C 1 71 ? 61.496 19.648 348.491 1.00 41.54 175 SER C C 1
ATOM 3039 O O . SER C 1 71 ? 61.990 20.600 347.883 1.00 43.98 175 SER C O 1
ATOM 3042 N N . THR C 1 72 ? 60.636 19.784 349.502 1.00 41.63 176 THR C N 1
ATOM 3043 C CA . THR C 1 72 ? 60.214 21.099 349.998 1.00 45.51 176 THR C CA 1
ATOM 3044 C C . THR C 1 72 ? 59.729 21.064 351.448 1.00 47.79 176 THR C C 1
ATOM 3045 O O . THR C 1 72 ? 59.423 20.007 351.991 1.00 49.24 176 THR C O 1
ATOM 3049 N N . ALA C 1 73 ? 59.646 22.247 352.046 1.00 47.35 177 ALA C N 1
ATOM 3050 C CA . ALA C 1 73 ? 59.055 22.413 353.360 1.00 46.53 177 ALA C CA 1
ATOM 3051 C C . ALA C 1 73 ? 57.564 22.064 353.341 1.00 49.19 177 ALA C C 1
ATOM 3052 O O . ALA C 1 73 ? 56.881 22.187 352.322 1.00 47.47 177 ALA C O 1
ATOM 3054 N N . ILE C 1 74 ? 57.077 21.629 354.494 1.00 50.45 178 ILE C N 1
ATOM 3055 C CA . ILE C 1 74 ? 55.665 21.352 354.700 1.00 49.66 178 ILE C CA 1
ATOM 3056 C C . ILE C 1 74 ? 54.879 22.653 354.576 1.00 46.69 178 ILE C C 1
ATOM 3057 O O . ILE C 1 74 ? 55.388 23.710 354.909 1.00 42.25 178 ILE C O 1
ATOM 3062 N N . ASN C 1 75 ? 53.655 22.551 354.056 1.00 46.20 179 ASN C N 1
ATOM 3063 C CA . ASN C 1 75 ? 52.800 23.704 353.731 1.00 46.16 179 ASN C CA 1
ATOM 3064 C C . ASN C 1 75 ? 53.285 24.625 352.612 1.00 40.43 179 ASN C C 1
ATOM 3065 O O . ASN C 1 75 ? 52.898 25.784 352.561 1.00 40.53 179 ASN C O 1
ATOM 3070 N N . THR C 1 76 ? 54.108 24.115 351.707 1.00 39.28 180 THR C N 1
ATOM 3071 C CA . THR C 1 76 ? 54.388 24.819 350.449 1.00 39.66 180 THR C CA 1
ATOM 3072 C C . THR C 1 76 ? 53.115 24.783 349.588 1.00 36.43 180 THR C C 1
ATOM 3073 O O . THR C 1 76 ? 52.613 23.707 349.312 1.00 34.50 180 THR C O 1
ATOM 3077 N N . PRO C 1 77 ? 52.587 25.952 349.170 1.00 36.76 181 PRO C N 1
ATOM 3078 C CA . PRO C 1 77 ? 51.442 25.950 348.252 1.00 35.78 181 PRO C CA 1
ATOM 3079 C C . PRO C 1 77 ? 51.676 25.141 346.971 1.00 33.93 181 PRO C C 1
ATOM 3080 O O . PRO C 1 77 ? 52.690 25.333 346.282 1.00 33.77 181 PRO C O 1
ATOM 3084 N N . VAL C 1 78 ? 50.736 24.233 346.699 1.00 33.82 182 VAL C N 1
ATOM 3085 C CA . VAL C 1 78 ? 50.674 23.435 345.460 1.00 32.74 182 VAL C CA 1
ATOM 3086 C C . VAL C 1 78 ? 49.683 24.089 344.477 1.00 31.87 182 VAL C C 1
ATOM 3087 O O . VAL C 1 78 ? 48.573 24.507 344.859 1.00 28.94 182 VAL C O 1
ATOM 3091 N N . TYR C 1 79 ? 50.102 24.187 343.221 1.00 30.63 183 TYR C N 1
ATOM 3092 C CA . TYR C 1 79 ? 49.337 24.867 342.179 1.00 31.88 183 TYR C CA 1
ATOM 3093 C C . TYR C 1 79 ? 49.028 23.896 341.026 1.00 29.91 183 TYR C C 1
ATOM 3094 O O . TYR C 1 79 ? 49.883 23.071 340.654 1.00 31.47 183 TYR C O 1
ATOM 3103 N N . ALA C 1 80 ? 47.816 23.980 340.478 1.00 26.05 184 ALA C N 1
ATOM 3104 C CA . ALA C 1 80 ? 47.428 23.187 339.305 1.00 24.81 184 ALA C CA 1
ATOM 3105 C C . ALA C 1 80 ? 48.321 23.526 338.110 1.00 23.99 184 ALA C C 1
ATOM 3106 O O . ALA C 1 80 ? 48.487 24.700 337.761 1.00 25.30 184 ALA C O 1
ATOM 3108 N N . SER C 1 81 ? 48.903 22.507 337.492 1.00 23.65 185 SER C N 1
ATOM 3109 C CA . SER C 1 81 ? 49.871 22.733 336.404 1.00 24.03 185 SER C CA 1
ATOM 3110 C C . SER C 1 81 ? 49.226 22.954 335.038 1.00 22.75 185 SER C C 1
ATOM 3111 O O . SER C 1 81 ? 49.921 23.321 334.073 1.00 23.54 185 SER C O 1
ATOM 3114 N N . ALA C 1 82 ? 47.915 22.732 334.957 1.00 19.51 186 ALA C N 1
ATOM 3115 C CA . ALA C 1 82 ? 47.135 23.159 333.806 1.00 19.21 186 ALA C CA 1
ATOM 3116 C C . ALA C 1 82 ? 45.692 23.241 334.228 1.00 18.64 186 ALA C C 1
ATOM 3117 O O . ALA C 1 82 ? 45.346 22.771 335.297 1.00 20.27 186 ALA C O 1
ATOM 3119 N N . SER C 1 83 ? 44.842 23.824 333.408 1.00 18.82 187 SER C N 1
ATOM 3120 C CA . SER C 1 83 ? 43.405 23.905 333.727 1.00 19.74 187 SER C CA 1
ATOM 3121 C C . SER C 1 83 ? 42.719 22.527 333.627 1.00 20.20 187 SER C C 1
ATOM 3122 O O . SER C 1 83 ? 43.229 21.614 332.979 1.00 20.58 187 SER C O 1
ATOM 3125 N N . GLY C 1 84 ? 41.596 22.365 334.309 1.00 20.80 188 GLY C N 1
ATOM 3126 C CA . GLY C 1 84 ? 40.948 21.062 334.356 1.00 22.16 188 GLY C CA 1
ATOM 3127 C C . GLY C 1 84 ? 39.822 20.924 335.352 1.00 21.99 188 GLY C C 1
ATOM 3128 O O . GLY C 1 84 ? 39.199 21.906 335.766 1.00 21.53 188 GLY C O 1
ATOM 3129 N N . VAL C 1 85 ? 39.530 19.675 335.685 1.00 21.88 189 VAL C N 1
ATOM 3130 C CA . VAL C 1 85 ? 38.573 19.347 336.724 1.00 20.96 189 VAL C CA 1
ATOM 3131 C C . VAL C 1 85 ? 39.265 18.443 337.730 1.00 20.73 189 VAL C C 1
ATOM 3132 O O . VAL C 1 85 ? 40.046 17.572 337.361 1.00 19.62 189 VAL C O 1
ATOM 3136 N N . VAL C 1 86 ? 38.937 18.639 339.001 1.00 21.84 190 VAL C N 1
ATOM 3137 C CA . VAL C 1 86 ? 39.381 17.750 340.063 1.00 24.19 190 VAL C CA 1
ATOM 3138 C C . VAL C 1 86 ? 38.616 16.429 339.919 1.00 26.29 190 VAL C C 1
ATOM 3139 O O . VAL C 1 86 ? 37.434 16.355 340.229 1.00 28.76 190 VAL C O 1
ATOM 3143 N N . GLY C 1 87 ? 39.286 15.410 339.391 1.00 28.17 191 GLY C N 1
ATOM 3144 C CA . GLY C 1 87 ? 38.741 14.051 339.338 1.00 31.02 191 GLY C CA 1
ATOM 3145 C C . GLY C 1 87 ? 38.640 13.361 340.701 1.00 34.01 191 GLY C C 1
ATOM 3146 O O . GLY C 1 87 ? 37.684 12.631 340.965 1.00 35.76 191 GLY C O 1
ATOM 3147 N N . LEU C 1 88 ? 39.633 13.590 341.559 1.00 35.89 192 LEU C N 1
ATOM 3148 C CA . LEU C 1 88 ? 39.654 13.050 342.919 1.00 36.39 192 LEU C CA 1
ATOM 3149 C C . LEU C 1 88 ? 40.372 14.042 343.819 1.00 36.74 192 LEU C C 1
ATOM 3150 O O . LEU C 1 88 ? 41.492 14.458 343.508 1.00 33.65 192 LEU C O 1
ATOM 3155 N N . ALA C 1 89 ? 39.699 14.460 344.890 1.00 37.54 193 ALA C N 1
ATOM 3156 C CA . ALA C 1 89 ? 40.346 15.125 346.027 1.00 37.78 193 ALA C CA 1
ATOM 3157 C C . ALA C 1 89 ? 40.022 14.278 347.263 1.00 40.08 193 ALA C C 1
ATOM 3158 O O . ALA C 1 89 ? 38.878 14.268 347.721 1.00 39.12 193 ALA C O 1
ATOM 3160 N N . SER C 1 90 ? 41.045 13.584 347.775 1.00 40.90 194 SER C N 1
ATOM 3161 C CA . SER C 1 90 ? 40.913 12.507 348.747 1.00 41.72 194 SER C CA 1
ATOM 3162 C C . SER C 1 90 ? 41.895 12.678 349.928 1.00 43.99 194 SER C C 1
ATOM 3163 O O . SER C 1 90 ? 43.094 12.436 349.788 1.00 43.94 194 SER C O 1
ATOM 3166 N N . LYS C 1 91 ? 41.370 13.122 351.071 1.00 46.23 195 LYS C N 1
ATOM 3167 C CA . LYS C 1 91 ? 42.049 13.017 352.383 1.00 51.26 195 LYS C CA 1
ATOM 3168 C C . LYS C 1 91 ? 42.147 11.525 352.781 1.00 48.13 195 LYS C C 1
ATOM 3169 O O . LYS C 1 91 ? 41.187 10.793 352.620 1.00 52.11 195 LYS C O 1
ATOM 3175 N N . GLY C 1 92 ? 43.308 11.074 353.253 1.00 47.18 196 GLY C N 1
ATOM 3176 C CA . GLY C 1 92 ? 43.491 9.681 353.695 1.00 44.48 196 GLY C CA 1
ATOM 3177 C C . GLY C 1 92 ? 44.808 9.056 353.278 1.00 44.58 196 GLY C C 1
ATOM 3178 O O . GLY C 1 92 ? 45.687 9.730 352.760 1.00 47.62 196 GLY C O 1
ATOM 3179 N N . TRP C 1 93 ? 44.916 7.751 353.491 1.00 44.49 197 TRP C N 1
ATOM 3180 C CA . TRP C 1 93 ? 46.120 6.965 353.182 1.00 45.70 197 TRP C CA 1
ATOM 3181 C C . TRP C 1 93 ? 46.281 6.674 351.693 1.00 46.05 197 TRP C C 1
ATOM 3182 O O . TRP C 1 93 ? 47.413 6.539 351.201 1.00 48.44 197 TRP C O 1
ATOM 3193 N N . ASN C 1 94 ? 45.160 6.520 350.983 1.00 45.72 198 ASN C N 1
ATOM 3194 C CA . ASN C 1 94 ? 45.163 6.331 349.516 1.00 44.09 198 ASN C CA 1
ATOM 3195 C C . ASN C 1 94 ? 46.240 5.381 348.969 1.00 41.69 198 ASN C C 1
ATOM 3196 O O . ASN C 1 94 ? 46.936 5.698 348.010 1.00 40.06 198 ASN C O 1
ATOM 3201 N N . GLY C 1 95 ? 46.366 4.206 349.573 1.00 42.45 199 GLY C N 1
ATOM 3202 C CA . GLY C 1 95 ? 47.375 3.227 349.149 1.00 40.56 199 GLY C CA 1
ATOM 3203 C C . GLY C 1 95 ? 48.830 3.683 349.306 1.00 41.77 199 GLY C C 1
ATOM 3204 O O . GLY C 1 95 ? 49.715 3.215 348.583 1.00 39.36 199 GLY C O 1
ATOM 3205 N N . GLY C 1 96 ? 49.081 4.594 350.239 1.00 39.78 200 GLY C N 1
ATOM 3206 C CA . GLY C 1 96 ? 50.430 5.119 350.446 1.00 43.94 200 GLY C CA 1
ATOM 3207 C C . GLY C 1 96 ? 50.817 6.382 349.681 1.00 44.43 200 GLY C C 1
ATOM 3208 O O . GLY C 1 96 ? 51.949 6.839 349.806 1.00 44.56 200 GLY C O 1
ATOM 3209 N N . TYR C 1 97 ? 49.895 6.939 348.893 1.00 40.37 201 TYR C N 1
ATOM 3210 C CA . TYR C 1 97 ? 50.049 8.281 348.326 1.00 37.66 201 TYR C CA 1
ATOM 3211 C C . TYR C 1 97 ? 49.841 9.344 349.396 1.00 38.53 201 TYR C C 1
ATOM 3212 O O . TYR C 1 97 ? 50.163 10.518 349.175 1.00 37.48 201 TYR C O 1
ATOM 3221 N N . GLY C 1 98 ? 49.251 8.974 350.534 1.00 37.30 202 GLY C N 1
ATOM 3222 C CA . GLY C 1 98 ? 48.793 9.979 351.484 1.00 37.85 202 GLY C CA 1
ATOM 3223 C C . GLY C 1 98 ? 47.681 10.775 350.834 1.00 37.01 202 GLY C C 1
ATOM 3224 O O . GLY C 1 98 ? 47.020 10.275 349.941 1.00 37.39 202 GLY C O 1
ATOM 3225 N N . ASN C 1 99 ? 47.472 12.008 351.278 1.00 38.03 203 ASN C N 1
ATOM 3226 C CA . ASN C 1 99 ? 46.460 12.872 350.676 1.00 40.62 203 ASN C CA 1
ATOM 3227 C C . ASN C 1 99 ? 46.797 13.193 349.214 1.00 39.84 203 ASN C C 1
ATOM 3228 O O . ASN C 1 99 ? 47.955 13.464 348.877 1.00 41.19 203 ASN C O 1
ATOM 3233 N N . LEU C 1 100 ? 45.763 13.167 348.375 1.00 38.23 204 LEU C N 1
ATOM 3234 C CA . LEU C 1 100 ? 45.895 13.065 346.923 1.00 36.60 204 LEU C CA 1
ATOM 3235 C C . LEU C 1 100 ? 44.883 13.960 346.222 1.00 34.82 204 LEU C C 1
ATOM 3236 O O . LEU C 1 100 ? 43.704 13.989 346.593 1.00 36.10 204 LEU C O 1
ATOM 3241 N N . ILE C 1 101 ? 45.375 14.737 345.253 1.00 33.35 205 ILE C N 1
ATOM 3242 C CA . ILE C 1 101 ? 44.543 15.402 344.257 1.00 30.25 205 ILE C CA 1
ATOM 3243 C C . ILE C 1 101 ? 44.921 14.811 342.893 1.00 29.70 205 ILE C C 1
ATOM 3244 O O . ILE C 1 101 ? 46.088 14.558 342.625 1.00 29.91 205 ILE C O 1
ATOM 3249 N N . LYS C 1 102 ? 43.908 14.516 342.081 1.00 28.93 206 LYS C N 1
ATOM 3250 C CA . LYS C 1 102 ? 44.069 14.135 340.680 1.00 27.01 206 LYS C CA 1
ATOM 3251 C C . LYS C 1 102 ? 43.335 15.194 339.911 1.00 24.81 206 LYS C C 1
ATOM 3252 O O . LYS C 1 102 ? 42.174 15.452 340.196 1.00 24.58 206 LYS C O 1
ATOM 3258 N N . VAL C 1 103 ? 44.013 15.865 338.991 1.00 24.60 207 VAL C N 1
ATOM 3259 C CA . VAL C 1 103 ? 43.350 16.814 338.095 1.00 23.14 207 VAL C CA 1
ATOM 3260 C C . VAL C 1 103 ? 43.310 16.193 336.715 1.00 22.69 207 VAL C C 1
ATOM 3261 O O . VAL C 1 103 ? 44.311 15.659 336.235 1.00 22.14 207 VAL C O 1
ATOM 3265 N N . PHE C 1 104 ? 42.129 16.241 336.102 1.00 23.39 208 PHE C N 1
ATOM 3266 C CA . PHE C 1 104 ? 41.918 15.748 334.732 1.00 23.43 208 PHE C CA 1
ATOM 3267 C C . PHE C 1 104 ? 41.974 16.938 333.763 1.00 21.94 208 PHE C C 1
ATOM 3268 O O . PHE C 1 104 ? 41.226 17.904 333.909 1.00 21.04 208 PHE C O 1
ATOM 3276 N N . HIS C 1 105 ? 42.888 16.858 332.794 1.00 21.54 209 HIS C N 1
ATOM 3277 C CA . HIS C 1 105 ? 43.125 17.921 331.809 1.00 21.30 209 HIS C CA 1
ATOM 3278 C C . HIS C 1 105 ? 42.584 17.529 330.447 1.00 21.55 209 HIS C C 1
ATOM 3279 O O . HIS C 1 105 ? 42.252 16.365 330.242 1.00 22.02 209 HIS C O 1
ATOM 3286 N N . PRO C 1 106 ? 42.512 18.493 329.502 1.00 22.04 210 PRO C N 1
ATOM 3287 C CA . PRO C 1 106 ? 42.120 18.163 328.141 1.00 22.42 210 PRO C CA 1
ATOM 3288 C C . PRO C 1 106 ? 43.047 17.141 327.466 1.00 23.19 210 PRO C C 1
ATOM 3289 O O . PRO C 1 106 ? 44.220 16.995 327.853 1.00 25.02 210 PRO C O 1
ATOM 3293 N N . PHE C 1 107 ? 42.480 16.406 326.514 1.00 22.43 211 PHE C N 1
ATOM 3294 C CA . PHE C 1 107 ? 43.209 15.512 325.604 1.00 21.88 211 PHE C CA 1
ATOM 3295 C C . PHE C 1 107 ? 43.965 14.364 326.269 1.00 21.10 211 PHE C C 1
ATOM 3296 O O . PHE C 1 107 ? 44.999 13.941 325.795 1.00 21.79 211 PHE C O 1
ATOM 3304 N N . GLY C 1 108 ? 43.393 13.827 327.344 1.00 21.33 212 GLY C N 1
ATOM 3305 C CA . GLY C 1 108 ? 43.902 12.621 327.989 1.00 21.79 212 GLY C CA 1
ATOM 3306 C C . GLY C 1 108 ? 44.994 12.795 329.046 1.00 21.40 212 GLY C C 1
ATOM 3307 O O . GLY C 1 108 ? 45.547 11.814 329.529 1.00 20.18 212 GLY C O 1
ATOM 3308 N N . PHE C 1 109 ? 45.307 14.028 329.408 1.00 21.71 213 PHE C N 1
ATOM 3309 C CA . PHE C 1 109 ? 46.346 14.275 330.390 1.00 21.69 213 PHE C CA 1
ATOM 3310 C C . PHE C 1 109 ? 45.735 14.357 331.789 1.00 20.84 213 PHE C C 1
ATOM 3311 O O . PHE C 1 109 ? 44.673 14.935 331.985 1.00 19.47 213 PHE C O 1
ATOM 3319 N N . LYS C 1 110 ? 46.432 13.771 332.746 1.00 21.89 214 LYS C N 1
ATOM 3320 C CA . LYS C 1 110 ? 46.093 13.875 334.161 1.00 23.61 214 LYS C CA 1
ATOM 3321 C C . LYS C 1 110 ? 47.308 14.247 334.957 1.00 22.91 214 LYS C C 1
ATOM 3322 O O . LYS C 1 110 ? 48.423 13.848 334.605 1.00 24.39 214 LYS C O 1
ATOM 3328 N N . THR C 1 111 ? 47.101 14.976 336.047 1.00 23.13 215 THR C N 1
ATOM 3329 C CA . THR C 1 111 ? 48.191 15.212 336.994 1.00 23.41 215 THR C CA 1
ATOM 3330 C C . THR C 1 111 ? 47.815 14.757 338.390 1.00 23.10 215 THR C C 1
ATOM 3331 O O . THR C 1 111 ? 46.677 14.900 338.786 1.00 21.77 215 THR C O 1
ATOM 3335 N N . TYR C 1 112 ? 48.792 14.168 339.089 1.00 24.83 216 TYR C N 1
ATOM 3336 C CA . TYR C 1 112 ? 48.662 13.700 340.488 1.00 27.13 216 TYR C CA 1
ATOM 3337 C C . TYR C 1 112 ? 49.576 14.529 341.423 1.00 27.45 216 TYR C C 1
ATOM 3338 O O . TYR C 1 112 ? 50.759 14.753 341.107 1.00 25.01 216 TYR C O 1
ATOM 3347 N N . TYR C 1 113 ? 49.014 14.956 342.556 1.00 27.44 217 TYR C N 1
ATOM 3348 C CA . TYR C 1 113 ? 49.702 15.724 343.585 1.00 28.85 217 TYR C CA 1
ATOM 3349 C C . TYR C 1 113 ? 49.523 14.956 344.900 1.00 31.49 217 TYR C C 1
ATOM 3350 O O . TYR C 1 113 ? 48.404 14.914 345.447 1.00 30.94 217 TYR C O 1
ATOM 3359 N N . ALA C 1 114 ? 50.605 14.329 345.376 1.00 31.48 218 ALA C N 1
ATOM 3360 C CA . ALA C 1 114 ? 50.558 13.408 346.530 1.00 34.86 218 ALA C CA 1
ATOM 3361 C C . ALA C 1 114 ? 51.357 13.857 347.795 1.00 36.28 218 ALA C C 1
ATOM 3362 O O . ALA C 1 114 ? 52.192 14.764 347.741 1.00 36.57 218 ALA C O 1
ATOM 3364 N N . HIS C 1 115 ? 51.050 13.198 348.920 1.00 38.26 219 HIS C N 1
ATOM 3365 C CA . HIS C 1 115 ? 51.626 13.440 350.271 1.00 35.79 219 HIS C CA 1
ATOM 3366 C C . HIS C 1 115 ? 51.302 14.805 350.803 1.00 38.85 219 HIS C C 1
ATOM 3367 O O . HIS C 1 115 ? 52.023 15.358 351.639 1.00 40.06 219 HIS C O 1
ATOM 3374 N N . LEU C 1 116 ? 50.165 15.328 350.371 1.00 39.28 220 LEU C N 1
ATOM 3375 C CA . LEU C 1 116 ? 49.786 16.680 350.719 1.00 39.22 220 LEU C CA 1
ATOM 3376 C C . LEU C 1 116 ? 49.503 16.731 352.219 1.00 43.72 220 LEU C C 1
ATOM 3377 O O . LEU C 1 116 ? 49.378 15.681 352.874 1.00 39.27 220 LEU C O 1
ATOM 3382 N N . ASN C 1 117 ? 49.433 17.954 352.741 1.00 44.73 221 ASN C N 1
ATOM 3383 C CA . ASN C 1 117 ? 48.986 18.195 354.100 1.00 49.92 221 ASN C CA 1
ATOM 3384 C C . ASN C 1 117 ? 47.535 18.641 354.133 1.00 50.91 221 ASN C C 1
ATOM 3385 O O . ASN C 1 117 ? 46.757 18.149 354.938 1.00 61.47 221 ASN C O 1
ATOM 3390 N N . LYS C 1 118 ? 47.182 19.595 353.288 1.00 48.62 222 LYS C N 1
ATOM 3391 C CA . LYS C 1 118 ? 45.811 20.051 353.190 1.00 50.00 222 LYS C CA 1
ATOM 3392 C C . LYS C 1 118 ? 45.426 20.119 351.721 1.00 49.17 222 LYS C C 1
ATOM 3393 O O . LYS C 1 118 ? 46.273 20.349 350.857 1.00 48.01 222 LYS C O 1
ATOM 3399 N N . ILE C 1 119 ? 44.140 19.900 351.471 1.00 46.06 223 ILE C N 1
ATOM 3400 C CA . ILE C 1 119 ? 43.534 19.977 350.153 1.00 43.90 223 ILE C CA 1
ATOM 3401 C C . ILE C 1 119 ? 42.466 21.076 350.228 1.00 41.16 223 ILE C C 1
ATOM 3402 O O . ILE C 1 119 ? 41.594 20.986 351.067 1.00 41.81 223 ILE C O 1
ATOM 3407 N N . VAL C 1 120 ? 42.549 22.108 349.383 1.00 39.65 224 VAL C N 1
ATOM 3408 C CA . VAL C 1 120 ? 41.539 23.194 349.349 1.00 39.78 224 VAL C CA 1
ATOM 3409 C C . VAL C 1 120 ? 40.524 23.060 348.216 1.00 37.51 224 VAL C C 1
ATOM 3410 O O . VAL C 1 120 ? 39.780 24.007 347.956 1.00 36.85 224 VAL C O 1
ATOM 3414 N N . VAL C 1 121 ? 40.477 21.897 347.560 1.00 37.83 225 VAL C N 1
ATOM 3415 C CA . VAL C 1 121 ? 39.510 21.647 346.477 1.00 39.20 225 VAL C CA 1
ATOM 3416 C C . VAL C 1 121 ? 38.708 20.352 346.635 1.00 39.55 225 VAL C C 1
ATOM 3417 O O . VAL C 1 121 ? 39.167 19.393 347.255 1.00 40.23 225 VAL C O 1
ATOM 3421 N N . LYS C 1 122 ? 37.517 20.345 346.038 1.00 39.87 226 LYS C N 1
ATOM 3422 C CA . LYS C 1 122 ? 36.583 19.194 346.073 1.00 42.22 226 LYS C CA 1
ATOM 3423 C C . LYS C 1 122 ? 36.568 18.415 344.730 1.00 37.93 226 LYS C C 1
ATOM 3424 O O . LYS C 1 122 ? 36.682 19.019 343.672 1.00 33.77 226 LYS C O 1
ATOM 3430 N N . THR C 1 123 ? 36.422 17.088 344.791 1.00 34.86 227 THR C N 1
ATOM 3431 C CA . THR C 1 123 ? 36.064 16.265 343.620 1.00 35.14 227 THR C CA 1
ATOM 3432 C C . THR C 1 123 ? 34.928 16.915 342.802 1.00 33.13 227 THR C C 1
ATOM 3433 O O . THR C 1 123 ? 33.901 17.284 343.347 1.00 28.09 227 THR C O 1
ATOM 3437 N N . GLY C 1 124 ? 35.159 17.095 341.506 1.00 31.69 228 GLY C N 1
ATOM 3438 C CA . GLY C 1 124 ? 34.212 17.773 340.621 1.00 30.10 228 GLY C CA 1
ATOM 3439 C C . GLY C 1 124 ? 34.398 19.271 340.501 1.00 30.02 228 GLY C C 1
ATOM 3440 O O . GLY C 1 124 ? 33.697 19.918 339.722 1.00 31.42 228 GLY C O 1
ATOM 3441 N N . GLU C 1 125 ? 35.338 19.834 341.254 1.00 28.22 229 GLU C N 1
ATOM 3442 C CA . GLU C 1 125 ? 35.641 21.252 341.155 1.00 29.26 229 GLU C CA 1
ATOM 3443 C C . GLU C 1 125 ? 36.477 21.487 339.900 1.00 26.56 229 GLU C C 1
ATOM 3444 O O . GLU C 1 125 ? 37.351 20.705 339.581 1.00 26.69 229 GLU C O 1
ATOM 3450 N N . PHE C 1 126 ? 36.160 22.547 339.179 1.00 25.58 230 PHE C N 1
ATOM 3451 C CA . PHE C 1 126 ? 36.938 23.003 338.037 1.00 25.96 230 PHE C CA 1
ATOM 3452 C C . PHE C 1 126 ? 38.026 23.990 338.475 1.00 27.11 230 PHE C C 1
ATOM 3453 O O . PHE C 1 126 ? 37.750 24.913 339.252 1.00 29.76 230 PHE C O 1
ATOM 3461 N N . VAL C 1 127 ? 39.245 23.802 337.966 1.00 25.90 231 VAL C N 1
ATOM 3462 C CA . VAL C 1 127 ? 40.414 24.584 338.382 1.00 25.67 231 VAL C CA 1
ATOM 3463 C C . VAL C 1 127 ? 41.118 25.168 337.167 1.00 25.92 231 VAL C C 1
ATOM 3464 O O . VAL C 1 127 ? 41.098 24.590 336.069 1.00 25.82 231 VAL C O 1
ATOM 3468 N N . LYS C 1 128 ? 41.725 26.328 337.369 1.00 25.05 232 LYS C N 1
ATOM 3469 C CA . LYS C 1 128 ? 42.493 26.986 336.331 1.00 25.91 232 LYS C CA 1
ATOM 3470 C C . LYS C 1 128 ? 43.966 26.770 336.626 1.00 24.20 232 LYS C C 1
ATOM 3471 O O . LYS C 1 128 ? 44.325 26.411 337.738 1.00 21.55 232 LYS C O 1
ATOM 3477 N N . LYS C 1 129 ? 44.803 26.948 335.607 1.00 23.99 233 LYS C N 1
ATOM 3478 C CA . LYS C 1 129 ? 46.243 26.827 335.775 1.00 25.49 233 LYS C CA 1
ATOM 3479 C C . LYS C 1 129 ? 46.784 27.848 336.792 1.00 25.06 233 LYS C C 1
ATOM 3480 O O . LYS C 1 129 ? 46.445 29.013 336.742 1.00 24.22 233 LYS C O 1
ATOM 3486 N N . GLY C 1 130 ? 47.657 27.396 337.675 1.00 27.10 234 GLY C N 1
ATOM 3487 C CA . GLY C 1 130 ? 48.249 28.262 338.678 1.00 30.53 234 GLY C CA 1
ATOM 3488 C C . GLY C 1 130 ? 47.278 28.588 339.804 1.00 33.71 234 GLY C C 1
ATOM 3489 O O . GLY C 1 130 ? 47.507 29.565 340.533 1.00 35.46 234 GLY C O 1
ATOM 3490 N N . GLN C 1 131 ? 46.193 27.800 339.932 1.00 33.72 235 GLN C N 1
ATOM 3491 C CA . GLN C 1 131 ? 45.235 27.955 341.026 1.00 33.23 235 GLN C CA 1
ATOM 3492 C C . GLN C 1 131 ? 45.684 27.054 342.164 1.00 32.54 235 GLN C C 1
ATOM 3493 O O . GLN C 1 131 ? 46.068 25.902 341.929 1.00 32.99 235 GLN C O 1
ATOM 3499 N N . LEU C 1 132 ? 45.606 27.580 343.390 1.00 32.04 236 LEU C N 1
ATOM 3500 C CA . LEU C 1 132 ? 45.870 26.805 344.609 1.00 31.75 236 LEU C CA 1
ATOM 3501 C C . LEU C 1 132 ? 44.885 25.651 344.768 1.00 29.28 236 LEU C C 1
ATOM 3502 O O . LEU C 1 132 ? 43.674 25.833 344.677 1.00 28.32 236 LEU C O 1
ATOM 3507 N N . ILE C 1 133 ? 45.439 24.469 344.975 1.00 29.30 237 ILE C N 1
ATOM 3508 C CA . ILE C 1 133 ? 44.677 23.239 345.158 1.00 31.15 237 ILE C CA 1
ATOM 3509 C C . ILE C 1 133 ? 45.000 22.511 346.455 1.00 32.16 237 ILE C C 1
ATOM 3510 O O . ILE C 1 133 ? 44.190 21.682 346.908 1.00 29.83 237 ILE C O 1
ATOM 3515 N N . GLY C 1 134 ? 46.168 22.807 347.036 1.00 32.02 238 GLY C N 1
ATOM 3516 C CA . GLY C 1 134 ? 46.617 22.161 348.261 1.00 31.73 238 GLY C CA 1
ATOM 3517 C C . GLY C 1 134 ? 47.881 22.779 348.835 1.00 31.36 238 GLY C C 1
ATOM 3518 O O . GLY C 1 134 ? 48.364 23.818 348.361 1.00 30.22 238 GLY C O 1
ATOM 3519 N N . TYR C 1 135 ? 48.401 22.129 349.871 1.00 31.79 239 TYR C N 1
ATOM 3520 C CA . TYR C 1 135 ? 49.672 22.488 350.498 1.00 33.08 239 TYR C CA 1
ATOM 3521 C C . TYR C 1 135 ? 50.449 21.210 350.703 1.00 32.32 239 TYR C C 1
ATOM 3522 O O . TYR C 1 135 ? 49.865 20.173 351.040 1.00 31.72 239 TYR C O 1
ATOM 3531 N N . SER C 1 136 ? 51.758 21.282 350.496 1.00 31.89 240 SER C N 1
ATOM 3532 C CA . SER C 1 136 ? 52.597 20.092 350.484 1.00 34.45 240 SER C CA 1
ATOM 3533 C C . SER C 1 136 ? 52.721 19.535 351.895 1.00 35.60 240 SER C C 1
ATOM 3534 O O . SER C 1 136 ? 52.380 20.209 352.890 1.00 37.95 240 SER C O 1
ATOM 3537 N N . GLY C 1 137 ? 53.235 18.318 351.986 1.00 34.79 241 GLY C N 1
ATOM 3538 C CA . GLY C 1 137 ? 53.321 17.663 353.276 1.00 36.43 241 GLY C CA 1
ATOM 3539 C C . GLY C 1 137 ? 54.188 16.440 353.298 1.00 36.42 241 GLY C C 1
ATOM 3540 O O . GLY C 1 137 ? 55.145 16.321 352.529 1.00 34.96 241 GLY C O 1
ATOM 3541 N N . ASN C 1 138 ? 53.854 15.544 354.218 1.00 40.31 242 ASN C N 1
ATOM 3542 C CA . ASN C 1 138 ? 54.533 14.260 354.333 1.00 45.76 242 ASN C CA 1
ATOM 3543 C C . ASN C 1 138 ? 53.581 13.089 354.636 1.00 46.46 242 ASN C C 1
ATOM 3544 O O . ASN C 1 138 ? 54.048 12.005 355.001 1.00 45.31 242 ASN C O 1
ATOM 3549 N N . THR C 1 139 ? 52.265 13.282 354.433 1.00 46.17 243 THR C N 1
ATOM 3550 C CA . THR C 1 139 ? 51.260 12.221 354.663 1.00 43.80 243 THR C CA 1
ATOM 3551 C C . THR C 1 139 ? 51.581 11.013 353.767 1.00 43.44 243 THR C C 1
ATOM 3552 O O . THR C 1 139 ? 52.341 11.133 352.801 1.00 42.47 243 THR C O 1
ATOM 3556 N N . GLY C 1 140 ? 51.044 9.845 354.110 1.00 42.53 244 GLY C N 1
ATOM 3557 C CA . GLY C 1 140 ? 51.322 8.615 353.363 1.00 41.14 244 GLY C CA 1
ATOM 3558 C C . GLY C 1 140 ? 52.732 8.119 353.563 1.00 42.46 244 GLY C C 1
ATOM 3559 O O . GLY C 1 140 ? 53.400 8.539 354.495 1.00 44.12 244 GLY C O 1
ATOM 3560 N N . MET C 1 141 ? 53.187 7.235 352.679 1.00 46.98 245 MET C N 1
ATOM 3561 C CA . MET C 1 141 ? 54.511 6.620 352.798 1.00 55.88 245 MET C CA 1
ATOM 3562 C C . MET C 1 141 ? 55.629 7.404 352.083 1.00 56.62 245 MET C C 1
ATOM 3563 O O . MET C 1 141 ? 56.037 7.049 350.972 1.00 57.75 245 MET C O 1
ATOM 3568 N N . SER C 1 142 ? 56.122 8.459 352.737 1.00 58.06 246 SER C N 1
ATOM 3569 C CA . SER C 1 142 ? 57.352 9.163 352.304 1.00 59.01 246 SER C CA 1
ATOM 3570 C C . SER C 1 142 ? 58.419 9.216 353.401 1.00 59.88 246 SER C C 1
ATOM 3571 O O . SER C 1 142 ? 58.125 9.004 354.582 1.00 54.17 246 SER C O 1
ATOM 3574 N N . THR C 1 143 ? 59.651 9.521 352.980 1.00 60.36 247 THR C N 1
ATOM 3575 C CA . THR C 1 143 ? 60.811 9.628 353.873 1.00 58.26 247 THR C CA 1
ATOM 3576 C C . THR C 1 143 ? 61.159 11.080 354.240 1.00 61.28 247 THR C C 1
ATOM 3577 O O . THR C 1 143 ? 62.172 11.322 354.904 1.00 68.43 247 THR C O 1
ATOM 3581 N N . GLY C 1 144 ? 60.341 12.041 353.810 1.00 60.02 248 GLY C N 1
ATOM 3582 C CA . GLY C 1 144 ? 60.578 13.448 354.136 1.00 59.80 248 GLY C CA 1
ATOM 3583 C C . GLY C 1 144 ? 59.596 14.392 353.445 1.00 57.91 248 GLY C C 1
ATOM 3584 O O . GLY C 1 144 ? 59.026 14.029 352.414 1.00 58.43 248 GLY C O 1
ATOM 3585 N N . PRO C 1 145 ? 59.378 15.598 354.015 1.00 53.90 249 PRO C N 1
ATOM 3586 C CA . PRO C 1 145 ? 58.513 16.617 353.405 1.00 52.84 249 PRO C CA 1
ATOM 3587 C C . PRO C 1 145 ? 58.761 16.827 351.906 1.00 51.47 249 PRO C C 1
ATOM 3588 O O . PRO C 1 145 ? 59.833 17.296 351.525 1.00 48.37 249 PRO C O 1
ATOM 3592 N N . HIS C 1 146 ? 57.795 16.431 351.070 1.00 50.19 250 HIS C N 1
ATOM 3593 C CA . HIS C 1 146 ? 57.903 16.607 349.613 1.00 47.22 250 HIS C CA 1
ATOM 3594 C C . HIS C 1 146 ? 56.573 16.487 348.856 1.00 43.70 250 HIS C C 1
ATOM 3595 O O . HIS C 1 146 ? 55.540 16.055 349.412 1.00 40.12 250 HIS C O 1
ATOM 3602 N N . LEU C 1 147 ? 56.619 16.897 347.586 1.00 41.31 251 LEU C N 1
ATOM 3603 C CA . LEU C 1 147 ? 55.527 16.667 346.632 1.00 37.85 251 LEU C CA 1
ATOM 3604 C C . LEU C 1 147 ? 55.906 15.565 345.657 1.00 35.52 251 LEU C C 1
ATOM 3605 O O . LEU C 1 147 ? 56.920 15.662 344.958 1.00 32.95 251 LEU C O 1
ATOM 3610 N N . HIS C 1 148 ? 55.093 14.511 345.631 1.00 34.96 252 HIS C N 1
ATOM 3611 C CA . HIS C 1 148 ? 55.094 13.546 344.519 1.00 33.85 252 HIS C CA 1
ATOM 3612 C C . HIS C 1 148 ? 54.136 14.046 343.413 1.00 30.17 252 HIS C C 1
ATOM 3613 O O . HIS C 1 148 ? 52.946 14.241 343.643 1.00 26.16 252 HIS C O 1
ATOM 3620 N N . TYR C 1 149 ? 54.702 14.280 342.233 1.00 29.58 253 TYR C N 1
ATOM 3621 C CA . TYR C 1 149 ? 53.999 14.813 341.069 1.00 28.15 253 TYR C CA 1
ATOM 3622 C C . TYR C 1 149 ? 54.060 13.752 339.987 1.00 28.57 253 TYR C C 1
ATOM 3623 O O . TYR C 1 149 ? 55.161 13.262 339.686 1.00 28.30 253 TYR C O 1
ATOM 3632 N N . GLU C 1 150 ? 52.895 13.370 339.439 1.00 27.27 254 GLU C N 1
ATOM 3633 C CA . GLU C 1 150 ? 52.831 12.545 338.209 1.00 27.72 254 GLU C CA 1
ATOM 3634 C C . GLU C 1 150 ? 52.085 13.266 337.082 1.00 25.99 254 GLU C C 1
ATOM 3635 O O . GLU C 1 150 ? 51.161 14.049 337.326 1.00 22.01 254 GLU C O 1
ATOM 3641 N N . VAL C 1 151 ? 52.505 12.972 335.854 1.00 25.56 255 VAL C N 1
ATOM 3642 C CA . VAL C 1 151 ? 51.788 13.335 334.642 1.00 26.20 255 VAL C CA 1
ATOM 3643 C C . VAL C 1 151 ? 51.454 12.005 333.996 1.00 27.88 255 VAL C C 1
ATOM 3644 O O . VAL C 1 151 ? 52.327 11.142 333.847 1.00 28.14 255 VAL C O 1
ATOM 3648 N N . ARG C 1 152 ? 50.187 11.837 333.637 1.00 30.43 256 ARG C N 1
ATOM 3649 C CA . ARG C 1 152 ? 49.725 10.627 332.966 1.00 30.22 256 ARG C CA 1
ATOM 3650 C C . ARG C 1 152 ? 49.077 10.980 331.655 1.00 29.10 256 ARG C C 1
ATOM 3651 O O . ARG C 1 152 ? 48.453 12.039 331.510 1.00 25.52 256 ARG C O 1
ATOM 3659 N N . PHE C 1 153 ? 49.267 10.088 330.695 1.00 29.75 257 PHE C N 1
ATOM 3660 C CA . PHE C 1 153 ? 48.555 10.125 329.442 1.00 29.20 257 PHE C CA 1
ATOM 3661 C C . PHE C 1 153 ? 47.722 8.861 329.414 1.00 28.71 257 PHE C C 1
ATOM 3662 O O . PHE C 1 153 ? 48.258 7.761 329.369 1.00 26.96 257 PHE C O 1
ATOM 3670 N N . LEU C 1 154 ? 46.407 9.032 329.468 1.00 31.78 258 LEU C N 1
ATOM 3671 C CA . LEU C 1 154 ? 45.471 7.919 329.623 1.00 34.93 258 LEU C CA 1
ATOM 3672 C C . LEU C 1 154 ? 45.969 6.876 330.622 1.00 37.76 258 LEU C C 1
ATOM 3673 O O . LEU C 1 154 ? 46.322 5.745 330.262 1.00 41.27 258 LEU C O 1
ATOM 3678 N N . ASP C 1 155 ? 46.061 7.304 331.875 1.00 40.37 259 ASP C N 1
ATOM 3679 C CA . ASP C 1 155 ? 46.478 6.428 332.985 1.00 45.13 259 ASP C CA 1
ATOM 3680 C C . ASP C 1 155 ? 47.894 5.820 332.874 1.00 43.66 259 ASP C C 1
ATOM 3681 O O . ASP C 1 155 ? 48.297 5.085 333.773 1.00 43.34 259 ASP C O 1
ATOM 3686 N N . GLN C 1 156 ? 48.643 6.139 331.811 1.00 41.55 260 GLN C N 1
ATOM 3687 C CA . GLN C 1 156 ? 49.997 5.654 331.639 1.00 43.11 260 GLN C CA 1
ATOM 3688 C C . GLN C 1 156 ? 50.973 6.744 332.130 1.00 41.34 260 GLN C C 1
ATOM 3689 O O . GLN C 1 156 ? 51.040 7.838 331.551 1.00 36.48 260 GLN C O 1
ATOM 3695 N N . PRO C 1 157 ? 51.717 6.464 333.216 1.00 40.54 261 PRO C N 1
ATOM 3696 C CA . PRO C 1 157 ? 52.644 7.485 333.719 1.00 38.28 261 PRO C CA 1
ATOM 3697 C C . PRO C 1 157 ? 53.728 7.819 332.718 1.00 35.92 261 PRO C C 1
ATOM 3698 O O . PRO C 1 157 ? 54.240 6.934 332.060 1.00 36.65 261 PRO C O 1
ATOM 3702 N N . ILE C 1 158 ? 54.036 9.099 332.586 1.00 35.24 262 ILE C N 1
ATOM 3703 C CA . ILE C 1 158 ? 55.131 9.565 331.728 1.00 35.56 262 ILE C CA 1
ATOM 3704 C C . ILE C 1 158 ? 56.012 10.509 332.542 1.00 34.48 262 ILE C C 1
ATOM 3705 O O . ILE C 1 158 ? 55.660 10.859 333.660 1.00 30.37 262 ILE C O 1
ATOM 3710 N N . ASN C 1 159 ? 57.165 10.882 331.998 1.00 34.20 263 ASN C N 1
ATOM 3711 C CA . ASN C 1 159 ? 58.170 11.623 332.753 1.00 33.54 263 ASN C CA 1
ATOM 3712 C C . ASN C 1 159 ? 57.701 13.044 333.054 1.00 31.74 263 ASN C C 1
ATOM 3713 O O . ASN C 1 159 ? 57.551 13.827 332.134 1.00 30.79 263 ASN C O 1
ATOM 3718 N N . PRO C 1 160 ? 57.474 13.386 334.341 1.00 32.20 264 PRO C N 1
ATOM 3719 C CA . PRO C 1 160 ? 57.103 14.777 334.640 1.00 33.84 264 PRO C CA 1
ATOM 3720 C C . PRO C 1 160 ? 58.171 15.817 334.304 1.00 34.79 264 PRO C C 1
ATOM 3721 O O . PRO C 1 160 ? 57.815 16.972 334.019 1.00 32.73 264 PRO C O 1
ATOM 3725 N N . MET C 1 161 ? 59.445 15.407 334.279 1.00 36.29 265 MET C N 1
ATOM 3726 C CA . MET C 1 161 ? 60.558 16.319 333.972 1.00 38.33 265 MET C CA 1
ATOM 3727 C C . MET C 1 161 ? 60.422 17.030 332.627 1.00 37.15 265 MET C C 1
ATOM 3728 O O . MET C 1 161 ? 60.712 18.231 332.526 1.00 37.59 265 MET C O 1
ATOM 3733 N N . SER C 1 162 ? 59.996 16.291 331.602 1.00 34.37 266 SER C N 1
ATOM 3734 C CA . SER C 1 162 ? 59.691 16.890 330.278 1.00 33.81 266 SER C CA 1
ATOM 3735 C C . SER C 1 162 ? 58.641 17.999 330.356 1.00 30.07 266 SER C C 1
ATOM 3736 O O . SER C 1 162 ? 58.633 18.902 329.536 1.00 31.37 266 SER C O 1
ATOM 3739 N N . PHE C 1 163 ? 57.745 17.910 331.331 1.00 28.38 267 PHE C N 1
ATOM 3740 C CA . PHE C 1 163 ? 56.663 18.871 331.483 1.00 27.99 267 PHE C CA 1
ATOM 3741 C C . PHE C 1 163 ? 57.067 20.037 332.380 1.00 27.54 267 PHE C C 1
ATOM 3742 O O . PHE C 1 163 ? 56.783 21.185 332.038 1.00 25.27 267 PHE C O 1
ATOM 3750 N N . THR C 1 164 ? 57.769 19.757 333.477 1.00 28.22 268 THR C N 1
ATOM 3751 C CA . THR C 1 164 ? 58.227 20.830 334.384 1.00 30.34 268 THR C CA 1
ATOM 3752 C C . THR C 1 164 ? 59.211 21.787 333.717 1.00 31.38 268 THR C C 1
ATOM 3753 O O . THR C 1 164 ? 59.138 22.999 333.945 1.00 33.34 268 THR C O 1
ATOM 3757 N N . LYS C 1 165 ? 60.091 21.252 332.870 1.00 32.39 269 LYS C N 1
ATOM 3758 C CA . LYS C 1 165 ? 61.098 22.063 332.163 1.00 33.08 269 LYS C CA 1
ATOM 3759 C C . LYS C 1 165 ? 60.582 22.778 330.923 1.00 31.16 269 LYS C C 1
ATOM 3760 O O . LYS C 1 165 ? 61.293 23.579 330.315 1.00 30.96 269 LYS C O 1
ATOM 3766 N N . TRP C 1 166 ? 59.349 22.477 330.544 1.00 30.83 270 TRP C N 1
ATOM 3767 C CA . TRP C 1 166 ? 58.691 23.100 329.421 1.00 28.95 270 TRP C CA 1
ATOM 3768 C C . TRP C 1 166 ? 58.068 24.424 329.886 1.00 29.89 270 TRP C C 1
ATOM 3769 O O . TRP C 1 166 ? 57.299 24.457 330.835 1.00 28.61 270 TRP C O 1
ATOM 3780 N N . ASN C 1 167 ? 58.431 25.511 329.215 1.00 32.67 271 ASN C N 1
ATOM 3781 C CA . ASN C 1 167 ? 57.918 26.839 329.525 1.00 35.35 271 ASN C CA 1
ATOM 3782 C C . ASN C 1 167 ? 57.955 27.711 328.271 1.00 35.95 271 ASN C C 1
ATOM 3783 O O . ASN C 1 167 ? 58.343 27.239 327.208 1.00 34.53 271 ASN C O 1
ATOM 3788 N N . MET C 1 168 ? 57.508 28.952 328.391 1.00 40.59 272 MET C N 1
ATOM 3789 C CA . MET C 1 168 ? 57.406 29.872 327.244 1.00 46.73 272 MET C CA 1
ATOM 3790 C C . MET C 1 168 ? 58.718 30.096 326.478 1.00 48.16 272 MET C C 1
ATOM 3791 O O . MET C 1 168 ? 58.697 30.144 325.251 1.00 51.04 272 MET C O 1
ATOM 3796 N N . LYS C 1 169 ? 59.839 30.238 327.189 1.00 50.43 273 LYS C N 1
ATOM 3797 C CA . LYS C 1 169 ? 61.170 30.315 326.554 1.00 53.98 273 LYS C CA 1
ATOM 3798 C C . LYS C 1 169 ? 61.571 28.984 325.908 1.00 52.84 273 LYS C C 1
ATOM 3799 O O . LYS C 1 169 ? 61.948 28.955 324.739 1.00 55.25 273 LYS C O 1
ATOM 3805 N N . ASP C 1 170 ? 61.504 27.895 326.677 1.00 50.46 274 ASP C N 1
ATOM 3806 C CA . ASP C 1 170 ? 61.928 26.562 326.210 1.00 50.03 274 ASP C CA 1
ATOM 3807 C C . ASP C 1 170 ? 60.746 25.773 325.642 1.00 43.28 274 ASP C C 1
ATOM 3808 O O . ASP C 1 170 ? 60.471 24.642 326.064 1.00 38.97 274 ASP C O 1
ATOM 3813 N N . PHE C 1 171 ? 60.086 26.365 324.651 1.00 38.66 275 PHE C N 1
ATOM 3814 C CA . PHE C 1 171 ? 58.815 25.852 324.160 1.00 37.92 275 PHE C CA 1
ATOM 3815 C C . PHE C 1 171 ? 58.884 24.528 323.391 1.00 39.21 275 PHE C C 1
ATOM 3816 O O . PHE C 1 171 ? 57.915 23.769 323.418 1.00 37.68 275 PHE C O 1
ATOM 3824 N N . GLU C 1 172 ? 59.996 24.264 322.700 1.00 40.70 276 GLU C N 1
ATOM 3825 C CA . GLU C 1 172 ? 60.191 22.979 321.993 1.00 42.49 276 GLU C CA 1
ATOM 3826 C C . GLU C 1 172 ? 60.639 21.846 322.907 1.00 38.98 276 GLU C C 1
ATOM 3827 O O . GLU C 1 172 ? 60.611 20.701 322.497 1.00 39.93 276 GLU C O 1
ATOM 3833 N N . GLU C 1 173 ? 61.019 22.138 324.143 1.00 37.67 277 GLU C N 1
ATOM 3834 C CA . GLU C 1 173 ? 61.546 21.095 325.011 1.00 37.09 277 GLU C CA 1
ATOM 3835 C C . GLU C 1 173 ? 60.647 19.840 325.139 1.00 37.61 277 GLU C C 1
ATOM 3836 O O . GLU C 1 173 ? 61.170 18.743 325.167 1.00 38.76 277 GLU C O 1
ATOM 3842 N N . VAL C 1 174 ? 59.324 19.988 325.227 1.00 36.29 278 VAL C N 1
ATOM 3843 C CA . VAL C 1 174 ? 58.449 18.824 325.468 1.00 35.79 278 VAL C CA 1
ATOM 3844 C C . VAL C 1 174 ? 58.242 17.953 324.205 1.00 37.54 278 VAL C C 1
ATOM 3845 O O . VAL C 1 174 ? 58.208 16.725 324.310 1.00 34.60 278 VAL C O 1
ATOM 3849 N N . PHE C 1 175 ? 58.133 18.608 323.041 1.00 40.56 279 PHE C N 1
ATOM 3850 C CA . PHE C 1 175 ? 58.029 17.961 321.716 1.00 41.89 279 PHE C CA 1
ATOM 3851 C C . PHE C 1 175 ? 59.331 17.261 321.341 1.00 45.64 279 PHE C C 1
ATOM 3852 O O . PHE C 1 175 ? 59.342 16.325 320.548 1.00 44.79 279 PHE C O 1
ATOM 3860 N N . ASN C 1 176 ? 60.422 17.774 321.894 1.00 48.95 280 ASN C N 1
ATOM 3861 C CA . ASN C 1 176 ? 61.772 17.264 321.716 1.00 49.80 280 ASN C CA 1
ATOM 3862 C C . ASN C 1 176 ? 62.016 16.026 322.581 1.00 45.81 280 ASN C C 1
ATOM 3863 O O . ASN C 1 176 ? 62.556 15.030 322.103 1.00 47.14 280 ASN C O 1
ATOM 3868 N N . LYS C 1 177 ? 61.614 16.098 323.851 1.00 40.69 281 LYS C N 1
ATOM 3869 C CA . LYS C 1 177 ? 61.966 15.100 324.872 1.00 40.25 281 LYS C CA 1
ATOM 3870 C C . LYS C 1 177 ? 60.875 14.076 325.191 1.00 38.22 281 LYS C C 1
ATOM 3871 O O . LYS C 1 177 ? 61.157 13.046 325.798 1.00 36.01 281 LYS C O 1
ATOM 3877 N N . GLU C 1 178 ? 59.628 14.381 324.860 1.00 37.50 282 GLU C N 1
ATOM 3878 C CA . GLU C 1 178 ? 58.535 13.476 325.153 1.00 40.28 282 GLU C CA 1
ATOM 3879 C C . GLU C 1 178 ? 57.906 12.969 323.846 1.00 36.83 282 GLU C C 1
ATOM 3880 O O . GLU C 1 178 ? 56.765 13.276 323.522 1.00 38.06 282 GLU C O 1
ATOM 3886 N N . ARG C 1 179 ? 58.671 12.149 323.131 1.00 35.34 283 ARG C N 1
ATOM 3887 C CA . ARG C 1 179 ? 58.350 11.732 321.772 1.00 35.28 283 ARG C CA 1
ATOM 3888 C C . ARG C 1 179 ? 57.318 10.603 321.713 1.00 31.51 283 ARG C C 1
ATOM 3889 O O . ARG C 1 179 ? 56.864 10.274 320.629 1.00 30.79 283 ARG C O 1
ATOM 3897 N N . SER C 1 180 ? 56.944 10.023 322.855 1.00 29.43 284 SER C N 1
ATOM 3898 C CA . SER C 1 180 ? 55.848 9.048 322.919 1.00 28.96 284 SER C CA 1
ATOM 3899 C C . SER C 1 180 ? 54.452 9.624 322.690 1.00 28.46 284 SER C C 1
ATOM 3900 O O . SER C 1 180 ? 53.550 8.865 322.376 1.00 31.55 284 SER C O 1
ATOM 3903 N N . ILE C 1 181 ? 54.269 10.939 322.794 1.00 26.93 285 ILE C N 1
ATOM 3904 C CA . ILE C 1 181 ? 52.965 11.574 322.573 1.00 26.83 285 ILE C CA 1
ATOM 3905 C C . ILE C 1 181 ? 52.899 12.107 321.135 1.00 26.86 285 ILE C C 1
ATOM 3906 O O . ILE C 1 181 ? 53.847 12.724 320.672 1.00 28.58 285 ILE C O 1
ATOM 3911 N N . ARG C 1 182 ? 51.766 11.935 320.463 1.00 24.95 286 ARG C N 1
ATOM 3912 C CA . ARG C 1 182 ? 51.610 12.382 319.072 1.00 25.20 286 ARG C CA 1
ATOM 3913 C C . ARG C 1 182 ? 51.312 13.876 318.995 1.00 26.26 286 ARG C C 1
ATOM 3914 O O . ARG C 1 182 ? 50.162 14.316 318.753 1.00 26.09 286 ARG C O 1
ATOM 3922 N N . TRP C 1 183 ? 52.376 14.651 319.193 1.00 27.16 287 TRP C N 1
ATOM 3923 C CA . TRP C 1 183 ? 52.285 16.096 319.361 1.00 29.65 287 TRP C CA 1
ATOM 3924 C C . TRP C 1 183 ? 51.765 16.829 318.147 1.00 32.73 287 TRP C C 1
ATOM 3925 O O . TRP C 1 183 ? 51.083 17.839 318.308 1.00 33.50 287 TRP C O 1
ATOM 3936 N N . GLN C 1 184 ? 52.099 16.316 316.956 1.00 36.26 288 GLN C N 1
ATOM 3937 C CA . GLN C 1 184 ? 51.666 16.867 315.660 1.00 36.78 288 GLN C CA 1
ATOM 3938 C C . GLN C 1 184 ? 50.161 17.011 315.599 1.00 34.98 288 GLN C C 1
ATOM 3939 O O . GLN C 1 184 ? 49.651 18.096 315.321 1.00 33.05 288 GLN C O 1
ATOM 3945 N N . SER C 1 185 ? 49.473 15.894 315.843 1.00 36.06 289 SER C N 1
ATOM 3946 C CA . SER C 1 185 ? 48.014 15.847 315.892 1.00 35.56 289 SER C CA 1
ATOM 3947 C C . SER C 1 185 ? 47.461 16.794 316.963 1.00 34.55 289 SER C C 1
ATOM 3948 O O . SER C 1 185 ? 46.513 17.561 316.706 1.00 33.67 289 SER C O 1
ATOM 3951 N N . LEU C 1 186 ? 48.045 16.712 318.160 1.00 30.02 290 LEU C N 1
ATOM 3952 C CA . LEU C 1 186 ? 47.510 17.429 319.298 1.00 29.11 290 LEU C CA 1
ATOM 3953 C C . LEU C 1 186 ? 47.604 18.934 319.104 1.00 29.53 290 LEU C C 1
ATOM 3954 O O . LEU C 1 186 ? 46.634 19.636 319.334 1.00 25.57 290 LEU C O 1
ATOM 3959 N N . ILE C 1 187 ? 48.764 19.421 318.661 1.00 32.21 291 ILE C N 1
ATOM 3960 C CA . ILE C 1 187 ? 48.950 20.860 318.482 1.00 33.84 291 ILE C CA 1
ATOM 3961 C C . ILE C 1 187 ? 48.031 21.376 317.360 1.00 33.58 291 ILE C C 1
ATOM 3962 O O . ILE C 1 187 ? 47.452 22.461 317.500 1.00 38.17 291 ILE C O 1
ATOM 3967 N N . THR C 1 188 ? 47.834 20.598 316.296 1.00 30.86 292 THR C N 1
ATOM 3968 C CA . THR C 1 188 ? 46.922 21.015 315.220 1.00 30.19 292 THR C CA 1
ATOM 3969 C C . THR C 1 188 ? 45.507 21.192 315.753 1.00 28.65 292 THR C C 1
ATOM 3970 O O . THR C 1 188 ? 44.870 22.199 315.466 1.00 28.63 292 THR C O 1
ATOM 3974 N N . ILE C 1 189 ? 45.023 20.213 316.523 1.00 26.86 293 ILE C N 1
ATOM 3975 C CA . ILE C 1 189 ? 43.661 20.256 317.101 1.00 24.37 293 ILE C CA 1
ATOM 3976 C C . ILE C 1 189 ? 43.515 21.460 318.007 1.00 23.19 293 ILE C C 1
ATOM 3977 O O . ILE C 1 189 ? 42.533 22.184 317.911 1.00 22.43 293 ILE C O 1
ATOM 3982 N N . ILE C 1 190 ? 44.511 21.673 318.857 1.00 22.59 294 ILE C N 1
ATOM 3983 C CA . ILE C 1 190 ? 44.527 22.804 319.762 1.00 24.36 294 ILE C CA 1
ATOM 3984 C C . ILE C 1 190 ? 44.533 24.126 318.979 1.00 26.95 294 ILE C C 1
ATOM 3985 O O . ILE C 1 190 ? 43.827 25.044 319.345 1.00 26.34 294 ILE C O 1
ATOM 3990 N N . ASN C 1 191 ? 45.297 24.212 317.892 1.00 31.07 295 ASN C N 1
ATOM 3991 C CA . ASN C 1 191 ? 45.274 25.416 317.045 1.00 34.71 295 ASN C CA 1
ATOM 3992 C C . ASN C 1 191 ? 43.916 25.743 316.440 1.00 35.78 295 ASN C C 1
ATOM 3993 O O . ASN C 1 191 ? 43.549 26.910 316.337 1.00 35.67 295 ASN C O 1
ATOM 3998 N N . ARG C 1 192 ? 43.168 24.719 316.060 1.00 37.23 296 ARG C N 1
ATOM 3999 C CA . ARG C 1 192 ? 41.828 24.927 315.533 1.00 37.45 296 ARG C CA 1
ATOM 4000 C C . ARG C 1 192 ? 40.824 25.366 316.604 1.00 36.92 296 ARG C C 1
ATOM 4001 O O . ARG C 1 192 ? 39.838 25.992 316.256 1.00 37.04 296 ARG C O 1
ATOM 4009 N N . LEU C 1 193 ? 41.068 25.048 317.877 1.00 38.40 297 LEU C N 1
ATOM 4010 C CA . LEU C 1 193 ? 40.271 25.608 318.990 1.00 40.89 297 LEU C CA 1
ATOM 4011 C C . LEU C 1 193 ? 40.325 27.128 319.057 1.00 46.01 297 LEU C C 1
ATOM 4012 O O . LEU C 1 193 ? 39.318 27.756 319.359 1.00 47.09 297 LEU C O 1
ATOM 4017 N N . MET C 1 194 ? 41.509 27.701 318.828 1.00 54.13 298 MET C N 1
ATOM 4018 C CA . MET C 1 194 ? 41.674 29.168 318.712 1.00 58.78 298 MET C CA 1
ATOM 4019 C C . MET C 1 194 ? 40.911 29.754 317.527 1.00 61.59 298 MET C C 1
ATOM 4020 O O . MET C 1 194 ? 40.189 30.733 317.684 1.00 68.55 298 MET C O 1
ATOM 4025 N N . GLN C 1 195 ? 41.080 29.165 316.347 1.00 63.54 299 GLN C N 1
ATOM 4026 C CA . GLN C 1 195 ? 40.247 29.511 315.193 1.00 67.69 299 GLN C CA 1
ATOM 4027 C C . GLN C 1 195 ? 38.842 28.930 315.352 1.00 66.61 299 GLN C C 1
ATOM 4028 O O . GLN C 1 195 ? 38.128 29.232 316.314 1.00 69.15 299 GLN C O 1
ATOM 4034 N N . ASN D 2 4 ? 26.759 36.401 332.482 1.00 62.82 123 ASN D N 1
ATOM 4035 C CA . ASN D 2 4 ? 26.658 36.890 331.069 1.00 60.12 123 ASN D CA 1
ATOM 4036 C C . ASN D 2 4 ? 27.947 36.554 330.297 1.00 57.01 123 ASN D C 1
ATOM 4037 O O . ASN D 2 4 ? 29.006 37.157 330.505 1.00 57.06 123 ASN D O 1
ATOM 4042 N N . LEU D 2 5 ? 27.844 35.570 329.411 1.00 50.88 124 LEU D N 1
ATOM 4043 C CA . LEU D 2 5 ? 29.010 34.960 328.796 1.00 46.23 124 LEU D CA 1
ATOM 4044 C C . LEU D 2 5 ? 29.321 35.588 327.446 1.00 44.14 124 LEU D C 1
ATOM 4045 O O . LEU D 2 5 ? 28.426 35.832 326.634 1.00 44.26 124 LEU D O 1
ATOM 4050 N N . ASN D 2 6 ? 30.601 35.853 327.218 1.00 41.97 125 ASN D N 1
ATOM 4051 C CA . ASN D 2 6 ? 31.068 36.329 325.915 1.00 39.94 125 ASN D CA 1
ATOM 4052 C C . ASN D 2 6 ? 31.094 35.196 324.887 1.00 38.30 125 ASN D C 1
ATOM 4053 O O . ASN D 2 6 ? 30.954 34.011 325.236 1.00 38.32 125 ASN D O 1
ATOM 4058 N N . LEU D 2 7 ? 31.278 35.577 323.628 1.00 36.78 126 LEU D N 1
ATOM 4059 C CA . LEU D 2 7 ? 31.219 34.646 322.514 1.00 36.70 126 LEU D CA 1
ATOM 4060 C C . LEU D 2 7 ? 32.436 33.720 322.439 1.00 34.89 126 LEU D C 1
ATOM 4061 O O . LEU D 2 7 ? 32.336 32.621 321.891 1.00 33.48 126 LEU D O 1
ATOM 4066 N N . ALA D 2 8 ? 33.569 34.151 322.982 1.00 32.19 127 ALA D N 1
ATOM 4067 C CA . ALA D 2 8 ? 34.748 33.283 323.049 1.00 33.11 127 ALA D CA 1
ATOM 4068 C C . ALA D 2 8 ? 34.519 32.108 324.037 1.00 31.07 127 ALA D C 1
ATOM 4069 O O . ALA D 2 8 ? 34.968 30.983 323.773 1.00 27.63 127 ALA D O 1
ATOM 4071 N N . GLN D 2 9 ? 33.810 32.378 325.138 1.00 28.06 128 GLN D N 1
ATOM 4072 C CA . GLN D 2 9 ? 33.448 31.348 326.109 1.00 29.25 128 GLN D CA 1
ATOM 4073 C C . GLN D 2 9 ? 32.511 30.312 325.497 1.00 30.16 128 GLN D C 1
ATOM 4074 O O . GLN D 2 9 ? 32.711 29.118 325.710 1.00 27.17 128 GLN D O 1
ATOM 4080 N N . LYS D 2 10 ? 31.502 30.785 324.752 1.00 30.19 129 LYS D N 1
ATOM 4081 C CA . LYS D 2 10 ? 30.526 29.921 324.105 1.00 31.36 129 LYS D CA 1
ATOM 4082 C C . LYS D 2 10 ? 31.154 28.985 323.079 1.00 30.72 129 LYS D C 1
ATOM 4083 O O . LYS D 2 10 ? 30.925 27.774 323.126 1.00 30.52 129 LYS D O 1
ATOM 4089 N N . HIS D 2 11 ? 31.941 29.558 322.174 1.00 31.07 130 HIS D N 1
ATOM 4090 C CA . HIS D 2 11 ? 32.672 28.822 321.151 1.00 32.52 130 HIS D CA 1
ATOM 4091 C C . HIS D 2 11 ? 33.538 27.730 321.779 1.00 29.38 130 HIS D C 1
ATOM 4092 O O . HIS D 2 11 ? 33.485 26.573 321.359 1.00 26.93 130 HIS D O 1
ATOM 4099 N N . LEU D 2 12 ? 34.305 28.099 322.804 1.00 26.22 131 LEU D N 1
ATOM 4100 C CA . LEU D 2 12 ? 35.232 27.181 323.441 1.00 25.85 131 LEU D CA 1
ATOM 4101 C C . LEU D 2 12 ? 34.519 26.024 324.119 1.00 25.20 131 LEU D C 1
ATOM 4102 O O . LEU D 2 12 ? 34.900 24.889 323.955 1.00 24.65 131 LEU D O 1
ATOM 4107 N N . ALA D 2 13 ? 33.468 26.321 324.868 1.00 24.88 132 ALA D N 1
ATOM 4108 C CA . ALA D 2 13 ? 32.666 25.301 325.493 1.00 24.83 132 ALA D CA 1
ATOM 4109 C C . ALA D 2 13 ? 32.066 24.321 324.459 1.00 25.61 132 ALA D C 1
ATOM 4110 O O . ALA D 2 13 ? 32.019 23.118 324.716 1.00 26.04 132 ALA D O 1
ATOM 4112 N N . LEU D 2 14 ? 31.640 24.834 323.297 1.00 25.30 133 LEU D N 1
ATOM 4113 C CA . LEU D 2 14 ? 31.012 24.011 322.251 1.00 23.84 133 LEU D CA 1
ATOM 4114 C C . LEU D 2 14 ? 32.009 23.216 321.392 1.00 25.14 133 LEU D C 1
ATOM 4115 O O . LEU D 2 14 ? 31.609 22.304 320.666 1.00 28.07 133 LEU D O 1
ATOM 4120 N N . MET D 2 15 ? 33.289 23.564 321.462 1.00 25.15 134 MET D N 1
ATOM 4121 C CA . MET D 2 15 ? 34.349 22.712 320.940 1.00 24.34 134 MET D CA 1
ATOM 4122 C C . MET D 2 15 ? 34.727 21.558 321.902 1.00 23.22 134 MET D C 1
ATOM 4123 O O . MET D 2 15 ? 35.144 20.486 321.448 1.00 23.86 134 MET D O 1
ATOM 4128 N N . LEU D 2 16 ? 34.621 21.791 323.206 1.00 20.15 135 LEU D N 1
ATOM 4129 C CA . LEU D 2 16 ? 35.205 20.907 324.198 1.00 20.59 135 LEU D CA 1
ATOM 4130 C C . LEU D 2 16 ? 34.225 20.015 324.966 1.00 19.28 135 LEU D C 1
ATOM 4131 O O . LEU D 2 16 ? 34.639 19.045 325.555 1.00 17.95 135 LEU D O 1
ATOM 4136 N N . ILE D 2 17 ? 32.948 20.362 324.971 1.00 18.18 136 ILE D N 1
ATOM 4137 C CA . ILE D 2 17 ? 31.958 19.649 325.742 1.00 19.00 136 ILE D CA 1
ATOM 4138 C C . ILE D 2 17 ? 30.953 19.150 324.699 1.00 18.88 136 ILE D C 1
ATOM 4139 O O . ILE D 2 17 ? 30.663 19.898 323.756 1.00 18.47 136 ILE D O 1
ATOM 4144 N N . PRO D 2 18 ? 30.453 17.896 324.844 1.00 18.02 137 PRO D N 1
ATOM 4145 C CA . PRO D 2 18 ? 29.485 17.290 323.931 1.00 19.16 137 PRO D CA 1
ATOM 4146 C C . PRO D 2 18 ? 28.320 18.205 323.617 1.00 19.26 137 PRO D C 1
ATOM 4147 O O . PRO D 2 18 ? 27.766 18.768 324.508 1.00 19.79 137 PRO D O 1
ATOM 4151 N N . ASN D 2 19 ? 27.966 18.363 322.356 1.00 20.88 138 ASN D N 1
ATOM 4152 C CA . ASN D 2 19 ? 26.786 19.153 322.007 1.00 19.46 138 ASN D CA 1
ATOM 4153 C C . ASN D 2 19 ? 26.326 18.854 320.616 1.00 20.43 138 ASN D C 1
ATOM 4154 O O . ASN D 2 19 ? 27.145 18.542 319.743 1.00 20.77 138 ASN D O 1
ATOM 4159 N N . GLY D 2 20 ? 25.024 19.012 320.402 1.00 21.19 139 GLY D N 1
ATOM 4160 C CA . GLY D 2 20 ? 24.430 18.789 319.105 1.00 21.59 139 GLY D CA 1
ATOM 4161 C C . GLY D 2 20 ? 24.201 17.323 318.797 1.00 22.67 139 GLY D C 1
ATOM 4162 O O . GLY D 2 20 ? 24.313 16.457 319.666 1.00 23.58 139 GLY D O 1
ATOM 4163 N N . MET D 2 21 ? 23.919 17.053 317.531 1.00 24.13 140 MET D N 1
ATOM 4164 C CA . MET D 2 21 ? 23.534 15.724 317.065 1.00 24.80 140 MET D CA 1
ATOM 4165 C C . MET D 2 21 ? 24.738 14.957 316.546 1.00 22.07 140 MET D C 1
ATOM 4166 O O . MET D 2 21 ? 25.393 15.417 315.629 1.00 21.80 140 MET D O 1
ATOM 4171 N N . PRO D 2 22 ? 25.031 13.771 317.113 1.00 21.06 141 PRO D N 1
ATOM 4172 C CA . PRO D 2 22 ? 26.145 12.983 316.555 1.00 21.25 141 PRO D CA 1
ATOM 4173 C C . PRO D 2 22 ? 25.739 12.158 315.329 1.00 21.81 141 PRO D C 1
ATOM 4174 O O . PRO D 2 22 ? 26.581 11.473 314.746 1.00 22.16 141 PRO D O 1
ATOM 4178 N N . ILE D 2 23 ? 24.465 12.232 314.946 1.00 22.86 142 ILE D N 1
ATOM 4179 C CA . ILE D 2 23 ? 23.929 11.523 313.794 1.00 22.61 142 ILE D CA 1
ATOM 4180 C C . ILE D 2 23 ? 22.991 12.507 313.080 1.00 23.09 142 ILE D C 1
ATOM 4181 O O . ILE D 2 23 ? 22.329 13.327 313.739 1.00 23.38 142 ILE D O 1
ATOM 4186 N N . LYS D 2 24 ? 22.983 12.490 311.751 1.00 23.63 143 LYS D N 1
ATOM 4187 C CA . LYS D 2 24 ? 22.188 13.445 310.967 1.00 25.22 143 LYS D CA 1
ATOM 4188 C C . LYS D 2 24 ? 20.835 12.898 310.466 1.00 24.00 143 LYS D C 1
ATOM 4189 O O . LYS D 2 24 ? 19.901 13.659 310.238 1.00 21.54 143 LYS D O 1
ATOM 4195 N N . THR D 2 25 ? 20.748 11.583 310.291 1.00 23.93 144 THR D N 1
ATOM 4196 C CA . THR D 2 25 ? 19.533 10.907 309.827 1.00 23.61 144 THR D CA 1
ATOM 4197 C C . THR D 2 25 ? 18.952 10.097 310.967 1.00 22.42 144 THR D C 1
ATOM 4198 O O . THR D 2 25 ? 19.573 9.144 311.420 1.00 22.83 144 THR D O 1
ATOM 4202 N N . TYR D 2 26 ? 17.768 10.479 311.417 1.00 21.71 145 TYR D N 1
ATOM 4203 C CA . TYR D 2 26 ? 17.055 9.792 312.487 1.00 20.97 145 TYR D CA 1
ATOM 4204 C C . TYR D 2 26 ? 15.596 10.244 312.495 1.00 19.31 145 TYR D C 1
ATOM 4205 O O . TYR D 2 26 ? 15.273 11.310 311.964 1.00 18.10 145 TYR D O 1
ATOM 4214 N N . SER D 2 27 ? 14.739 9.462 313.128 1.00 19.22 146 SER D N 1
ATOM 4215 C CA . SER D 2 27 ? 13.297 9.729 313.176 1.00 21.18 146 SER D CA 1
ATOM 4216 C C . SER D 2 27 ? 12.732 10.009 314.544 1.00 22.50 146 SER D C 1
ATOM 4217 O O . SER D 2 27 ? 11.710 10.695 314.669 1.00 24.55 146 SER D O 1
ATOM 4220 N N . ALA D 2 28 ? 13.349 9.423 315.560 1.00 24.38 147 ALA D N 1
ATOM 4221 C CA . ALA D 2 28 ? 12.964 9.618 316.946 1.00 25.08 147 ALA D CA 1
ATOM 4222 C C . ALA D 2 28 ? 14.208 9.684 317.821 1.00 26.30 147 ALA D C 1
ATOM 4223 O O . ALA D 2 28 ? 15.210 9.022 317.542 1.00 26.28 147 ALA D O 1
ATOM 4225 N N . ILE D 2 29 ? 14.123 10.513 318.854 1.00 26.33 148 ILE D N 1
ATOM 4226 C CA . ILE D 2 29 ? 15.040 10.523 319.965 1.00 26.69 148 ILE D CA 1
ATOM 4227 C C . ILE D 2 29 ? 14.269 10.107 321.212 1.00 27.40 148 ILE D C 1
ATOM 4228 O O . ILE D 2 29 ? 13.262 10.735 321.564 1.00 25.13 148 ILE D O 1
ATOM 4233 N N . LYS D 2 30 ? 14.731 9.068 321.899 1.00 27.47 149 LYS D N 1
ATOM 4234 C CA . LYS D 2 30 ? 14.027 8.669 323.105 1.00 29.67 149 LYS D CA 1
ATOM 4235 C C . LYS D 2 30 ? 14.891 8.072 324.212 1.00 27.86 149 LYS D C 1
ATOM 4236 O O . LYS D 2 30 ? 15.904 7.406 323.929 1.00 26.06 149 LYS D O 1
ATOM 4242 N N . PRO D 2 31 ? 14.484 8.316 325.481 1.00 25.41 150 PRO D N 1
ATOM 4243 C CA . PRO D 2 31 ? 15.213 7.774 326.626 1.00 24.86 150 PRO D CA 1
ATOM 4244 C C . PRO D 2 31 ? 15.308 6.247 326.591 1.00 23.48 150 PRO D C 1
ATOM 4245 O O . PRO D 2 31 ? 14.313 5.557 326.349 1.00 21.52 150 PRO D O 1
ATOM 4249 N N . THR D 2 32 ? 16.508 5.744 326.837 1.00 22.54 151 THR D N 1
ATOM 4250 C CA . THR D 2 32 ? 16.745 4.323 326.966 1.00 23.22 151 THR D CA 1
ATOM 4251 C C . THR D 2 32 ? 16.021 3.743 328.197 1.00 24.22 151 THR D C 1
ATOM 4252 O O . THR D 2 32 ? 15.716 2.567 328.212 1.00 22.57 151 THR D O 1
ATOM 4256 N N . LYS D 2 33 ? 15.749 4.572 329.208 1.00 27.74 152 LYS D N 1
ATOM 4257 C CA . LYS D 2 33 ? 14.734 4.272 330.267 1.00 31.74 152 LYS D CA 1
ATOM 4258 C C . LYS D 2 33 ? 13.525 3.484 329.759 1.00 31.08 152 LYS D C 1
ATOM 4259 O O . LYS D 2 33 ? 13.018 2.625 330.460 1.00 32.17 152 LYS D O 1
ATOM 4265 N N . GLU D 2 34 ? 13.044 3.846 328.567 1.00 31.45 153 GLU D N 1
ATOM 4266 C CA . GLU D 2 34 ? 11.802 3.315 327.998 1.00 32.78 153 GLU D CA 1
ATOM 4267 C C . GLU D 2 34 ? 11.870 1.919 327.387 1.00 31.42 153 GLU D C 1
ATOM 4268 O O . GLU D 2 34 ? 10.822 1.324 327.121 1.00 32.01 153 GLU D O 1
ATOM 4274 N N . ARG D 2 35 ? 13.077 1.391 327.178 1.00 28.56 154 ARG D N 1
ATOM 4275 C CA . ARG D 2 35 ? 13.237 0.011 326.711 1.00 26.94 154 ARG D CA 1
ATOM 4276 C C . ARG D 2 35 ? 14.092 -0.776 327.694 1.00 27.48 154 ARG D C 1
ATOM 4277 O O . ARG D 2 35 ? 14.615 -0.226 328.678 1.00 26.65 154 ARG D O 1
ATOM 4285 N N . ASN D 2 36 ? 14.206 -2.077 327.430 1.00 27.25 155 ASN D N 1
ATOM 4286 C CA . ASN D 2 36 ? 15.051 -2.934 328.219 1.00 27.45 155 ASN D CA 1
ATOM 4287 C C . ASN D 2 36 ? 16.472 -2.508 327.986 1.00 28.23 155 ASN D C 1
ATOM 4288 O O . ASN D 2 36 ? 16.938 -2.422 326.839 1.00 26.08 155 ASN D O 1
ATOM 4293 N N . HIS D 2 37 ? 17.152 -2.255 329.091 1.00 27.38 156 HIS D N 1
ATOM 4294 C CA . HIS D 2 37 ? 18.462 -1.676 329.066 1.00 29.06 156 HIS D CA 1
ATOM 4295 C C . HIS D 2 37 ? 19.417 -2.656 328.376 1.00 29.15 156 HIS D C 1
ATOM 4296 O O . HIS D 2 37 ? 19.278 -3.850 328.554 1.00 29.13 156 HIS D O 1
ATOM 4303 N N . PRO D 2 38 ? 20.351 -2.164 327.546 1.00 31.36 157 PRO D N 1
ATOM 4304 C CA . PRO D 2 38 ? 21.248 -3.097 326.826 1.00 32.17 157 PRO D CA 1
ATOM 4305 C C . PRO D 2 38 ? 22.008 -4.105 327.725 1.00 33.58 157 PRO D C 1
ATOM 4306 O O . PRO D 2 38 ? 22.154 -5.266 327.346 1.00 35.29 157 PRO D O 1
ATOM 4310 N N . ILE D 2 39 ? 22.464 -3.656 328.889 1.00 35.30 158 ILE D N 1
ATOM 4311 C CA . ILE D 2 39 ? 23.110 -4.521 329.911 1.00 39.38 158 ILE D CA 1
ATOM 4312 C C . ILE D 2 39 ? 22.129 -5.268 330.854 1.00 42.03 158 ILE D C 1
ATOM 4313 O O . ILE D 2 39 ? 22.021 -6.498 330.807 1.00 43.17 158 ILE D O 1
ATOM 4318 N N . LYS D 2 40 ? 21.400 -4.516 331.676 1.00 44.01 159 LYS D N 1
ATOM 4319 C CA . LYS D 2 40 ? 20.524 -5.054 332.743 1.00 43.04 159 LYS D CA 1
ATOM 4320 C C . LYS D 2 40 ? 19.250 -5.703 332.220 1.00 43.15 159 LYS D C 1
ATOM 4321 O O . LYS D 2 40 ? 18.577 -6.444 332.941 1.00 45.26 159 LYS D O 1
ATOM 4327 N N . LYS D 2 41 ? 18.889 -5.373 330.984 1.00 40.55 160 LYS D N 1
ATOM 4328 C CA . LYS D 2 41 ? 17.720 -5.930 330.318 1.00 41.52 160 LYS D CA 1
ATOM 4329 C C . LYS D 2 41 ? 16.381 -5.645 331.003 1.00 39.36 160 LYS D C 1
ATOM 4330 O O . LYS D 2 41 ? 15.420 -6.388 330.807 1.00 39.37 160 LYS D O 1
ATOM 4336 N N . ILE D 2 42 ? 16.301 -4.536 331.740 1.00 39.30 161 ILE D N 1
ATOM 4337 C CA . ILE D 2 42 ? 15.027 -4.069 332.331 1.00 38.70 161 ILE D CA 1
ATOM 4338 C C . ILE D 2 42 ? 14.755 -2.591 332.009 1.00 38.60 161 ILE D C 1
ATOM 4339 O O . ILE D 2 42 ? 15.687 -1.807 331.758 1.00 35.73 161 ILE D O 1
ATOM 4344 N N . LYS D 2 43 ? 13.475 -2.217 332.053 1.00 36.04 162 LYS D N 1
ATOM 4345 C CA . LYS D 2 43 ? 13.070 -0.839 331.867 1.00 36.78 162 LYS D CA 1
ATOM 4346 C C . LYS D 2 43 ? 13.384 -0.013 333.108 1.00 36.13 162 LYS D C 1
ATOM 4347 O O . LYS D 2 43 ? 13.751 -0.554 334.152 1.00 40.45 162 LYS D O 1
ATOM 4353 N N . GLY D 2 44 ? 13.298 1.301 332.971 1.00 33.94 163 GLY D N 1
ATOM 4354 C CA . GLY D 2 44 ? 13.460 2.214 334.101 1.00 33.51 163 GLY D CA 1
ATOM 4355 C C . GLY D 2 44 ? 14.854 2.694 334.463 1.00 35.05 163 GLY D C 1
ATOM 4356 O O . GLY D 2 44 ? 14.991 3.492 335.385 1.00 35.67 163 GLY D O 1
ATOM 4357 N N . VAL D 2 45 ? 15.891 2.256 333.738 1.00 37.38 164 VAL D N 1
ATOM 4358 C CA . VAL D 2 45 ? 17.280 2.620 334.070 1.00 37.52 164 VAL D CA 1
ATOM 4359 C C . VAL D 2 45 ? 17.662 3.912 333.332 1.00 38.50 164 VAL D C 1
ATOM 4360 O O . VAL D 2 45 ? 17.552 3.961 332.105 1.00 38.01 164 VAL D O 1
ATOM 4364 N N . GLU D 2 46 ? 18.099 4.948 334.060 1.00 37.67 165 GLU D N 1
ATOM 4365 C CA . GLU D 2 46 ? 18.503 6.215 333.425 1.00 40.20 165 GLU D CA 1
ATOM 4366 C C . GLU D 2 46 ? 19.821 5.971 332.716 1.00 36.46 165 GLU D C 1
ATOM 4367 O O . GLU D 2 46 ? 20.808 5.596 333.334 1.00 37.70 165 GLU D O 1
ATOM 4373 N N . SER D 2 47 ? 19.831 6.140 331.405 1.00 32.62 166 SER D N 1
ATOM 4374 C CA . SER D 2 47 ? 20.941 5.601 330.630 1.00 30.52 166 SER D CA 1
ATOM 4375 C C . SER D 2 47 ? 21.066 6.225 329.250 1.00 28.90 166 SER D C 1
ATOM 4376 O O . SER D 2 47 ? 21.392 5.550 328.285 1.00 29.22 166 SER D O 1
ATOM 4379 N N . GLY D 2 48 ? 20.850 7.522 329.165 1.00 24.91 167 GLY D N 1
ATOM 4380 C CA . GLY D 2 48 ? 21.010 8.201 327.913 1.00 24.64 167 GLY D CA 1
ATOM 4381 C C . GLY D 2 48 ? 19.822 7.977 327.011 1.00 23.47 167 GLY D C 1
ATOM 4382 O O . GLY D 2 48 ? 18.681 7.754 327.490 1.00 21.95 167 GLY D O 1
ATOM 4383 N N . ILE D 2 49 ? 20.105 8.039 325.710 1.00 21.08 168 ILE D N 1
ATOM 4384 C CA . ILE D 2 49 ? 19.083 8.062 324.691 1.00 21.68 168 ILE D CA 1
ATOM 4385 C C . ILE D 2 49 ? 19.408 7.175 323.496 1.00 20.55 168 ILE D C 1
ATOM 4386 O O . ILE D 2 49 ? 20.553 6.828 323.251 1.00 18.83 168 ILE D O 1
ATOM 4391 N N . ASP D 2 50 ? 18.357 6.869 322.746 1.00 20.06 169 ASP D N 1
ATOM 4392 C CA . ASP D 2 50 ? 18.447 6.158 321.494 1.00 20.59 169 ASP D CA 1
ATOM 4393 C C . ASP D 2 50 ? 17.888 7.001 320.377 1.00 19.61 169 ASP D C 1
ATOM 4394 O O . ASP D 2 50 ? 16.800 7.591 320.532 1.00 18.74 169 ASP D O 1
ATOM 4399 N N . PHE D 2 51 ? 18.658 7.077 319.289 1.00 18.05 170 PHE D N 1
ATOM 4400 C CA . PHE D 2 51 ? 18.211 7.623 318.015 1.00 18.14 170 PHE D CA 1
ATOM 4401 C C . PHE D 2 51 ? 17.774 6.460 317.171 1.00 18.43 170 PHE D C 1
ATOM 4402 O O . PHE D 2 51 ? 18.590 5.597 316.891 1.00 19.36 170 PHE D O 1
ATOM 4410 N N . ILE D 2 52 ? 16.530 6.461 316.709 1.00 19.32 171 ILE D N 1
ATOM 4411 C CA . ILE D 2 52 ? 16.072 5.487 315.705 1.00 21.07 171 ILE D CA 1
ATOM 4412 C C . ILE D 2 52 ? 16.576 5.948 314.325 1.00 21.74 171 ILE D C 1
ATOM 4413 O O . ILE D 2 52 ? 16.258 7.031 313.857 1.00 22.81 171 ILE D O 1
ATOM 4418 N N . ALA D 2 53 ? 17.392 5.114 313.702 1.00 21.65 172 ALA D N 1
ATOM 4419 C CA . ALA D 2 53 ? 18.141 5.488 312.521 1.00 21.78 172 ALA D CA 1
ATOM 4420 C C . ALA D 2 53 ? 18.512 4.215 311.776 1.00 21.02 172 ALA D C 1
ATOM 4421 O O . ALA D 2 53 ? 18.855 3.226 312.402 1.00 20.81 172 ALA D O 1
ATOM 4423 N N . PRO D 2 54 ? 18.432 4.237 310.442 1.00 20.45 173 PRO D N 1
ATOM 4424 C CA . PRO D 2 54 ? 18.693 3.020 309.692 1.00 21.60 173 PRO D CA 1
ATOM 4425 C C . PRO D 2 54 ? 20.169 2.606 309.728 1.00 20.91 173 PRO D C 1
ATOM 4426 O O . PRO D 2 54 ? 21.035 3.444 309.930 1.00 20.51 173 PRO D O 1
ATOM 4430 N N . LEU D 2 55 ? 20.412 1.315 309.529 1.00 22.32 174 LEU D N 1
ATOM 4431 C CA . LEU D 2 55 ? 21.758 0.713 309.482 1.00 23.39 174 LEU D CA 1
ATOM 4432 C C . LEU D 2 55 ? 22.689 1.572 308.646 1.00 21.50 174 LEU D C 1
ATOM 4433 O O . LEU D 2 55 ? 22.294 2.073 307.617 1.00 21.18 174 LEU D O 1
ATOM 4438 N N . ASN D 2 56 ? 23.927 1.735 309.089 1.00 20.64 175 ASN D N 1
ATOM 4439 C CA . ASN D 2 56 ? 24.970 2.426 308.307 1.00 20.98 175 ASN D CA 1
ATOM 4440 C C . ASN D 2 56 ? 24.778 3.926 308.077 1.00 19.86 175 ASN D C 1
ATOM 4441 O O . ASN D 2 56 ? 25.221 4.473 307.067 1.00 18.99 175 ASN D O 1
ATOM 4446 N N . THR D 2 57 ? 24.144 4.586 309.047 1.00 19.20 176 THR D N 1
ATOM 4447 C CA . THR D 2 57 ? 24.172 6.021 309.124 1.00 18.62 176 THR D CA 1
ATOM 4448 C C . THR D 2 57 ? 25.475 6.406 309.824 1.00 17.73 176 THR D C 1
ATOM 4449 O O . THR D 2 57 ? 25.762 5.874 310.900 1.00 16.58 176 THR D O 1
ATOM 4453 N N . PRO D 2 58 ? 26.268 7.312 309.214 1.00 17.58 177 PRO D N 1
ATOM 4454 C CA . PRO D 2 58 ? 27.491 7.802 309.843 1.00 17.04 177 PRO D CA 1
ATOM 4455 C C . PRO D 2 58 ? 27.284 8.560 311.166 1.00 17.27 177 PRO D C 1
ATOM 4456 O O . PRO D 2 58 ? 26.269 9.256 311.372 1.00 18.01 177 PRO D O 1
ATOM 4460 N N . VAL D 2 59 ? 28.257 8.387 312.049 1.00 16.34 178 VAL D N 1
ATOM 4461 C CA . VAL D 2 59 ? 28.224 8.852 313.429 1.00 16.31 178 VAL D CA 1
ATOM 4462 C C . VAL D 2 59 ? 29.474 9.683 313.649 1.00 16.27 178 VAL D C 1
ATOM 4463 O O . VAL D 2 59 ? 30.578 9.237 313.298 1.00 14.69 178 VAL D O 1
ATOM 4467 N N . TYR D 2 60 ? 29.275 10.845 314.277 1.00 16.50 179 TYR D N 1
ATOM 4468 C CA . TYR D 2 60 ? 30.274 11.879 314.424 1.00 17.32 179 TYR D CA 1
ATOM 4469 C C . TYR D 2 60 ? 30.476 12.199 315.894 1.00 16.89 179 TYR D C 1
ATOM 4470 O O . TYR D 2 60 ? 29.520 12.243 316.667 1.00 17.56 179 TYR D O 1
ATOM 4479 N N . ALA D 2 61 ? 31.736 12.396 316.268 1.00 16.67 180 ALA D N 1
ATOM 4480 C CA . ALA D 2 61 ? 32.144 12.934 317.571 1.00 16.39 180 ALA D CA 1
ATOM 4481 C C . ALA D 2 61 ? 31.436 14.253 317.947 1.00 16.69 180 ALA D C 1
ATOM 4482 O O . ALA D 2 61 ? 31.464 15.225 317.201 1.00 17.11 180 ALA D O 1
ATOM 4484 N N . SER D 2 62 ? 30.800 14.280 319.117 1.00 17.58 181 SER D N 1
ATOM 4485 C CA . SER D 2 62 ? 30.050 15.463 319.544 1.00 17.29 181 SER D CA 1
ATOM 4486 C C . SER D 2 62 ? 30.911 16.594 320.166 1.00 17.55 181 SER D C 1
ATOM 4487 O O . SER D 2 62 ? 30.411 17.705 320.393 1.00 16.97 181 SER D O 1
ATOM 4490 N N . ALA D 2 63 ? 32.197 16.311 320.404 1.00 17.27 182 ALA D N 1
ATOM 4491 C CA . ALA D 2 63 ? 33.179 17.308 320.775 1.00 16.90 182 ALA D CA 1
ATOM 4492 C C . ALA D 2 63 ? 34.615 16.759 320.630 1.00 17.46 182 ALA D C 1
ATOM 4493 O O . ALA D 2 63 ? 34.817 15.528 320.478 1.00 16.58 182 ALA D O 1
ATOM 4495 N N . ASP D 2 64 ? 35.611 17.662 320.676 1.00 17.08 183 ASP D N 1
ATOM 4496 C CA . ASP D 2 64 ? 37.035 17.256 320.704 1.00 16.98 183 ASP D CA 1
ATOM 4497 C C . ASP D 2 64 ? 37.310 16.313 321.897 1.00 16.90 183 ASP D C 1
ATOM 4498 O O . ASP D 2 64 ? 36.660 16.378 322.940 1.00 16.47 183 ASP D O 1
ATOM 4503 N N . GLY D 2 65 ? 38.285 15.435 321.739 1.00 16.69 184 GLY D N 1
ATOM 4504 C CA . GLY D 2 65 ? 38.609 14.511 322.788 1.00 15.79 184 GLY D CA 1
ATOM 4505 C C . GLY D 2 65 ? 39.686 13.520 322.423 1.00 15.67 184 GLY D C 1
ATOM 4506 O O . GLY D 2 65 ? 40.556 13.788 321.603 1.00 14.43 184 GLY D O 1
ATOM 4507 N N . ILE D 2 66 ? 39.619 12.380 323.095 1.00 15.64 185 ILE D N 1
ATOM 4508 C CA . ILE D 2 66 ? 40.516 11.271 322.862 1.00 16.49 185 ILE D CA 1
ATOM 4509 C C . ILE D 2 66 ? 39.714 10.004 323.138 1.00 16.70 185 ILE D C 1
ATOM 4510 O O . ILE D 2 66 ? 38.978 9.924 324.138 1.00 16.18 185 ILE D O 1
ATOM 4515 N N . VAL D 2 67 ? 39.823 9.045 322.218 1.00 17.01 186 VAL D N 1
ATOM 4516 C CA . VAL D 2 67 ? 39.163 7.755 322.322 1.00 17.28 186 VAL D CA 1
ATOM 4517 C C . VAL D 2 67 ? 39.855 6.969 323.421 1.00 18.26 186 VAL D C 1
ATOM 4518 O O . VAL D 2 67 ? 41.065 6.709 323.318 1.00 18.61 186 VAL D O 1
ATOM 4522 N N . ASP D 2 68 ? 39.134 6.524 324.438 1.00 19.28 187 ASP D N 1
ATOM 4523 C CA . ASP D 2 68 ? 39.796 5.633 325.393 1.00 22.72 187 ASP D CA 1
ATOM 4524 C C . ASP D 2 68 ? 39.322 4.197 325.397 1.00 22.59 187 ASP D C 1
ATOM 4525 O O . ASP D 2 68 ? 39.862 3.398 326.136 1.00 24.61 187 ASP D O 1
ATOM 4530 N N . PHE D 2 69 ? 38.348 3.852 324.568 1.00 22.84 188 PHE D N 1
ATOM 4531 C CA . PHE D 2 69 ? 37.698 2.548 324.676 1.00 23.46 188 PHE D CA 1
ATOM 4532 C C . PHE D 2 69 ? 36.880 2.253 323.423 1.00 21.82 188 PHE D C 1
ATOM 4533 O O . PHE D 2 69 ? 36.063 3.043 322.992 1.00 20.55 188 PHE D O 1
ATOM 4541 N N . VAL D 2 70 ? 37.167 1.117 322.812 1.00 22.79 189 VAL D N 1
ATOM 4542 C CA . VAL D 2 70 ? 36.442 0.649 321.646 1.00 23.70 189 VAL D CA 1
ATOM 4543 C C . VAL D 2 70 ? 36.069 -0.813 321.851 1.00 25.06 189 VAL D C 1
ATOM 4544 O O . VAL D 2 70 ? 36.848 -1.575 322.415 1.00 24.96 189 VAL D O 1
ATOM 4548 N N . LYS D 2 71 ? 34.864 -1.184 321.421 1.00 26.39 190 LYS D N 1
ATOM 4549 C CA . LYS D 2 71 ? 34.537 -2.579 321.182 1.00 27.13 190 LYS D CA 1
ATOM 4550 C C . LYS D 2 71 ? 34.213 -2.764 319.704 1.00 28.43 190 LYS D C 1
ATOM 4551 O O . LYS D 2 71 ? 33.480 -1.958 319.080 1.00 25.63 190 LYS D O 1
ATOM 4557 N N . THR D 2 72 ? 34.815 -3.812 319.155 1.00 28.34 191 THR D N 1
ATOM 4558 C CA . THR D 2 72 ? 34.497 -4.351 317.846 1.00 31.55 191 THR D CA 1
ATOM 4559 C C . THR D 2 72 ? 34.200 -5.865 318.039 1.00 31.73 191 THR D C 1
ATOM 4560 O O . THR D 2 72 ? 34.564 -6.472 319.079 1.00 34.19 191 THR D O 1
ATOM 4564 N N . ASN D 2 73 ? 33.525 -6.449 317.058 1.00 28.40 192 ASN D N 1
ATOM 4565 C CA . ASN D 2 73 ? 33.172 -7.870 317.033 1.00 29.59 192 ASN D CA 1
ATOM 4566 C C . ASN D 2 73 ? 32.505 -8.343 318.316 1.00 28.68 192 ASN D C 1
ATOM 4567 O O . ASN D 2 73 ? 32.835 -9.404 318.868 1.00 29.84 192 ASN D O 1
ATOM 4572 N N . SER D 2 74 ? 31.582 -7.528 318.800 1.00 27.18 193 SER D N 1
ATOM 4573 C CA . SER D 2 74 ? 30.808 -7.849 319.966 1.00 26.85 193 SER D CA 1
ATOM 4574 C C . SER D 2 74 ? 29.346 -7.793 319.607 1.00 26.80 193 SER D C 1
ATOM 4575 O O . SER D 2 74 ? 28.880 -6.760 319.140 1.00 30.46 193 SER D O 1
ATOM 4578 N N . ASN D 2 75 ? 28.618 -8.892 319.795 1.00 26.03 194 ASN D N 1
ATOM 4579 C CA . ASN D 2 75 ? 27.168 -8.843 319.646 1.00 26.41 194 ASN D CA 1
ATOM 4580 C C . ASN D 2 75 ? 26.441 -9.075 320.956 1.00 24.34 194 ASN D C 1
ATOM 4581 O O . ASN D 2 75 ? 25.443 -9.763 320.979 1.00 27.24 194 ASN D O 1
ATOM 4586 N N . VAL D 2 76 ? 26.920 -8.466 322.035 1.00 21.42 195 VAL D N 1
ATOM 4587 C CA . VAL D 2 76 ? 26.255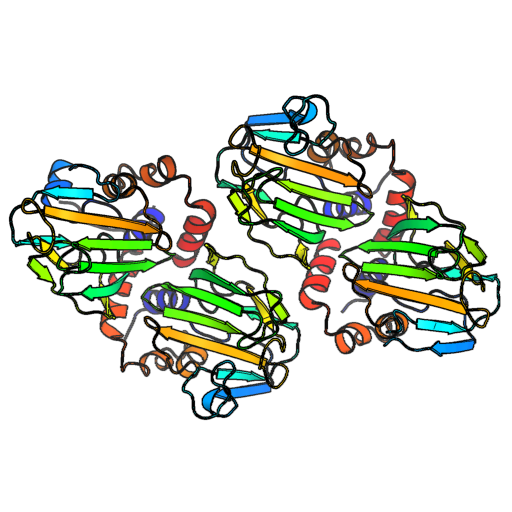 -8.523 323.323 1.00 21.34 195 VAL D CA 1
ATOM 4588 C C . VAL D 2 76 ? 26.317 -7.166 324.020 1.00 19.99 195 VAL D C 1
ATOM 4589 O O . VAL D 2 76 ? 27.239 -6.378 323.794 1.00 17.01 195 VAL D O 1
ATOM 4593 N N . GLY D 2 77 ? 25.344 -6.92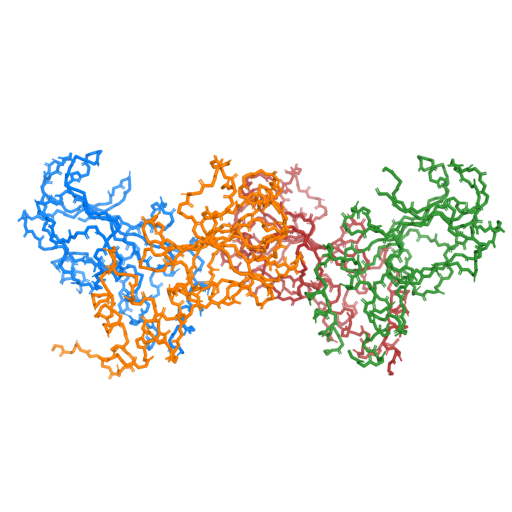9 324.894 1.00 18.30 196 GLY D N 1
ATOM 4594 C CA . GLY D 2 77 ? 25.232 -5.680 325.626 1.00 18.87 196 GLY D CA 1
ATOM 4595 C C . GLY D 2 77 ? 25.081 -4.465 324.698 1.00 18.86 196 GLY D C 1
ATOM 4596 O O . GLY D 2 77 ? 24.170 -4.390 323.867 1.00 17.76 196 GLY D O 1
ATOM 4597 N N . TYR D 2 78 ? 26.030 -3.553 324.842 1.00 18.50 197 TYR D N 1
ATOM 4598 C CA . TYR D 2 78 ? 26.165 -2.360 324.024 1.00 19.23 197 TYR D CA 1
ATOM 4599 C C . TYR D 2 78 ? 26.513 -2.619 322.594 1.00 16.84 197 TYR D C 1
ATOM 4600 O O . TYR D 2 78 ? 26.253 -1.777 321.741 1.00 15.97 197 TYR D O 1
ATOM 4609 N N . GLY D 2 79 ? 27.114 -3.769 322.318 1.00 16.00 198 GLY D N 1
ATOM 4610 C CA . GLY D 2 79 ? 27.544 -4.098 320.974 1.00 15.44 198 GLY D CA 1
ATOM 4611 C C . GLY D 2 79 ? 28.799 -3.327 320.664 1.00 15.10 198 GLY D C 1
ATOM 4612 O O . GLY D 2 79 ? 29.590 -3.034 321.550 1.00 15.29 198 GLY D O 1
ATOM 4613 N N . ASN D 2 80 ? 28.996 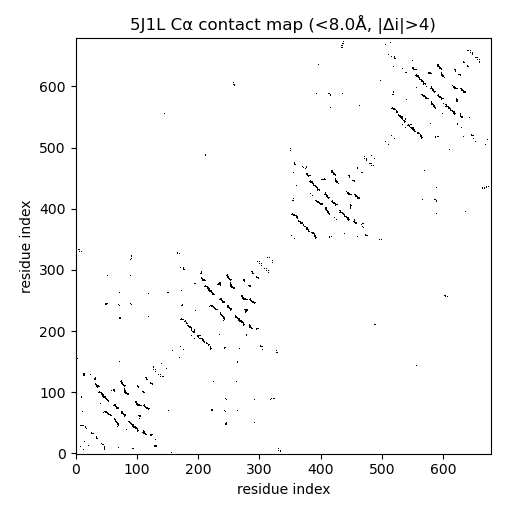-3.013 319.402 1.00 15.17 199 ASN D N 1
ATOM 4614 C CA . ASN D 2 80 ? 30.177 -2.272 319.008 1.00 15.13 199 ASN D CA 1
ATOM 4615 C C . ASN D 2 80 ? 30.011 -0.829 319.414 1.00 15.10 199 ASN D C 1
ATOM 4616 O O . ASN D 2 80 ? 28.901 -0.271 319.373 1.00 14.63 199 ASN D O 1
ATOM 4621 N N . LEU D 2 81 ? 31.102 -0.244 319.867 1.00 15.21 200 LEU D N 1
ATOM 4622 C CA . LEU D 2 81 ? 31.043 1.070 320.488 1.00 16.05 200 LEU D CA 1
ATOM 4623 C C . LEU D 2 81 ? 32.353 1.811 320.457 1.00 15.74 200 LEU D C 1
ATOM 4624 O O . LEU D 2 81 ? 33.405 1.230 320.208 1.00 14.99 200 LEU D O 1
ATOM 4629 N N . VAL D 2 82 ? 32.230 3.118 320.671 1.00 15.72 201 VAL D N 1
ATOM 4630 C CA . VAL D 2 82 ? 33.332 4.040 320.842 1.00 16.10 201 VAL D CA 1
ATOM 4631 C C . VAL D 2 82 ? 32.955 4.898 322.076 1.00 16.12 201 VAL D C 1
ATOM 4632 O O . VAL D 2 82 ? 31.798 5.347 322.190 1.00 14.73 201 VAL D O 1
ATOM 4636 N N . ARG D 2 83 ? 33.919 5.085 322.977 1.00 15.71 202 ARG D N 1
ATOM 4637 C CA . ARG D 2 83 ? 33.844 6.035 324.062 1.00 16.83 202 ARG D CA 1
ATOM 4638 C C . ARG D 2 83 ? 34.927 7.081 323.906 1.00 16.23 202 ARG D C 1
ATOM 4639 O O . ARG D 2 83 ? 36.082 6.749 323.730 1.00 15.57 202 ARG D O 1
ATOM 4647 N N . ILE D 2 84 ? 34.545 8.345 324.024 1.00 16.22 203 ILE D N 1
ATOM 4648 C CA . ILE D 2 84 ? 35.460 9.448 323.898 1.00 16.57 203 ILE D CA 1
ATOM 4649 C C . ILE D 2 84 ? 35.534 10.209 325.214 1.00 17.97 203 ILE D C 1
ATOM 4650 O O . ILE D 2 84 ? 34.503 10.532 325.827 1.00 16.76 203 ILE D O 1
ATOM 4655 N N . GLU D 2 85 ? 36.759 10.503 325.641 1.00 19.08 204 GLU D N 1
ATOM 4656 C CA . GLU D 2 85 ? 36.962 11.324 326.828 1.00 21.02 204 GLU D CA 1
ATOM 4657 C C . GLU D 2 85 ? 37.147 12.734 326.340 1.00 19.52 204 GLU D C 1
ATOM 4658 O O . GLU D 2 85 ? 37.955 12.987 325.461 1.00 18.92 204 GLU D O 1
ATOM 4664 N N . HIS D 2 86 ? 36.345 13.642 326.886 1.00 19.62 205 HIS D N 1
ATOM 4665 C CA . HIS D 2 86 ? 36.444 15.073 326.590 1.00 19.48 205 HIS D CA 1
ATOM 4666 C C . HIS D 2 86 ? 37.073 15.836 327.771 1.00 19.63 205 HIS D C 1
ATOM 4667 O O . HIS D 2 86 ? 37.303 15.276 328.857 1.00 19.45 205 HIS D O 1
ATOM 4674 N N . ALA D 2 87 ? 37.303 17.123 327.563 1.00 20.06 206 ALA D N 1
ATOM 4675 C CA . ALA D 2 87 ? 37.765 17.999 328.629 1.00 21.45 206 ALA D CA 1
ATOM 4676 C C . ALA D 2 87 ? 36.726 18.136 329.740 1.00 22.62 206 ALA D C 1
ATOM 4677 O O . ALA D 2 87 ? 35.516 17.896 329.545 1.00 22.62 206 ALA D O 1
ATOM 4679 N N . PHE D 2 88 ? 37.241 18.507 330.910 1.00 23.14 207 PHE D N 1
ATOM 4680 C CA . PHE D 2 88 ? 36.448 18.846 332.095 1.00 24.66 207 PHE D CA 1
ATOM 4681 C C . PHE D 2 88 ? 35.613 17.714 332.655 1.00 23.31 207 PHE D C 1
ATOM 4682 O O . PHE D 2 88 ? 34.593 17.944 333.299 1.00 22.10 207 PHE D O 1
ATOM 4690 N N . GLY D 2 89 ? 36.103 16.494 332.452 1.00 22.23 208 GLY D N 1
ATOM 4691 C CA . GLY D 2 89 ? 35.470 15.313 332.973 1.00 21.77 208 GLY D CA 1
ATOM 4692 C C . GLY D 2 89 ? 34.301 14.806 332.157 1.00 21.14 208 GLY D C 1
ATOM 4693 O O . GLY D 2 89 ? 3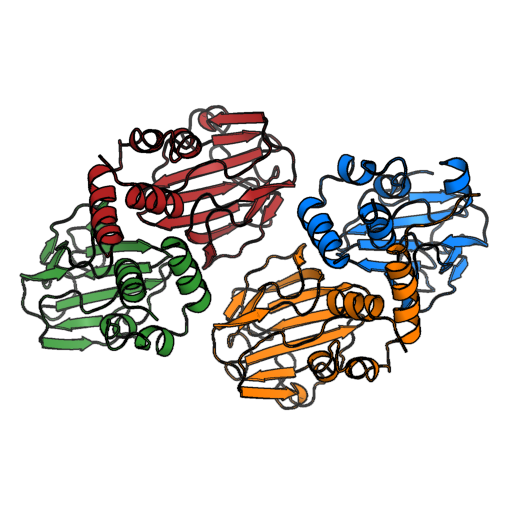3.664 13.849 332.568 1.00 22.76 208 GLY D O 1
ATOM 4694 N N . PHE D 2 90 ? 34.011 15.404 331.005 1.00 19.83 209 PHE D N 1
ATOM 4695 C CA . PHE D 2 90 ? 32.917 14.905 330.168 1.00 18.97 209 PHE D CA 1
ATOM 4696 C C . PHE D 2 90 ? 33.418 13.735 329.332 1.00 18.24 209 PHE D C 1
ATOM 4697 O O . PHE D 2 90 ? 34.584 13.687 328.977 1.00 17.88 209 PHE D O 1
ATOM 4705 N N . SER D 2 91 ? 32.538 12.767 329.119 1.00 18.29 210 SER D N 1
ATOM 4706 C CA . SER D 2 91 ? 32.707 11.715 328.145 1.00 18.24 210 SER D CA 1
ATOM 4707 C C . SER D 2 91 ? 31.400 11.490 327.401 1.00 17.02 210 SER D C 1
ATOM 4708 O O . SER D 2 91 ? 30.320 11.938 327.815 1.00 15.99 210 SER D O 1
ATOM 4711 N N . SER D 2 92 ? 31.532 10.863 326.247 1.00 16.42 211 SER D N 1
ATOM 4712 C CA . SER D 2 92 ? 30.393 10.480 325.422 1.00 15.64 211 SER D CA 1
ATOM 4713 C C . SER D 2 92 ? 30.643 9.076 324.911 1.00 15.25 211 SER D C 1
ATOM 4714 O O . SER D 2 92 ? 31.800 8.692 324.662 1.00 14.03 211 SER D O 1
ATOM 4717 N N . ILE D 2 93 ? 29.548 8.322 324.771 1.00 15.21 212 ILE D N 1
ATOM 4718 C CA . ILE D 2 93 ? 29.584 6.961 324.287 1.00 16.27 212 ILE D CA 1
ATOM 4719 C C . ILE D 2 93 ? 28.590 6.755 323.138 1.00 14.92 212 ILE D C 1
ATOM 4720 O O . ILE D 2 93 ? 27.549 7.384 323.091 1.00 15.80 212 ILE D O 1
ATOM 4725 N N . TYR D 2 94 ? 28.958 5.898 322.191 1.00 13.74 213 TYR D N 1
ATOM 4726 C CA . TYR D 2 94 ? 28.245 5.680 320.942 1.00 12.84 213 TYR D CA 1
ATOM 4727 C C . TYR D 2 94 ? 28.222 4.156 320.708 1.00 14.02 213 TYR D C 1
ATOM 4728 O O . TYR D 2 94 ? 29.289 3.529 320.545 1.00 13.34 213 TYR D O 1
ATOM 4737 N N . THR D 2 95 ? 27.019 3.571 320.665 1.00 14.30 214 THR D N 1
ATOM 4738 C CA . THR D 2 95 ? 26.825 2.126 320.910 1.00 14.63 214 THR D CA 1
ATOM 4739 C C . THR D 2 95 ? 25.865 1.534 319.869 1.00 14.00 214 THR D C 1
ATOM 4740 O O . THR D 2 95 ? 25.164 2.293 319.207 1.00 13.59 214 THR D O 1
ATOM 4744 N N . HIS D 2 96 ? 25.840 0.192 319.759 1.00 13.53 215 HIS D N 1
ATOM 4745 C CA . HIS D 2 96 ? 25.129 -0.603 318.716 1.00 13.67 215 HIS D CA 1
ATOM 4746 C C . HIS D 2 96 ? 25.660 -0.427 317.306 1.00 13.72 215 HIS D C 1
ATOM 4747 O O . HIS D 2 96 ? 24.971 -0.706 316.337 1.00 12.39 215 HIS D O 1
ATOM 4754 N N . LEU D 2 97 ? 26.927 -0.033 317.207 1.00 13.59 216 LEU D N 1
ATOM 4755 C CA . LEU D 2 97 ? 27.501 0.325 315.930 1.00 14.08 216 LEU D CA 1
ATOM 4756 C C . LEU D 2 97 ? 27.652 -0.884 315.038 1.00 15.16 216 LEU D C 1
ATOM 4757 O O . LEU D 2 97 ? 27.782 -2.009 315.520 1.00 14.94 216 LEU D O 1
ATOM 4762 N N . ASP D 2 98 ? 27.567 -0.651 313.735 1.00 16.58 217 ASP D N 1
ATOM 4763 C CA . ASP D 2 98 ? 27.852 -1.704 312.784 1.00 19.46 217 ASP D CA 1
ATOM 4764 C C . ASP D 2 98 ? 29.337 -1.706 312.401 1.00 17.89 217 ASP D C 1
ATOM 4765 O O . ASP D 2 98 ? 29.853 -2.731 312.032 1.00 18.99 217 ASP D O 1
ATOM 4770 N N . HIS D 2 99 ? 29.993 -0.557 312.469 1.00 16.51 218 HIS D N 1
ATOM 4771 C CA . HIS D 2 99 ? 31.394 -0.437 312.065 1.00 16.84 218 HIS D CA 1
ATOM 4772 C C . HIS D 2 99 ? 31.991 0.715 312.874 1.00 16.19 218 HIS D C 1
ATOM 4773 O O . HIS D 2 99 ? 31.312 1.708 313.176 1.00 14.78 218 HIS D O 1
ATOM 4780 N N . VAL D 2 100 ? 33.229 0.518 313.303 1.00 16.15 219 VAL D N 1
ATOM 4781 C CA . VAL D 2 100 ? 33.993 1.522 314.036 1.00 16.52 219 VAL D CA 1
ATOM 4782 C C . VAL D 2 100 ? 35.153 1.909 313.119 1.00 16.83 219 VAL D C 1
ATOM 4783 O O . VAL D 2 100 ? 35.772 1.002 312.547 1.00 15.05 219 VAL D O 1
ATOM 4787 N N . ASN D 2 101 ? 35.425 3.223 313.005 1.00 16.51 220 ASN D N 1
ATOM 4788 C CA . ASN D 2 101 ? 36.512 3.788 312.189 1.00 17.80 220 ASN D CA 1
ATOM 4789 C C . ASN D 2 101 ? 37.700 4.311 312.957 1.00 18.14 220 ASN D C 1
ATOM 4790 O O . ASN D 2 101 ? 38.714 4.628 312.358 1.00 20.10 220 ASN D O 1
ATOM 4795 N N . VAL D 2 102 ? 37.577 4.447 314.268 1.00 18.04 221 VAL D N 1
ATOM 4796 C CA . VAL D 2 102 ? 38.662 4.996 315.077 1.00 17.38 221 VAL D CA 1
ATOM 4797 C C . VAL D 2 102 ? 39.256 3.918 315.946 1.00 17.02 221 VAL D C 1
ATOM 4798 O O . VAL D 2 102 ? 38.652 2.853 316.101 1.00 16.16 221 VAL D O 1
ATOM 4802 N N . GLN D 2 103 ? 40.440 4.219 316.501 1.00 16.78 222 GLN D N 1
ATOM 4803 C CA . GLN D 2 103 ? 41.178 3.307 317.386 1.00 17.32 222 GLN D CA 1
ATOM 4804 C C . GLN D 2 103 ? 41.370 3.908 318.765 1.00 17.41 222 GLN D C 1
ATOM 4805 O O . GLN D 2 103 ? 41.312 5.135 318.925 1.00 16.86 222 GLN D O 1
ATOM 4811 N N . PRO D 2 104 ? 41.589 3.046 319.778 1.00 17.94 223 PRO D N 1
ATOM 4812 C CA . PRO D 2 104 ? 41.880 3.606 321.110 1.00 18.85 223 PRO D CA 1
ATOM 4813 C C . PRO D 2 104 ? 43.145 4.429 321.136 1.00 19.95 223 PRO D C 1
ATOM 4814 O O . PRO D 2 104 ? 44.105 4.071 320.465 1.00 21.43 223 PRO D O 1
ATOM 4818 N N . LYS D 2 105 ? 43.121 5.521 321.913 1.00 21.68 224 LYS D N 1
ATOM 4819 C CA . LYS D 2 105 ? 44.228 6.483 322.101 1.00 21.81 224 LYS D CA 1
ATOM 4820 C C . LYS D 2 105 ? 44.363 7.569 321.030 1.00 21.10 224 LYS D C 1
ATOM 4821 O O . LYS D 2 105 ? 45.197 8.461 321.179 1.00 21.98 224 LYS D O 1
ATOM 4827 N N . SER D 2 106 ? 43.569 7.508 319.964 1.00 20.01 225 SER D N 1
ATOM 4828 C CA . SER D 2 106 ? 43.602 8.525 318.926 1.00 18.72 225 SER D CA 1
ATOM 4829 C C . SER D 2 106 ? 42.896 9.784 319.417 1.00 19.07 225 SER D C 1
ATOM 4830 O O . SER D 2 106 ? 41.846 9.697 320.089 1.00 17.54 225 SER D O 1
ATOM 4833 N N . PHE D 2 107 ? 43.456 10.938 319.059 1.00 18.19 226 PHE D N 1
ATOM 4834 C CA . PHE D 2 107 ? 42.792 12.206 319.260 1.00 19.68 226 PHE D CA 1
ATOM 4835 C C . PHE D 2 107 ? 41.584 12.316 318.374 1.00 19.13 226 PHE D C 1
ATOM 4836 O O . PHE D 2 107 ? 41.525 11.694 317.325 1.00 20.18 226 PHE D O 1
ATOM 4844 N N . ILE D 2 108 ? 40.632 13.126 318.817 1.00 19.35 227 ILE D N 1
ATOM 4845 C CA . ILE D 2 108 ? 39.355 13.307 318.145 1.00 19.02 227 ILE D CA 1
ATOM 4846 C C . ILE D 2 108 ? 39.046 14.770 318.003 1.00 17.99 227 ILE D C 1
ATOM 4847 O O . ILE D 2 108 ? 39.227 15.525 318.948 1.00 17.14 227 ILE D O 1
ATOM 4852 N N . GLN D 2 109 ? 38.566 15.155 316.825 1.00 18.29 228 GLN D N 1
ATOM 4853 C CA . GLN D 2 109 ? 38.022 16.485 316.583 1.00 19.38 228 GLN D CA 1
ATOM 4854 C C . GLN D 2 109 ? 36.495 16.444 316.534 1.00 18.78 228 GLN D C 1
ATOM 4855 O O . GLN D 2 109 ? 35.907 15.505 315.961 1.00 19.10 228 GLN D O 1
ATOM 4861 N N . LYS D 2 110 ? 35.856 17.465 317.107 1.00 16.70 229 LYS D N 1
ATOM 4862 C CA . LYS D 2 110 ? 34.421 17.622 316.997 1.00 16.91 229 LYS D CA 1
ATOM 4863 C C . LYS D 2 110 ? 34.006 17.446 315.538 1.00 16.73 229 LYS D C 1
ATOM 4864 O O . LYS D 2 110 ? 34.629 18.020 314.648 1.00 16.77 229 LYS D O 1
ATOM 4870 N N . GLY D 2 111 ? 32.987 16.630 315.294 1.00 16.38 230 GLY D N 1
ATOM 4871 C CA . GLY D 2 111 ? 32.522 16.362 313.934 1.00 15.96 230 GLY D CA 1
ATOM 4872 C C . GLY D 2 111 ? 33.284 15.317 313.120 1.00 16.13 230 GLY D C 1
ATOM 4873 O O . GLY D 2 111 ? 32.940 15.053 311.988 1.00 15.87 230 GLY D O 1
ATOM 4874 N N . GLN D 2 112 ? 34.304 14.701 313.691 1.00 17.13 231 GLN D N 1
ATOM 4875 C CA . GLN D 2 112 ? 35.051 13.637 313.010 1.00 17.43 231 GLN D CA 1
ATOM 4876 C C . GLN D 2 112 ? 34.223 12.349 312.952 1.00 18.07 231 GLN D C 1
ATOM 4877 O O . GLN D 2 112 ? 33.584 11.963 313.949 1.00 17.56 231 GLN D O 1
ATOM 4883 N N . LEU D 2 113 ? 34.237 11.681 311.797 1.00 17.77 232 LEU D N 1
ATOM 4884 C CA . LEU D 2 113 ? 33.617 10.361 311.675 1.00 18.34 232 LEU D CA 1
ATOM 4885 C C . LEU D 2 113 ? 34.246 9.355 312.653 1.00 18.09 232 LEU D C 1
ATOM 4886 O O . LEU D 2 113 ? 35.464 9.215 312.696 1.00 19.69 232 LEU D O 1
ATOM 4891 N N . ILE D 2 114 ? 33.416 8.674 313.441 1.00 17.29 233 ILE D N 1
ATOM 4892 C CA . ILE D 2 114 ? 33.878 7.658 314.400 1.00 17.06 233 ILE D CA 1
ATOM 4893 C C . ILE D 2 114 ? 33.354 6.239 314.108 1.00 16.06 233 ILE D C 1
ATOM 4894 O O . ILE D 2 114 ? 33.873 5.271 314.630 1.00 14.35 233 ILE D O 1
ATOM 4899 N N . GLY D 2 115 ? 32.372 6.118 313.227 1.00 15.46 234 GLY D N 1
ATOM 4900 C CA . GLY D 2 115 ? 31.787 4.841 312.910 1.00 15.55 234 GLY D CA 1
ATOM 4901 C C . GLY D 2 115 ? 30.443 4.999 312.214 1.00 15.38 234 GLY D C 1
ATOM 4902 O O . GLY D 2 115 ? 30.056 6.086 311.790 1.00 14.55 234 GLY D O 1
ATOM 4903 N N . TYR D 2 116 ? 29.744 3.886 312.104 1.00 16.26 235 TYR D N 1
ATOM 4904 C CA . TYR D 2 116 ? 28.456 3.827 311.416 1.00 17.47 235 TYR D CA 1
ATOM 4905 C C . TYR D 2 116 ? 27.468 3.068 312.293 1.00 16.40 235 TYR D C 1
ATOM 4906 O O . TYR D 2 116 ? 27.831 2.073 312.916 1.00 16.80 235 TYR D O 1
ATOM 4915 N N . SER D 2 117 ? 26.233 3.550 312.338 1.00 15.85 236 SER D N 1
ATOM 4916 C CA . SER D 2 117 ? 25.209 2.990 313.204 1.00 16.04 236 SER D CA 1
ATOM 4917 C C . SER D 2 117 ? 24.829 1.571 312.795 1.00 16.51 236 SER D C 1
ATOM 4918 O O . SER D 2 117 ? 24.989 1.192 311.634 1.00 17.60 236 SER D O 1
ATOM 4921 N N . GLY D 2 118 ? 24.374 0.770 313.756 1.00 16.42 237 GLY D N 1
ATOM 4922 C CA . GLY D 2 118 ? 23.905 -0.551 313.451 1.00 17.27 237 GLY D CA 1
ATOM 4923 C C . GLY D 2 118 ? 22.812 -1.070 314.351 1.00 18.27 237 GLY D C 1
ATOM 4924 O O . GLY D 2 118 ? 21.972 -0.320 314.819 1.00 17.60 237 GLY D O 1
ATOM 4925 N N . LYS D 2 119 ? 22.836 -2.379 314.563 1.00 20.03 238 LYS D N 1
ATOM 4926 C CA . LYS D 2 119 ? 21.908 -3.055 315.456 1.00 21.94 238 LYS D CA 1
ATOM 4927 C C . LYS D 2 119 ? 22.650 -4.019 316.388 1.00 19.96 238 LYS D C 1
ATOM 4928 O O . LYS D 2 119 ? 22.042 -4.911 316.943 1.00 20.86 238 LYS D O 1
ATOM 4934 N N . SER D 2 120 ? 23.947 -3.804 316.606 1.00 18.84 239 SER D N 1
ATOM 4935 C CA . SER D 2 120 ? 24.784 -4.753 317.354 1.00 17.22 239 SER D CA 1
ATOM 4936 C C . SER D 2 120 ? 24.505 -4.775 318.856 1.00 16.43 239 SER D C 1
ATOM 4937 O O . SER D 2 120 ? 24.196 -3.766 319.466 1.00 15.79 239 SER D O 1
ATOM 4940 N N . GLY D 2 121 ? 24.613 -5.961 319.454 1.00 16.71 240 GLY D N 1
ATOM 4941 C CA . GLY D 2 121 ? 24.271 -6.163 320.864 1.00 16.58 240 GLY D CA 1
ATOM 4942 C C . GLY D 2 121 ? 22.757 -6.144 321.133 1.00 16.47 240 GLY D C 1
ATOM 4943 O O . GLY D 2 121 ? 21.967 -6.401 320.253 1.00 15.17 240 GLY D O 1
ATOM 4944 N N . ASN D 2 122 ? 22.366 -5.809 322.350 1.00 17.20 241 ASN D N 1
ATOM 4945 C CA . ASN D 2 122 ? 20.944 -5.817 322.741 1.00 20.21 241 ASN D CA 1
ATOM 4946 C C . ASN D 2 122 ? 20.300 -4.504 322.341 1.00 18.18 241 ASN D C 1
ATOM 4947 O O . ASN D 2 122 ? 20.045 -3.652 323.166 1.00 17.99 241 ASN D O 1
ATOM 4952 N N . SER D 2 123 ? 20.056 -4.354 321.050 1.00 18.76 242 SER D N 1
ATOM 4953 C CA . SER D 2 123 ? 19.667 -3.066 320.460 1.00 19.22 242 SER D CA 1
ATOM 4954 C C . SER D 2 123 ? 18.152 -2.856 320.373 1.00 21.07 242 SER D C 1
ATOM 4955 O O . SER D 2 123 ? 17.680 -1.714 320.415 1.00 21.79 242 SER D O 1
ATOM 4958 N N . GLY D 2 124 ? 17.400 -3.948 320.214 1.00 21.75 243 GLY D N 1
ATOM 4959 C CA . GLY D 2 124 ? 15.996 -3.872 319.832 1.00 22.09 243 GLY D CA 1
ATOM 4960 C C . GLY D 2 124 ? 15.765 -3.406 318.389 1.00 22.17 243 GLY D C 1
ATOM 4961 O O . GLY D 2 124 ? 14.665 -2.977 318.059 1.00 24.34 243 GLY D O 1
ATOM 4962 N N . GLY D 2 125 ? 16.781 -3.481 317.530 1.00 21.48 244 GLY D N 1
ATOM 4963 C CA . GLY D 2 125 ? 16.683 -2.999 316.143 1.00 20.50 244 GLY D CA 1
ATOM 4964 C C . GLY D 2 125 ? 17.734 -1.949 315.797 1.00 20.93 244 GLY D C 1
ATOM 4965 O O . GLY D 2 125 ? 18.632 -1.650 316.594 1.00 20.00 244 GLY D O 1
ATOM 4966 N N . GLU D 2 126 ? 17.606 -1.377 314.607 1.00 21.39 245 GLU D N 1
ATOM 4967 C CA . GLU D 2 126 ? 18.544 -0.374 314.105 1.00 22.97 245 GLU D CA 1
ATOM 4968 C C . GLU D 2 126 ? 18.437 0.945 314.867 1.00 21.55 245 GLU D C 1
ATOM 4969 O O . GLU D 2 126 ? 17.424 1.630 314.793 1.00 20.32 245 GLU D O 1
ATOM 4975 N N . LYS D 2 127 ? 19.479 1.297 315.618 1.00 20.77 246 LYS D N 1
ATOM 4976 C CA . LYS D 2 127 ? 19.506 2.563 316.362 1.00 19.78 246 LYS D CA 1
ATOM 4977 C C . LYS D 2 127 ? 20.908 2.924 316.816 1.00 19.83 246 LYS D C 1
ATOM 4978 O O . LYS D 2 127 ? 21.796 2.047 316.890 1.00 20.69 246 LYS D O 1
ATOM 4984 N N . LEU D 2 128 ? 21.087 4.188 317.171 1.00 17.71 247 LEU D N 1
ATOM 4985 C CA . LEU D 2 128 ? 22.289 4.651 317.851 1.00 17.58 247 LEU D CA 1
ATOM 4986 C C . LEU D 2 128 ? 21.954 4.888 319.294 1.00 17.86 247 LEU D C 1
ATOM 4987 O O . LEU D 2 128 ? 21.053 5.676 319.624 1.00 16.75 247 LEU D O 1
ATOM 4992 N N . HIS D 2 129 ? 22.703 4.234 320.165 1.00 17.07 248 HIS D N 1
ATOM 4993 C CA . HIS D 2 129 ? 22.590 4.526 321.570 1.00 17.97 248 HIS D CA 1
ATOM 4994 C C . HIS D 2 129 ? 23.683 5.510 321.960 1.00 17.34 248 HIS D C 1
ATOM 4995 O O . HIS D 2 129 ? 24.860 5.315 321.620 1.00 18.70 248 HIS D O 1
ATOM 5002 N N . TYR D 2 130 ? 23.289 6.566 322.665 1.00 16.54 249 TYR D N 1
ATOM 5003 C CA . TYR D 2 130 ? 24.165 7.702 322.945 1.00 16.25 249 TYR D CA 1
ATOM 5004 C C . TYR D 2 130 ? 24.083 8.098 324.409 1.00 16.88 249 TYR D C 1
ATOM 5005 O O . TYR D 2 130 ? 22.989 8.240 324.937 1.00 17.55 249 TYR D O 1
ATOM 5014 N N . GLU D 2 131 ? 25.226 8.269 325.070 1.00 17.87 250 GLU D N 1
ATOM 5015 C CA . GLU D 2 131 ? 25.248 8.809 326.431 1.00 19.73 250 GLU D CA 1
ATOM 5016 C C . GLU D 2 131 ? 26.289 9.886 326.559 1.00 19.77 250 GLU D C 1
ATOM 5017 O O . GLU D 2 131 ? 27.342 9.816 325.932 1.00 17.41 250 GLU D O 1
ATOM 5023 N N . VAL D 2 132 ? 25.970 10.877 327.391 1.00 20.62 251 VAL D N 1
ATOM 5024 C CA . VAL D 2 132 ? 26.925 11.890 327.844 1.00 21.53 251 VAL D CA 1
ATOM 5025 C C . VAL D 2 132 ? 27.066 11.731 329.355 1.00 21.25 251 VAL D C 1
ATOM 5026 O O . VAL D 2 132 ? 26.066 11.712 330.072 1.00 20.63 251 VAL D O 1
ATOM 5030 N N . ARG D 2 133 ? 28.302 11.624 329.827 1.00 21.19 252 ARG D N 1
ATOM 5031 C CA . ARG D 2 133 ? 28.585 11.516 331.238 1.00 22.47 252 ARG D CA 1
ATOM 5032 C C . ARG D 2 133 ? 29.515 12.627 331.728 1.00 21.86 252 ARG D C 1
ATOM 5033 O O . ARG D 2 133 ? 30.185 13.274 330.937 1.00 21.08 252 ARG D O 1
ATOM 5041 N N . PHE D 2 134 ? 29.501 12.844 333.042 1.00 21.99 253 PHE D N 1
ATOM 5042 C CA . PHE D 2 134 ? 30.402 13.777 333.746 1.00 22.82 253 PHE D CA 1
ATOM 5043 C C . PHE D 2 134 ? 30.935 13.018 334.932 1.00 23.48 253 PHE D C 1
ATOM 5044 O O . PHE D 2 134 ? 30.154 12.584 335.798 1.00 24.20 253 PHE D O 1
ATOM 5052 N N . LEU D 2 135 ? 32.252 12.831 334.929 1.00 23.67 254 LEU D N 1
ATOM 5053 C CA . LEU D 2 135 ? 32.966 11.953 335.856 1.00 25.52 254 LEU D CA 1
ATOM 5054 C C . LEU D 2 135 ? 32.296 10.598 336.048 1.00 24.75 254 LEU D C 1
ATOM 5055 O O . LEU D 2 135 ? 32.242 10.088 337.140 1.00 24.34 254 LEU D O 1
ATOM 5060 N N . GLY D 2 136 ? 31.817 10.017 334.955 1.00 25.82 255 GLY D N 1
ATOM 5061 C CA . GLY D 2 136 ? 31.178 8.722 334.982 1.00 26.59 255 GLY D CA 1
ATOM 5062 C C . GLY D 2 136 ? 29.708 8.702 335.340 1.00 28.08 255 GLY D C 1
ATOM 5063 O O . GLY D 2 136 ? 29.081 7.672 335.188 1.00 31.39 255 GLY D O 1
ATOM 5064 N N . LYS D 2 137 ? 29.148 9.828 335.776 1.00 31.90 256 LYS D N 1
ATOM 5065 C CA . LYS D 2 137 ? 27.745 9.926 336.165 1.00 33.43 256 LYS D CA 1
ATOM 5066 C C . LYS D 2 137 ? 26.908 10.256 334.918 1.00 32.71 256 LYS D C 1
ATOM 5067 O O . LYS D 2 137 ? 27.232 11.189 334.175 1.00 28.47 256 LYS D O 1
ATOM 5073 N N . ILE D 2 138 ? 25.823 9.510 334.719 1.00 33.37 257 ILE D N 1
ATOM 5074 C CA . ILE D 2 138 ? 24.901 9.733 333.582 1.00 34.98 257 ILE D CA 1
ATOM 5075 C C . ILE D 2 138 ? 24.179 11.097 333.703 1.00 34.47 257 ILE D C 1
ATOM 5076 O O . ILE D 2 138 ? 23.698 11.445 334.769 1.00 36.29 257 ILE D O 1
ATOM 5081 N N . LEU D 2 139 ? 24.150 11.869 332.614 1.00 30.77 258 LEU D N 1
ATOM 5082 C CA . LEU D 2 139 ? 23.439 13.137 332.550 1.00 29.67 258 LEU D CA 1
ATOM 5083 C C . LEU D 2 139 ? 22.225 13.007 331.642 1.00 29.97 258 LEU D C 1
ATOM 5084 O O . LEU D 2 139 ? 22.018 11.950 331.033 1.00 28.57 258 LEU D O 1
ATOM 5089 N N . ASP D 2 140 ? 21.428 14.078 331.543 1.00 29.27 259 ASP D N 1
ATOM 5090 C CA . ASP D 2 140 ? 20.325 14.129 330.569 1.00 29.77 259 ASP D CA 1
ATOM 5091 C C . ASP D 2 140 ? 20.875 14.543 329.207 1.00 28.16 259 ASP D C 1
ATOM 5092 O O . ASP D 2 140 ? 21.065 15.734 328.947 1.00 28.98 259 ASP D O 1
ATOM 5097 N N . ALA D 2 141 ? 21.063 13.560 328.332 1.00 25.40 260 ALA D N 1
ATOM 5098 C CA . ALA D 2 141 ? 21.693 13.780 327.044 1.00 25.36 260 ALA D CA 1
ATOM 5099 C C . ALA D 2 141 ? 20.907 14.699 326.142 1.00 24.83 260 ALA D C 1
ATOM 5100 O O . ALA D 2 141 ? 21.506 15.380 325.328 1.00 22.66 260 ALA D O 1
ATOM 5102 N N . GLN D 2 142 ? 19.584 14.750 326.298 1.00 27.05 261 GLN D N 1
ATOM 5103 C CA . GLN D 2 142 ? 18.761 15.652 325.497 1.00 30.01 261 GLN D CA 1
ATOM 5104 C C . GLN D 2 142 ? 19.090 17.129 325.692 1.00 29.19 261 GLN D C 1
ATOM 5105 O O . GLN D 2 142 ? 19.009 17.901 324.730 1.00 31.42 261 GLN D O 1
ATOM 5111 N N . LYS D 2 143 ? 19.502 17.523 326.894 1.00 29.31 262 LYS D N 1
ATOM 5112 C CA . LYS D 2 143 ? 19.937 18.924 327.134 1.00 30.35 262 LYS D CA 1
ATOM 5113 C C . LYS D 2 143 ? 21.196 19.279 326.342 1.00 28.85 262 LYS D C 1
ATOM 5114 O O . LYS D 2 143 ? 21.372 20.424 325.923 1.00 29.28 262 LYS D O 1
ATOM 5120 N N . PHE D 2 144 ? 22.053 18.285 326.131 1.00 26.70 263 PHE D N 1
ATOM 5121 C CA . PHE D 2 144 ? 23.294 18.428 325.345 1.00 25.98 263 PHE D CA 1
ATOM 5122 C C . PHE D 2 144 ? 23.067 18.402 323.828 1.00 24.74 263 PHE D C 1
ATOM 5123 O O . PHE D 2 144 ? 23.754 19.117 323.091 1.00 24.24 263 PHE D O 1
ATOM 5131 N N . LEU D 2 145 ? 22.082 17.632 323.373 1.00 24.12 264 LEU D N 1
ATOM 5132 C CA . LEU D 2 145 ? 21.684 17.644 321.953 1.00 24.70 264 LEU D CA 1
ATOM 5133 C C . LEU D 2 145 ? 21.127 18.975 321.480 1.00 25.04 264 LEU D C 1
ATOM 5134 O O . LEU D 2 145 ? 21.462 19.438 320.394 1.00 26.18 264 LEU D O 1
ATOM 5139 N N . ALA D 2 146 ? 20.268 19.581 322.300 1.00 27.82 265 ALA D N 1
ATOM 5140 C CA . ALA D 2 146 ? 19.645 20.900 321.992 1.00 28.48 265 ALA D CA 1
ATOM 5141 C C . ALA D 2 146 ? 20.569 22.125 322.166 1.00 29.48 265 ALA D C 1
ATOM 5142 O O . ALA D 2 146 ? 20.161 23.251 321.875 1.00 31.27 265 ALA D O 1
ATOM 5144 N N . TRP D 2 147 ? 21.792 21.906 322.656 1.00 29.31 266 TRP D N 1
ATOM 5145 C CA . TRP D 2 147 ? 22.668 22.966 323.110 1.00 27.70 266 TRP D CA 1
ATOM 5146 C C . TRP D 2 147 ? 23.466 23.456 321.923 1.00 30.86 266 TRP D C 1
ATOM 5147 O O . TRP D 2 147 ? 24.054 22.650 321.188 1.00 31.85 266 TRP D O 1
ATOM 5158 N N . ASP D 2 148 ? 23.426 24.769 321.704 1.00 32.39 267 ASP D N 1
ATOM 5159 C CA . ASP D 2 148 ? 24.175 25.435 320.639 1.00 35.07 267 ASP D CA 1
ATOM 5160 C C . ASP D 2 148 ? 24.210 26.929 320.950 1.00 35.51 267 ASP D C 1
ATOM 5161 O O . ASP D 2 148 ? 23.676 27.350 321.988 1.00 33.05 267 ASP D O 1
ATOM 5166 N N . LEU D 2 149 ? 24.826 27.720 320.072 1.00 37.25 268 LEU D N 1
ATOM 5167 C CA . LEU D 2 149 ? 24.934 29.175 320.271 1.00 40.33 268 LEU D CA 1
ATOM 5168 C C . LEU D 2 149 ? 23.603 29.878 320.533 1.00 40.23 268 LEU D C 1
ATOM 5169 O O . LEU D 2 149 ? 23.580 30.857 321.275 1.00 42.71 268 LEU D O 1
ATOM 5174 N N . ASP D 2 150 ? 22.513 29.381 319.945 1.00 40.13 269 ASP D N 1
ATOM 5175 C CA . ASP D 2 150 ? 21.198 30.009 320.092 1.00 43.17 269 ASP D CA 1
ATOM 5176 C C . ASP D 2 150 ? 20.314 29.396 321.184 1.00 43.16 269 ASP D C 1
ATOM 5177 O O . ASP D 2 150 ? 19.225 29.914 321.442 1.00 44.79 269 ASP D O 1
ATOM 5182 N N . HIS D 2 151 ? 20.754 28.295 321.802 1.00 40.25 270 HIS D N 1
ATOM 5183 C CA . HIS D 2 151 ? 20.071 27.715 322.953 1.00 37.57 270 HIS D CA 1
ATOM 5184 C C . HIS D 2 151 ? 21.097 27.389 324.022 1.00 35.05 270 HIS D C 1
ATOM 5185 O O . HIS D 2 151 ? 21.104 26.286 324.585 1.00 34.05 270 HIS D O 1
ATOM 5192 N N . PHE D 2 152 ? 21.950 28.365 324.328 1.00 32.13 271 PHE D N 1
ATOM 5193 C CA . PHE D 2 152 ? 23.112 28.121 325.182 1.00 29.58 271 PHE D CA 1
ATOM 5194 C C . PHE D 2 152 ? 22.797 27.767 326.633 1.00 30.25 271 PHE D C 1
ATOM 5195 O O . PHE D 2 152 ? 23.614 27.159 327.300 1.00 28.71 271 PHE D O 1
ATOM 5203 N N . GLN D 2 153 ? 21.611 28.112 327.127 1.00 34.86 272 GLN D N 1
ATOM 5204 C CA . GLN D 2 153 ? 21.215 27.743 328.502 1.00 36.27 272 GLN D CA 1
ATOM 5205 C C . GLN D 2 153 ? 20.841 26.275 328.668 1.00 34.79 272 GLN D C 1
ATOM 5206 O O . GLN D 2 153 ? 20.861 25.762 329.781 1.00 35.14 272 GLN D O 1
ATOM 5212 N N . SER D 2 154 ? 20.529 25.598 327.565 1.00 35.60 273 SER D N 1
ATOM 5213 C CA . SER D 2 154 ? 20.116 24.173 327.564 1.00 32.96 273 SER D CA 1
ATOM 5214 C C . SER D 2 154 ? 20.927 23.205 328.439 1.00 31.78 273 SER D C 1
ATOM 5215 O O . SER D 2 154 ? 20.372 22.552 329.330 1.00 31.12 273 SER D O 1
ATOM 5218 N N . ALA D 2 155 ? 22.225 23.087 328.165 1.00 29.97 274 ALA D N 1
ATOM 5219 C CA . ALA D 2 155 ? 23.104 22.202 328.955 1.00 30.58 274 ALA D CA 1
ATOM 5220 C C . ALA D 2 155 ? 23.317 22.734 330.377 1.00 29.85 274 ALA D C 1
ATOM 5221 O O . ALA D 2 155 ? 23.534 21.962 331.306 1.00 26.94 274 ALA D O 1
ATOM 5223 N N . LEU D 2 156 ? 23.224 24.052 330.542 1.00 31.97 275 LEU D N 1
ATOM 5224 C CA . LEU D 2 156 ? 23.442 24.675 331.848 1.00 34.28 275 LEU D CA 1
ATOM 5225 C C . LEU D 2 156 ? 22.357 24.310 332.840 1.00 35.98 275 LEU D C 1
ATOM 5226 O O . LEU D 2 156 ? 22.628 24.287 334.035 1.00 37.99 275 LEU D O 1
ATOM 5231 N N . GLU D 2 157 ? 21.168 23.947 332.350 1.00 38.13 276 GLU D N 1
ATOM 5232 C CA . GLU D 2 157 ? 20.066 23.458 333.221 1.00 41.65 276 GLU D CA 1
ATOM 5233 C C . GLU D 2 157 ? 20.332 22.080 333.855 1.00 41.23 276 GLU D C 1
ATOM 5234 O O . GLU D 2 157 ? 19.630 21.684 334.789 1.00 43.12 276 GLU D O 1
ATOM 5240 N N . GLU D 2 158 ? 21.308 21.341 333.319 1.00 42.39 277 GLU D N 1
ATOM 5241 C CA . GLU D 2 158 ? 21.800 20.112 333.929 1.00 42.83 277 GLU D CA 1
ATOM 5242 C C . GLU D 2 158 ? 22.913 20.506 334.919 1.00 44.77 277 GLU D C 1
ATOM 5243 O O . GLU D 2 158 ? 24.117 20.444 334.611 1.00 45.08 277 GLU D O 1
ATOM 5249 N N . ASN D 2 159 ? 22.481 20.923 336.108 1.00 42.46 278 ASN D N 1
ATOM 5250 C CA . ASN D 2 159 ? 23.364 21.498 337.131 1.00 42.01 278 ASN D CA 1
ATOM 5251 C C . ASN D 2 159 ? 23.303 20.746 338.461 1.00 44.19 278 ASN D C 1
ATOM 5252 O O . ASN D 2 159 ? 23.765 21.245 339.490 1.00 42.96 278 ASN D O 1
ATOM 5257 N N . LYS D 2 160 ? 22.764 19.528 338.427 1.00 45.38 279 LYS D N 1
ATOM 5258 C CA . LYS D 2 160 ? 22.737 18.663 339.596 1.00 48.13 279 LYS D CA 1
ATOM 5259 C C . LYS D 2 160 ? 24.166 18.464 340.100 1.00 47.90 279 LYS D C 1
ATOM 5260 O O . LYS D 2 160 ? 24.493 18.860 341.214 1.00 49.52 279 LYS D O 1
ATOM 5266 N N . PHE D 2 161 ? 25.018 17.915 339.237 1.00 46.32 280 PHE D N 1
ATOM 5267 C CA . PHE D 2 161 ? 26.403 17.560 339.569 1.00 44.48 280 PHE D CA 1
ATOM 5268 C C . PHE D 2 161 ? 27.462 18.564 339.110 1.00 39.69 280 PHE D C 1
ATOM 5269 O O . PHE D 2 161 ? 28.629 18.398 339.427 1.00 39.99 280 PHE D O 1
ATOM 5277 N N . ILE D 2 162 ? 27.081 19.566 338.331 1.00 38.02 281 ILE D N 1
ATOM 5278 C CA . ILE D 2 162 ? 28.050 20.380 337.596 1.00 35.91 281 ILE D CA 1
ATOM 5279 C C . ILE D 2 162 ? 27.891 21.853 337.968 1.00 35.52 281 ILE D C 1
ATOM 5280 O O . ILE D 2 162 ? 26.820 22.433 337.782 1.00 35.67 281 ILE D O 1
ATOM 5285 N N . GLU D 2 163 ? 28.980 22.443 338.458 1.00 36.96 282 GLU D N 1
ATOM 5286 C CA . GLU D 2 163 ? 29.042 23.853 338.811 1.00 38.35 282 GLU D CA 1
ATOM 5287 C C . GLU D 2 163 ? 29.396 24.692 337.585 1.00 33.82 282 GLU D C 1
ATOM 5288 O O . GLU D 2 163 ? 30.528 25.143 337.420 1.00 34.43 282 GLU D O 1
ATOM 5294 N N . TRP D 2 164 ? 28.408 24.920 336.733 1.00 29.81 283 TRP D N 1
ATOM 5295 C CA . TRP D 2 164 ? 28.634 25.619 335.469 1.00 29.31 283 TRP D CA 1
ATOM 5296 C C . TRP D 2 164 ? 29.368 26.958 335.595 1.00 29.44 283 TRP D C 1
ATOM 5297 O O . TRP D 2 164 ? 30.305 27.264 334.817 1.00 26.60 283 TRP D O 1
ATOM 5308 N N . LYS D 2 165 ? 28.966 27.735 336.599 1.00 30.33 284 LYS D N 1
ATOM 5309 C CA . LYS D 2 165 ? 29.575 29.044 336.884 1.00 31.19 284 LYS D CA 1
ATOM 5310 C C . LYS D 2 165 ? 31.115 28.949 336.993 1.00 28.67 284 LYS D C 1
ATOM 5311 O O . LYS D 2 165 ? 31.871 29.725 336.397 1.00 28.73 284 LYS D O 1
ATOM 5317 N N . ASN D 2 166 ? 31.537 27.970 337.766 1.00 28.13 285 ASN D N 1
ATOM 5318 C CA . ASN D 2 166 ? 32.931 27.649 338.017 1.00 29.54 285 ASN D CA 1
ATOM 5319 C C . ASN D 2 166 ? 33.679 27.211 336.735 1.00 30.16 285 ASN D C 1
ATOM 5320 O O . ASN D 2 166 ? 34.830 27.621 336.504 1.00 28.91 285 ASN D O 1
ATOM 5325 N N . LEU D 2 167 ? 33.003 26.421 335.895 1.00 27.93 286 LEU D N 1
ATOM 5326 C CA . LEU D 2 167 ? 33.544 25.991 334.617 1.00 28.54 286 LEU D CA 1
ATOM 5327 C C . LEU D 2 167 ? 33.837 27.173 333.724 1.00 28.32 286 LEU D C 1
ATOM 5328 O O . LEU D 2 167 ? 34.948 27.302 333.198 1.00 27.32 286 LEU D O 1
ATOM 5333 N N . PHE D 2 168 ? 32.848 28.042 333.560 1.00 29.46 287 PHE D N 1
ATOM 5334 C CA . PHE D 2 168 ? 32.994 29.235 332.708 1.00 29.65 287 PHE D CA 1
ATOM 5335 C C . PHE D 2 168 ? 33.979 30.294 333.269 1.00 30.62 287 PHE D C 1
ATOM 5336 O O . PHE D 2 168 ? 34.576 31.076 332.519 1.00 28.45 287 PHE D O 1
ATOM 5344 N N . TRP D 2 169 ? 34.179 30.293 334.578 1.00 31.87 288 TRP D N 1
ATOM 5345 C CA . TRP D 2 169 ? 35.264 31.079 335.171 1.00 31.63 288 TRP D CA 1
ATOM 5346 C C . TRP D 2 169 ? 36.629 30.512 334.715 1.00 30.78 288 TRP D C 1
ATOM 5347 O O . TRP D 2 169 ? 37.533 31.271 334.327 1.00 30.58 288 TRP D O 1
ATOM 5358 N N . VAL D 2 170 ? 36.773 29.185 334.716 1.00 29.29 289 VAL D N 1
ATOM 5359 C CA . VAL D 2 170 ? 37.995 28.568 334.188 1.00 26.61 289 VAL D CA 1
ATOM 5360 C C . VAL D 2 170 ? 38.165 28.939 332.722 1.00 26.61 289 VAL D C 1
ATOM 5361 O O . VAL D 2 170 ? 39.259 29.272 332.290 1.00 24.26 289 VAL D O 1
ATOM 5365 N N . LEU D 2 171 ? 37.073 28.892 331.960 1.00 29.24 290 LEU D N 1
ATOM 5366 C CA . LEU D 2 171 ? 37.123 29.241 330.534 1.00 29.45 290 LEU D CA 1
ATOM 5367 C C . LEU D 2 171 ? 37.462 30.682 330.286 1.00 31.07 290 LEU D C 1
ATOM 5368 O O . LEU D 2 171 ? 38.207 30.976 329.343 1.00 30.42 290 LEU D O 1
ATOM 5373 N N . GLU D 2 172 ? 36.930 31.584 331.116 1.00 33.62 291 GLU D N 1
ATOM 5374 C CA . GLU D 2 172 ? 37.263 33.008 331.007 1.00 35.45 291 GLU D CA 1
ATOM 5375 C C . GLU D 2 172 ? 38.782 33.259 331.101 1.00 33.53 291 GLU D C 1
ATOM 5376 O O . GLU D 2 172 ? 39.348 34.021 330.308 1.00 34.03 291 GLU D O 1
ATOM 5382 N N . ASP D 2 173 ? 39.432 32.600 332.051 1.00 30.29 292 ASP D N 1
ATOM 5383 C CA . ASP D 2 173 ? 40.882 32.679 332.196 1.00 31.35 292 ASP D CA 1
ATOM 5384 C C . ASP D 2 173 ? 41.632 32.319 330.913 1.00 31.70 292 ASP D C 1
ATOM 5385 O O . ASP D 2 173 ? 42.706 32.879 330.651 1.00 30.16 292 ASP D O 1
ATOM 5390 N N . ILE D 2 174 ? 41.095 31.373 330.139 1.00 31.97 293 ILE D N 1
ATOM 5391 C CA . ILE D 2 174 ? 41.719 30.965 328.867 1.00 34.07 293 ILE D CA 1
ATOM 5392 C C . ILE D 2 174 ? 41.453 32.002 327.787 1.00 34.75 293 ILE D C 1
ATOM 5393 O O . ILE D 2 174 ? 42.384 32.424 327.127 1.00 33.84 293 ILE D O 1
ATOM 5398 N N . VAL D 2 175 ? 40.191 32.392 327.606 1.00 37.02 294 VAL D N 1
ATOM 5399 C CA . VAL D 2 175 ? 39.799 33.291 326.497 1.00 40.90 294 VAL D CA 1
ATOM 5400 C C . VAL D 2 175 ? 40.317 34.730 326.662 1.00 44.63 294 VAL D C 1
ATOM 5401 O O . VAL D 2 175 ? 40.616 35.398 325.680 1.00 46.52 294 VAL D O 1
ATOM 5405 N N . GLN D 2 176 ? 40.423 35.192 327.906 1.00 48.76 295 GLN D N 1
ATOM 5406 C CA . GLN D 2 176 ? 41.170 36.405 328.264 1.00 48.76 295 GLN D CA 1
ATOM 5407 C C . GLN D 2 176 ? 42.518 36.603 327.608 1.00 52.11 295 GLN D C 1
ATOM 5408 O O . GLN D 2 176 ? 42.939 37.745 327.429 1.00 49.97 295 GLN D O 1
ATOM 5414 N N . LEU D 2 177 ? 43.229 35.512 327.324 1.00 54.35 296 LEU D N 1
ATOM 5415 C CA . LEU D 2 177 ? 44.591 35.601 326.784 1.00 57.17 296 LEU D CA 1
ATOM 5416 C C . LEU D 2 177 ? 44.777 36.565 325.605 1.00 60.10 296 LEU D C 1
ATOM 5417 O O . LEU D 2 177 ? 45.898 37.011 325.387 1.00 66.21 296 LEU D O 1
ATOM 5422 N N . GLN D 2 178 ? 43.713 36.878 324.855 1.00 64.01 297 GLN D N 1
ATOM 5423 C CA . GLN D 2 178 ? 43.699 38.090 324.014 1.00 67.81 297 GLN D CA 1
ATOM 5424 C C . GLN D 2 178 ? 42.736 39.141 324.573 1.00 65.76 297 GLN D C 1
ATOM 5425 O O . GLN D 2 178 ? 41.576 39.218 324.181 1.00 60.90 297 GLN D O 1
#

Secondary structure (DSSP, 8-state):
-HHHHHHHHHS--S-SSHHHHHHH--EE-SSSEEEE--TT-EEE-SS-EEEEEEE-S-GGGT-EEEEEEPGGGEEEEEEEESEE---TT-EE-TT-EEEE----SS-SSSEEEEEEEETTEEE-THHHHS--SSS-SHHHHH-TTS-HHHHHHHHHHHH-/---HHHHHHHHHHS--S-SBS--SEEEEGGGS--TTT-SS-----EEEE--TT-EEE-SSSEEEEEEE-S--STT-EEEEEE-GGGEEEEEEEEEEE---TT-EE-TT-EEEEEB--SS-SSSEEEEEEEETTEE--HHHHHT-BTTBTTTGGG--SS--HHHHHHHHHHHHGGGS------/--HHHHHHHHHHS--S-SBS--SEEEE------SEEEE--TTPEEE-SS-EEEEEEE-S-GGGT-EEEEEE-GGGEEEEEEEESEE---TT-EE-TT-EEEE-B--SS-SSSEEEEEEEETTEEE-THHHHT--STTTTHHHHH-TTS-HHHHHHHHHHHH-/---HHHHHHHHHHS--S-SBS--SEEEEGGGS--TTT--TT----EEEE--TT-EEE-SSSEEEEEEE-S--STT-EEEEEE-GGGEEEEEEEESEE---TT-EE-TT-EEEE-B-TTT-SSSEEEEEEEETTEE--HHHHHT-STTSTHHHHT--SS--HHHHHHHHHHHHTT-

B-factor: mean 32.7, std 14.71, range [12.39, 93.28]

Sequence (679 aa):
GLQKSFIMRLIPNDYPLESYRRVSAVLHNHTGLDLSTAINTPVYASASGVVGLASKGWNGGYGNLIKVFHPFGFKTYYAHLNKIVVKTGEFVKKGQLIGYSGNTGMSTGPHLHYEVRFLDQPINPMSFTKWNMKDFEEVFNKERSIRWQSLITIINRLMQNLNLAQKHLALMLIPNGMPIKTYSAIKPTKERNHPIKKIKGVESGIDFIAPLNTPVYASADGIVDFVKTNSNVGYGNLVRIEHAFGFSSIYTHLDHVNVQPKSFIQKGQLIGYSGKSGNSGGEKLHYEVRFLGKILDAQKFLAWDLDHFQSALEENKFIEWKNLFWVLEDIVQLQEHVDKDAITGLQKSFIMRLIPNDYPLESYRRVSAAFNNHTGLDLSTAINTPVYASASGVVGLASKGWNGGYGNLIKVFHPFGFKTYYAHLNKIVVKTGEFVKKGQLIGYSGNTGMSTGPHLHYEVRFLDQPINPMSFTKWNMKDFEEVFNKERSIRWQSLITIINRLMQNLNLAQKHLALMLIPNGMPIKTYSAIKPTKERNHPIKKIKGVESGIDFIAPLNTPVYASADGIVDFVKTNSNVGYGNLVRIEHAFGFSSIYTHLDHVNVQPKSFIQKGQLIGYSGKSGNSGGEKLHYEVRFLGKILDAQKFLAWDLDHFQSALEENKFIEWKNLFWVLEDIVQLQ

Foldseek 3Di:
DVLQVLVQQFAFAAAQFDVRRVVLCADADVHFGKFADDWFGWGFGRHWAFFQDQDQDQVVQQHGWTWGDGPDQKIKIKGQFPFFDDHHGHTDTRGDTGGTWHHGGNHPHTTITMFMDGNNHTDHVVQRNSDDDVNPCSVVVPPVVDPVVVVSVVSVVVVD/DADPQLQVVCQAFAFAAFQFDFADDKAQCLQAQALPNGDHRDRAAIKGHGDWFTWGWARHWFFWADFDAPAAARQFTKTKGATPQQKIKIKGQFPFADDDHGDTGGGGDTGGTWHRGHPRVGTIIGMFMDGNPHTWHCVLRNPDHPVRPCSVVVRPPPHDVVVVSVVSCVVSVVVPPDDDDD/DDLVLLVLVQQFAFAADQWPAADDFPDWDDVRQFTKGHDDWFTFGWARHWAFFQDQDQDQVVQQHTWTWGDGPPQKIKIKGQFDFAPDHRGHTHTGRDTGGTWHHGGDDPHTIITMFIDRNNHTDTCVLRNPDDSVNPCSNVVPVVVDPVVVVSVVSVVVVD/DDDPLLQVVCQQFAFAAAQFDAFDDKAFPLCAQAQPNGDHRDRAAIKTHGDWFGWGWARHKFFWADFDAPAQARQFTKTKTATPQQKIKIKGQFPFADDDHGDTGGGGDTGGTWHRGHPRVGTIIGMFMDGNPHTWHCVLRNPDHPVNPCSVVVRPPPDDVVVVSVVVCVVSVPD

Nearest PDB structures (foldseek):
  5j1l-assembly1_A  TM=1.006E+00  e=1.500E-32  Helicobacter pylori 26695
  5j1l-assembly2_C  TM=9.463E-01  e=2.626E-27  Helicobacter pylori 26695
  5j1m-assembly1_A  TM=9.683E-01  e=1.964E-26  Helicobacter pylori 26695
  5j1m-assembly2_C  TM=9.543E-01  e=2.204E-26  Helicobacter pylori 26695
  5j1k-assembly1_A  TM=9.097E-01  e=2.542E-16  Helicobacter pylori 26695

Radius of gyration: 29.25 Å; Cα contacts (8 Å, |Δi|>4): 1783; chains: 4; bounding box: 58×69×86 Å

InterPro domains:
  IPR011055 Duplicated hybrid motif [G3DSA:2.70.70.10] (131-270)
  IPR011055 Duplicated hybrid motif [SSF51261] (66-267)
  IPR016047 M23ase, beta-sheet core domain [PF01551] (168-264)
  IPR050570 Bacterial cell wall metabolism enzyme [PTHR21666] (78-269)

Solvent-accessible surface area: 28468 Å² total; per-residue (Å²): 71,54,75,59,19,2,3,5,39,1,0,0,9,30,19,1,0,95,65,47,114,186,124,63,117,98,143,67,41,194,54,2,0,38,0,78,22,74,85,67,28,48,0,69,2,4,0,0,0,0,0,11,62,20,25,140,34,163,43,86,9,63,0,23,5,0,48,0,47,7,1,6,14,1,44,0,15,0,0,12,0,60,100,13,69,6,150,75,10,50,0,0,57,42,42,36,62,0,0,51,0,1,61,41,17,126,26,139,23,56,20,0,14,0,4,0,41,22,42,90,116,42,22,64,0,37,6,0,1,80,0,41,97,183,60,27,108,19,0,33,77,113,19,133,56,6,18,18,86,24,0,43,64,7,0,49,124,4,31,150,195,45,65,130,32,10,38,60,6,0,15,34,1,0,0,9,19,54,0,0,130,78,80,96,42,58,61,52,1,80,106,29,73,9,0,85,133,138,110,139,41,24,98,3,10,3,0,0,58,7,55,21,4,9,22,0,58,2,4,0,2,2,0,0,44,98,23,55,65,155,20,120,111,12,40,0,14,5,0,88,0,58,12,4,1,11,0,9,1,23,0,0,0,0,57,11,3,28,7,14,52,118,4,14,0,46,67,45,67,53,0,0,5,0,0,110,13,16,52,5,74,35,48,11,0,0,1,2,0,64,6,50,49,104,37,3,53,1,76,68,1,18,61,0,66,89,127,113,17,123,16,0,29,91,27,95,169,65,4,94,14,164,28,0,8,126,0,0,54,23,0,11,86,30,64,105,174,101,103,175,152,156,188,69,43,66,47,39,31,13,5,10,53,0,0,0,6,66,56,3,14,113,71,68,188,149,40,60,36,56,52,122,176,48,49,0,0,23,0,14,11,72,80,91,15,31,0,59,2,3,0,0,0,0,0,13,64,24,23,164,28,144,45,76,12,56,0,3,5,0,45,0,52,9,2,6,12,1,43,0,15,0,0,13,0,64,119,31,51,6,150,74,14,46,0,0,56,50,48,31,54,0,0,61,1,0,50,41,26,152,28,156,25,61,18,0,10,0,0,0,33,18,38,86,120,29,20,51,0,40,8,0,2,96,0,50,85,199,78,25,118,24,0,43,92,126,16,93,52,6,14,15,90,28,0,35,60,9,0,42,129,4,46,146,206,45,62,126,50,11,46,74,5,0,18,41,2,0,0,12,20,62,1,0,143,75,78,107,38,48,68,29,1,84,106,31,64,6,1,93,124,131,103,128,62,30,101,2,4,4,1,0,57,4,60,39,5,6,21,0,59,3,3,0,3,1,0,0,43,76,25,54,72,157,16,115,112,16,41,0,19,1,0,79,0,50,13,4,2,14,0,10,2,16,0,0,0,0,60,15,3,27,8,14,50,107,5,15,0,55,66,44,67,52,0,0,4,0,0,114,14,14,38,7,75,29,70,11,0,0,1,2,0,67,4,39,47,109,43,5,58,1,76,67,1,12,54,0,63,90,126,112,10,111,16,0,24,105,24,96,166,101,4,103,16,171,31,0,7,116,0,0,52,21,1,29,111,58,181